Protein AF-A0A8J3WFU6-F1 (afdb_monomer)

Solvent-accessible surface area (backbone atoms only — not comparable to full-atom values): 20985 Å² total; per-residue (Å²): 143,83,84,88,73,79,65,68,62,59,56,58,56,49,59,43,44,42,53,45,29,55,47,43,24,49,52,53,34,48,55,49,50,50,53,62,53,14,70,76,23,65,86,22,24,28,32,39,35,33,43,54,23,53,33,20,45,45,99,87,67,49,72,32,68,44,41,48,52,51,54,52,42,62,76,39,50,92,79,36,41,54,40,37,39,34,18,20,61,50,71,69,38,32,53,47,22,42,53,55,36,48,64,43,36,78,72,73,40,51,55,42,70,40,83,38,58,42,81,82,46,46,66,58,52,55,58,72,24,60,81,24,24,34,40,40,39,37,52,39,92,60,82,50,73,42,31,64,58,55,38,54,44,41,44,45,92,44,46,49,79,67,48,45,50,37,37,40,33,46,49,47,34,63,54,37,56,49,50,50,53,33,63,76,64,72,50,86,68,87,54,64,60,56,25,40,35,64,65,42,69,63,56,56,58,48,33,51,61,31,48,76,70,28,62,57,48,100,86,66,48,61,47,54,51,60,20,41,49,49,38,49,53,53,45,43,50,52,52,17,66,64,30,71,34,47,65,48,80,42,80,40,42,66,48,91,95,50,67,54,56,28,33,41,40,35,36,26,76,40,48,62,52,52,46,50,44,24,26,20,34,12,52,13,48,52,54,36,41,46,49,52,11,50,56,49,46,77,71,53,75,96,59,101,67,52,42,39,57,55,31,49,53,48,50,52,50,53,39,54,53,21,34,52,49,28,48,54,29,47,55,55,46,45,75,77,36,66,62,49,42,46,29,83,39,36,66,60,40,35,50,93,22,57,37,57,31,36,63,63,44,52,42,50,40,54,52,52,36,37,76,70,59,68,36,34,50,53,98,46,96,57,81,71,62,87,86,58,57,59,57,73,39,32,42,24,52,42,91,94,118

Mean predicted aligned error: 7.47 Å

Nearest PDB structures (foldseek):
  1jqe-assembly1_A  TM=5.767E-01  e=5.103E-04  Homo sapiens
  2aot-assembly2_B  TM=5.715E-01  e=8.595E-04  Homo sapiens
  4kib-assembly1_A  TM=5.670E-01  e=4.800E-03  Streptomyces hygroscopicus
  4m74-assembly1_B  TM=5.578E-01  e=6.229E-03  Streptomyces hygroscopicus

pLDDT: mean 85.93, std 15.17, range [24.61, 98.44]

Foldseek 3Di:
DDDDDPPVVVVVLLVVLLQLLVLLLCLLQVLCVLVVLLQPAVVSEAEEEDQACFLQADPVRHGGPLLSVLVSCLVCVVPHQYAYEYEHADPVSLVSNVVSQVVSVVSVHHYYYDYRGSLVCVVVRLVVCVRGEYEAEAEDPPLGDFLVSLLCSLQPSNLDLPPWYKYKHKAFCVVLVVLLVCVVVVPPDDPVSVCRNQVHDVLNVLLVVQQVVFDADPVRHGDSLSSQVSSVVVSLVVSCVSRVWDKDKDFGDSDPPDRGRIIIIMITNFLVSQQSSQQSLQSSVLVSLLSVQVVVQVVDDDDPDGSNNVSVVVLVVLLVVQLVQLLVLVLVVQVVDQKDQCSVCVCSNRPVVRSNYHQVSNVVSVVVCLVVVQWDWPPDNDDDDPPDRSRRTMIGGHPPD

Structure (mmCIF, N/CA/C/O backbone):
data_AF-A0A8J3WFU6-F1
#
_entry.id   AF-A0A8J3WFU6-F1
#
loop_
_atom_site.group_PDB
_atom_site.id
_atom_site.type_symbol
_atom_site.label_atom_id
_atom_site.label_alt_id
_atom_site.label_comp_id
_atom_site.label_asym_id
_atom_site.label_entity_id
_atom_site.label_seq_id
_atom_site.pdbx_PDB_ins_code
_atom_site.Cartn_x
_atom_site.Cartn_y
_atom_site.Cartn_z
_atom_site.occupancy
_atom_site.B_iso_or_equiv
_atom_site.auth_seq_id
_atom_site.auth_comp_id
_atom_site.auth_asym_id
_atom_site.auth_atom_id
_atom_site.pdbx_PDB_model_num
ATOM 1 N N . MET A 1 1 ? 48.336 7.978 -14.726 1.00 35.62 1 MET A N 1
ATOM 2 C CA . MET A 1 1 ? 47.358 7.254 -13.891 1.00 35.62 1 MET A CA 1
ATOM 3 C C . MET A 1 1 ? 46.904 8.181 -12.780 1.00 35.62 1 MET A C 1
ATOM 5 O O . MET A 1 1 ? 47.726 8.530 -11.947 1.00 35.62 1 MET A O 1
ATOM 9 N N . ALA A 1 2 ? 45.647 8.621 -12.818 1.00 24.61 2 ALA A N 1
ATOM 10 C CA . ALA A 1 2 ? 44.977 9.308 -11.718 1.00 24.61 2 ALA A CA 1
ATOM 11 C C . ALA A 1 2 ? 43.455 9.140 -11.881 1.00 24.61 2 ALA A C 1
ATOM 13 O O . ALA A 1 2 ? 42.880 9.590 -12.867 1.00 24.61 2 ALA A O 1
ATOM 14 N N . THR A 1 3 ? 42.879 8.413 -10.919 1.00 28.77 3 THR A N 1
ATOM 15 C CA . THR A 1 3 ? 41.544 8.565 -10.307 1.00 28.77 3 THR A CA 1
ATOM 16 C C . THR A 1 3 ? 40.320 8.752 -11.210 1.00 28.77 3 THR A C 1
ATOM 18 O O . THR A 1 3 ? 39.949 9.866 -11.573 1.00 28.77 3 THR A O 1
ATOM 21 N N . GLY A 1 4 ? 39.622 7.635 -11.443 1.00 27.27 4 GLY A N 1
ATOM 22 C CA . GLY A 1 4 ? 38.225 7.601 -11.864 1.00 27.27 4 GLY A CA 1
ATOM 23 C C . GLY A 1 4 ? 37.285 7.946 -10.703 1.00 27.27 4 GLY A C 1
ATOM 24 O O . GLY A 1 4 ? 37.307 7.324 -9.646 1.00 27.27 4 GLY A O 1
ATOM 25 N N . THR A 1 5 ? 36.505 8.985 -10.956 1.00 28.59 5 THR A N 1
ATOM 26 C CA . THR A 1 5 ? 35.374 9.593 -10.250 1.00 28.59 5 THR A CA 1
ATOM 27 C C . THR A 1 5 ? 34.459 8.684 -9.409 1.00 28.59 5 THR A C 1
ATOM 29 O O . THR A 1 5 ? 33.844 7.737 -9.894 1.00 28.59 5 THR A O 1
ATOM 32 N N . SER A 1 6 ? 34.215 9.132 -8.171 1.00 32.38 6 SER A N 1
ATOM 33 C CA . SER A 1 6 ? 33.217 8.692 -7.175 1.00 32.38 6 SER A CA 1
ATOM 34 C C . SER A 1 6 ? 31.736 8.835 -7.597 1.00 32.38 6 SER A C 1
ATOM 36 O O . SER A 1 6 ? 30.846 8.873 -6.750 1.00 32.38 6 SER A O 1
ATOM 38 N N . GLY A 1 7 ? 31.441 8.922 -8.898 1.00 25.03 7 GLY A N 1
ATOM 39 C CA . GLY A 1 7 ? 30.084 9.133 -9.420 1.00 25.03 7 GLY A CA 1
ATOM 40 C C . GLY A 1 7 ? 29.173 7.904 -9.312 1.00 25.03 7 GLY A C 1
ATOM 41 O O . GLY A 1 7 ? 27.958 8.050 -9.229 1.00 25.03 7 GLY A O 1
ATOM 42 N N . GLY A 1 8 ? 29.742 6.695 -9.259 1.00 25.72 8 GLY A N 1
ATOM 43 C CA . GLY A 1 8 ? 28.974 5.443 -9.195 1.00 25.72 8 GLY A CA 1
ATOM 44 C C . GLY A 1 8 ? 28.402 5.101 -7.814 1.00 25.72 8 GLY A C 1
ATOM 45 O O . GLY A 1 8 ? 27.383 4.420 -7.730 1.00 25.72 8 GLY A O 1
ATOM 46 N N . LEU A 1 9 ? 29.009 5.581 -6.721 1.00 32.22 9 LEU A N 1
ATOM 47 C CA . LEU A 1 9 ? 28.515 5.299 -5.365 1.00 32.22 9 LEU A CA 1
ATOM 48 C C . LEU A 1 9 ? 27.268 6.127 -5.016 1.00 32.22 9 LEU A C 1
ATOM 50 O O . LEU A 1 9 ? 26.349 5.626 -4.375 1.00 32.22 9 LEU A O 1
ATOM 54 N N . LEU A 1 10 ? 27.217 7.384 -5.464 1.00 35.84 10 LEU A N 1
ATOM 55 C CA . LEU A 1 10 ? 26.136 8.314 -5.120 1.00 35.84 10 LEU A CA 1
ATOM 56 C C . LEU A 1 10 ? 24.815 7.977 -5.829 1.00 35.84 10 LEU A C 1
ATOM 58 O O . LEU A 1 10 ? 23.751 8.121 -5.231 1.00 35.84 10 LEU A O 1
ATOM 62 N N . VAL A 1 11 ? 24.878 7.465 -7.064 1.00 38.81 11 VAL A N 1
ATOM 63 C CA . VAL A 1 11 ? 23.695 7.019 -7.826 1.00 38.81 11 VAL A CA 1
ATOM 64 C C . VAL A 1 11 ? 23.052 5.785 -7.179 1.00 38.81 11 VAL A C 1
ATOM 66 O O . VAL A 1 11 ? 21.834 5.737 -7.034 1.00 38.81 11 VAL A O 1
ATOM 69 N N . ASN A 1 12 ? 23.865 4.842 -6.687 1.00 48.31 12 ASN A N 1
ATOM 70 C CA . ASN A 1 12 ? 23.376 3.635 -6.012 1.00 48.31 12 ASN A CA 1
ATOM 71 C C . ASN A 1 12 ? 22.724 3.927 -4.648 1.00 48.31 12 ASN A C 1
ATOM 73 O O . ASN A 1 12 ? 21.806 3.218 -4.246 1.00 48.31 12 ASN A O 1
ATOM 77 N N . LEU A 1 13 ? 23.168 4.960 -3.921 1.00 48.34 13 LEU A N 1
ATOM 78 C CA . LEU A 1 13 ? 22.589 5.326 -2.621 1.00 48.34 13 LEU A CA 1
ATOM 79 C C . LEU A 1 13 ? 21.202 5.974 -2.753 1.00 48.34 13 LEU A C 1
ATOM 81 O O . LEU A 1 13 ? 20.320 5.684 -1.950 1.00 48.34 13 LEU A O 1
ATOM 85 N N . ASP A 1 14 ? 20.976 6.789 -3.784 1.00 49.62 14 ASP A N 1
ATOM 86 C CA . ASP A 1 14 ? 19.684 7.454 -4.008 1.00 49.62 14 ASP A CA 1
ATOM 87 C C . ASP A 1 14 ? 18.628 6.519 -4.639 1.00 49.62 14 ASP A C 1
ATOM 89 O O . ASP A 1 14 ? 17.438 6.633 -4.331 1.00 49.62 14 ASP A O 1
ATOM 93 N N . GLU A 1 15 ? 19.036 5.550 -5.473 1.00 52.91 15 GLU A N 1
ATOM 94 C CA . GLU A 1 15 ? 18.147 4.483 -5.978 1.00 52.91 15 GLU A CA 1
ATOM 95 C C . GLU A 1 15 ? 17.606 3.583 -4.847 1.00 52.91 15 GLU A C 1
ATOM 97 O O . GLU A 1 15 ? 16.498 3.036 -4.936 1.00 52.91 15 GLU A O 1
ATOM 102 N N . ASN A 1 16 ? 18.324 3.511 -3.721 1.00 63.88 16 ASN A N 1
ATOM 103 C CA . ASN A 1 16 ? 17.884 2.776 -2.536 1.00 63.88 16 ASN A CA 1
ATOM 104 C C . ASN A 1 16 ? 16.724 3.440 -1.805 1.00 63.88 16 ASN A C 1
ATOM 106 O O . ASN A 1 16 ? 15.895 2.728 -1.241 1.00 63.88 16 ASN A O 1
ATOM 110 N N . ALA A 1 17 ? 16.634 4.771 -1.806 1.00 70.44 17 ALA A N 1
ATOM 111 C CA . ALA A 1 17 ? 15.633 5.473 -1.007 1.00 70.44 17 ALA A CA 1
ATOM 112 C C . ALA A 1 17 ? 14.205 5.199 -1.515 1.00 70.44 17 ALA A C 1
ATOM 114 O O . ALA A 1 17 ? 13.288 4.973 -0.727 1.00 70.44 17 ALA A O 1
ATOM 115 N N . GLN A 1 18 ? 14.013 5.127 -2.835 1.00 75.50 18 GLN A N 1
ATOM 116 C CA . GLN A 1 18 ? 12.703 4.810 -3.427 1.00 75.50 18 GLN A CA 1
ATOM 117 C C . GLN A 1 18 ? 12.309 3.356 -3.190 1.00 75.50 18 GLN A C 1
ATOM 119 O O . GLN A 1 18 ? 11.154 3.040 -2.905 1.00 75.50 18 GLN A O 1
ATOM 124 N N . SER A 1 19 ? 13.297 2.473 -3.325 1.00 81.62 19 SER A N 1
ATOM 125 C CA . SER A 1 19 ? 13.146 1.049 -3.064 1.00 81.62 19 SER A CA 1
ATOM 126 C C . SER A 1 19 ? 12.807 0.806 -1.596 1.00 81.62 19 SER A C 1
ATOM 128 O O . SER A 1 19 ? 11.962 -0.034 -1.306 1.00 81.62 19 SER A O 1
ATOM 130 N N . LEU A 1 20 ? 13.390 1.585 -0.677 1.00 86.12 20 LEU A N 1
ATOM 131 C CA . LEU A 1 20 ? 13.083 1.534 0.748 1.00 86.12 20 LEU A CA 1
ATOM 132 C C . LEU A 1 20 ? 11.612 1.856 1.010 1.00 86.12 20 LEU A C 1
ATOM 134 O O . LEU A 1 20 ? 10.941 1.036 1.624 1.00 86.12 20 LEU A O 1
ATOM 138 N N . PHE A 1 21 ? 11.090 2.981 0.507 1.00 88.81 21 PHE A N 1
ATOM 139 C CA . PHE A 1 21 ? 9.680 3.342 0.709 1.00 88.81 21 PHE A CA 1
ATOM 140 C C . PHE A 1 21 ? 8.738 2.211 0.268 1.00 88.81 21 PHE A C 1
ATOM 142 O O . PHE A 1 21 ? 7.889 1.758 1.034 1.00 88.81 21 PHE A O 1
ATOM 149 N N . LYS A 1 22 ? 8.940 1.697 -0.952 1.00 88.12 22 LYS A N 1
ATOM 150 C CA . LYS A 1 22 ? 8.165 0.578 -1.505 1.00 88.12 22 LYS A CA 1
ATOM 151 C C . LYS A 1 22 ? 8.255 -0.670 -0.628 1.00 88.12 22 LYS A C 1
ATOM 153 O O . LYS A 1 22 ? 7.249 -1.329 -0.378 1.00 88.12 22 LYS A O 1
ATOM 158 N N . HIS A 1 23 ? 9.459 -1.008 -0.174 1.00 87.62 23 HIS A N 1
ATOM 159 C CA . HIS A 1 23 ? 9.708 -2.199 0.627 1.00 87.62 23 HIS A CA 1
ATOM 160 C C . HIS A 1 23 ? 9.117 -2.108 2.031 1.00 87.62 23 HIS A C 1
ATOM 162 O O . HIS A 1 23 ? 8.559 -3.099 2.499 1.00 87.62 23 HIS A O 1
ATOM 168 N N . GLU A 1 24 ? 9.210 -0.954 2.688 1.00 90.88 24 GLU A N 1
ATOM 169 C CA . GLU A 1 24 ? 8.607 -0.736 4.005 1.00 90.88 24 GLU A CA 1
ATOM 170 C C . GLU A 1 24 ? 7.078 -0.767 3.908 1.00 90.88 24 GLU A C 1
ATOM 172 O O . GLU A 1 24 ? 6.430 -1.490 4.668 1.00 90.88 24 GLU A O 1
ATOM 177 N N . LEU A 1 25 ? 6.501 -0.104 2.898 1.00 92.69 25 LEU A N 1
ATOM 178 C CA . LEU A 1 25 ? 5.061 -0.156 2.634 1.00 92.69 25 LEU A CA 1
ATOM 179 C C . LEU A 1 25 ? 4.586 -1.598 2.426 1.00 92.69 25 LEU A C 1
ATOM 181 O O . LEU A 1 25 ? 3.651 -2.045 3.091 1.00 92.69 25 LEU A O 1
ATOM 185 N N . LEU A 1 26 ? 5.240 -2.332 1.520 1.00 91.12 26 LEU A N 1
ATOM 186 C CA . LEU A 1 26 ? 4.885 -3.716 1.215 1.00 91.12 26 LEU A CA 1
ATOM 187 C C . LEU A 1 26 ? 5.014 -4.608 2.455 1.00 91.12 26 LEU A C 1
ATOM 189 O O . LEU A 1 26 ? 4.132 -5.427 2.699 1.00 91.12 26 LEU A O 1
ATOM 193 N N . SER A 1 27 ? 6.069 -4.433 3.255 1.00 89.56 27 SER A N 1
ATOM 194 C CA . SER A 1 27 ? 6.312 -5.241 4.456 1.00 89.56 27 SER A CA 1
ATOM 195 C C . SER A 1 27 ? 5.211 -5.040 5.501 1.00 89.56 27 SER A C 1
ATOM 197 O O . SER A 1 27 ? 4.598 -6.016 5.937 1.00 89.56 27 SER A O 1
ATOM 199 N N . HIS A 1 28 ? 4.896 -3.788 5.851 1.00 91.88 28 HIS A N 1
ATOM 200 C CA . HIS A 1 28 ? 3.843 -3.474 6.822 1.00 91.88 28 HIS A CA 1
ATOM 201 C C . HIS A 1 28 ? 2.450 -3.887 6.333 1.00 91.88 28 HIS A C 1
ATOM 203 O O . HIS A 1 28 ? 1.641 -4.441 7.091 1.00 91.88 28 HIS A O 1
ATOM 209 N N . TYR A 1 29 ? 2.166 -3.632 5.055 1.00 95.31 29 TYR A N 1
ATOM 210 C CA . TYR A 1 29 ? 0.864 -3.925 4.482 1.00 95.31 29 TYR A CA 1
ATOM 211 C C . TYR A 1 29 ? 0.621 -5.428 4.354 1.00 95.31 29 TYR A C 1
ATOM 213 O O . TYR A 1 29 ? -0.403 -5.934 4.821 1.00 95.31 29 TYR A O 1
ATOM 221 N N . LEU A 1 30 ? 1.569 -6.159 3.764 1.00 93.44 30 LEU A N 1
ATOM 222 C CA . LEU A 1 30 ? 1.409 -7.580 3.482 1.00 93.44 30 LEU A CA 1
ATOM 223 C C . LEU A 1 30 ? 1.305 -8.403 4.766 1.00 93.44 30 LEU A C 1
ATOM 225 O O . LEU A 1 30 ? 0.491 -9.328 4.833 1.00 93.44 30 LEU A O 1
ATOM 229 N N . GLU A 1 31 ? 2.071 -8.052 5.801 1.00 92.00 31 GLU A N 1
ATOM 230 C CA . GLU A 1 31 ? 1.963 -8.692 7.113 1.00 92.00 31 GLU A CA 1
ATOM 231 C C . GLU A 1 31 ? 0.539 -8.556 7.674 1.00 92.00 31 GLU A C 1
ATOM 233 O O . GLU A 1 31 ? -0.071 -9.538 8.115 1.00 92.00 31 GLU A O 1
ATOM 238 N N . THR A 1 32 ? -0.034 -7.354 7.593 1.00 93.12 32 THR A N 1
ATOM 239 C CA . THR A 1 32 ? -1.391 -7.093 8.081 1.00 93.12 32 THR A CA 1
ATOM 240 C C . THR A 1 32 ? -2.446 -7.780 7.216 1.00 93.12 32 THR A C 1
ATOM 242 O O . THR A 1 32 ? -3.351 -8.422 7.757 1.00 93.12 32 THR A O 1
ATOM 245 N N . PHE A 1 33 ? -2.316 -7.713 5.889 1.00 95.62 33 PHE A N 1
ATOM 246 C CA . PHE A 1 33 ? -3.222 -8.354 4.938 1.00 95.62 33 PHE A CA 1
ATOM 247 C C . PHE A 1 33 ? -3.310 -9.863 5.172 1.00 95.62 33 PHE A C 1
ATOM 249 O O . PHE A 1 33 ? -4.398 -10.406 5.384 1.00 95.62 33 PHE A O 1
ATOM 256 N N . THR A 1 34 ? -2.163 -10.543 5.178 1.00 94.56 34 THR A N 1
ATOM 257 C CA . THR A 1 34 ? -2.064 -11.999 5.374 1.00 94.56 34 THR A CA 1
ATOM 258 C C . THR A 1 34 ? -2.562 -12.412 6.758 1.00 94.56 34 THR A C 1
ATOM 260 O O . THR A 1 34 ? -3.258 -13.422 6.905 1.00 94.56 34 THR A O 1
ATOM 263 N N . SER A 1 35 ? -2.281 -11.607 7.786 1.00 92.75 35 SER A N 1
ATOM 264 C CA . SER A 1 35 ? -2.772 -11.854 9.137 1.00 92.75 35 SER A CA 1
ATOM 265 C C . SER A 1 35 ? -4.295 -11.733 9.212 1.00 92.75 35 SER A C 1
ATOM 267 O O . SER A 1 35 ? -4.953 -12.666 9.681 1.00 92.75 35 SER A O 1
ATOM 269 N N . MET A 1 36 ? -4.872 -10.633 8.721 1.00 91.69 36 MET A N 1
ATOM 270 C CA . MET A 1 36 ? -6.308 -10.361 8.812 1.00 91.69 36 MET A CA 1
ATOM 271 C C . MET A 1 36 ? -7.125 -11.292 7.921 1.00 91.69 36 MET A C 1
ATOM 273 O O . MET A 1 36 ? -8.019 -11.983 8.412 1.00 91.69 36 MET A O 1
ATOM 277 N N . THR A 1 37 ? -6.806 -11.361 6.632 1.00 93.62 37 THR A N 1
ATOM 278 C CA . THR A 1 37 ? -7.586 -12.152 5.672 1.00 93.62 37 THR A CA 1
ATOM 279 C C . THR A 1 37 ? -7.356 -13.651 5.860 1.00 93.62 37 THR A C 1
ATOM 281 O O . THR A 1 37 ? -8.311 -14.426 5.849 1.00 93.62 37 THR A O 1
ATOM 284 N N . GLY A 1 38 ? -6.121 -14.064 6.162 1.00 91.56 38 GLY A N 1
ATOM 285 C CA . GLY A 1 38 ? -5.782 -15.460 6.425 1.00 91.56 38 GLY A CA 1
ATOM 286 C C . GLY A 1 38 ? -6.358 -16.009 7.731 1.00 91.56 38 GLY A C 1
ATOM 287 O O . GLY A 1 38 ? -6.522 -17.216 7.854 1.00 91.56 38 GLY A O 1
ATOM 288 N N . SER A 1 39 ? -6.717 -15.162 8.704 1.00 89.62 39 SER A N 1
ATOM 289 C CA . SER A 1 39 ? -7.325 -15.630 9.964 1.00 89.62 39 SER A CA 1
ATOM 290 C C . SER A 1 39 ? -8.696 -16.290 9.778 1.00 89.62 39 SER A C 1
ATOM 292 O O . SER A 1 39 ? -9.061 -17.165 10.560 1.00 89.62 39 SER A O 1
ATOM 294 N N . THR A 1 40 ? -9.432 -15.888 8.738 1.00 88.81 40 THR A N 1
ATOM 295 C CA . THR A 1 40 ? -10.794 -16.364 8.440 1.00 88.81 40 THR A CA 1
ATOM 296 C C . THR A 1 40 ? -10.866 -17.175 7.146 1.00 88.81 40 THR A C 1
ATOM 298 O O . THR A 1 40 ? -11.927 -17.694 6.802 1.00 88.81 40 THR A O 1
ATOM 301 N N . ALA A 1 41 ? -9.747 -17.304 6.428 1.00 93.19 41 ALA A N 1
ATOM 302 C CA . ALA A 1 41 ? -9.669 -18.063 5.191 1.00 93.19 41 ALA A CA 1
ATOM 303 C C . ALA A 1 41 ? -9.629 -19.583 5.450 1.00 93.19 41 ALA A C 1
ATOM 305 O O . ALA A 1 41 ? -8.997 -20.027 6.418 1.00 93.19 41 ALA A O 1
ATOM 306 N N . PRO A 1 42 ? -10.224 -20.403 4.561 1.00 93.00 42 PRO A N 1
ATOM 307 C CA . PRO A 1 42 ? -10.070 -21.854 4.596 1.00 93.00 42 PRO A CA 1
ATOM 308 C C . PRO A 1 42 ? -8.594 -22.268 4.657 1.00 93.00 42 PRO A C 1
ATOM 310 O O . PRO A 1 42 ? -7.755 -21.747 3.921 1.00 93.00 42 PRO A O 1
ATOM 313 N N . GLY A 1 43 ? -8.259 -23.170 5.584 1.00 93.75 43 GLY A N 1
ATOM 314 C CA . GLY A 1 43 ? -6.882 -23.640 5.790 1.00 93.75 43 GLY A CA 1
ATOM 315 C C . GLY A 1 43 ? -5.890 -22.552 6.220 1.00 93.75 43 GLY A C 1
ATOM 316 O O . GLY A 1 43 ? -4.683 -22.754 6.102 1.00 93.75 43 GLY A O 1
ATOM 317 N N . ARG A 1 44 ? -6.384 -21.387 6.674 1.00 95.44 44 ARG A N 1
ATOM 318 C CA . ARG A 1 44 ? -5.589 -20.175 6.930 1.00 95.44 44 ARG A CA 1
ATOM 319 C C . ARG A 1 44 ? -4.705 -19.788 5.739 1.00 95.44 44 ARG A C 1
ATOM 321 O O . ARG A 1 44 ? -3.606 -19.255 5.930 1.00 95.44 44 ARG A O 1
ATOM 328 N N . ARG A 1 45 ? -5.167 -20.125 4.527 1.00 96.69 45 ARG A N 1
ATOM 329 C CA . ARG A 1 45 ? -4.401 -19.988 3.293 1.00 96.69 45 ARG A CA 1
ATOM 330 C C . ARG A 1 45 ? -4.571 -18.599 2.699 1.00 96.69 45 ARG A C 1
ATOM 332 O O . ARG A 1 45 ? -5.685 -18.089 2.646 1.00 96.69 45 ARG A O 1
ATOM 339 N N . VAL A 1 46 ? -3.471 -18.011 2.240 1.00 97.75 46 VAL A N 1
ATOM 340 C CA . VAL A 1 46 ? -3.438 -16.738 1.506 1.00 97.75 46 VAL A CA 1
ATOM 341 C C . VAL A 1 46 ? -2.492 -16.889 0.322 1.00 97.75 46 VAL A C 1
ATOM 343 O O . VAL A 1 46 ? -1.443 -17.521 0.452 1.00 97.75 46 VAL A O 1
ATOM 346 N N . VAL A 1 47 ? -2.863 -16.324 -0.824 1.00 98.38 47 VAL A N 1
ATOM 347 C CA . VAL A 1 47 ? -2.020 -16.299 -2.021 1.00 98.38 47 VAL A CA 1
ATOM 348 C C . VAL A 1 47 ? -1.464 -14.897 -2.237 1.00 98.38 47 VAL A C 1
ATOM 350 O O . VAL A 1 47 ? -2.181 -13.905 -2.114 1.00 98.38 47 VAL A O 1
ATOM 353 N N . VAL A 1 48 ? -0.179 -14.825 -2.564 1.00 98.19 48 VAL A N 1
ATOM 354 C CA . VAL A 1 48 ? 0.532 -13.586 -2.885 1.00 98.19 48 VAL A CA 1
ATOM 355 C C . VAL A 1 48 ? 1.182 -13.745 -4.254 1.00 98.19 48 VAL A C 1
ATOM 357 O O . VAL A 1 48 ? 1.787 -14.778 -4.533 1.00 98.19 48 VAL A O 1
ATOM 360 N N . LEU A 1 49 ? 1.058 -12.731 -5.104 1.00 97.69 49 LEU A N 1
ATOM 361 C CA . LEU A 1 49 ? 1.784 -12.624 -6.366 1.00 97.69 49 LEU A CA 1
ATOM 362 C C . LEU A 1 49 ? 2.708 -11.416 -6.311 1.00 97.69 49 LEU A C 1
ATOM 364 O O . LEU A 1 49 ? 2.226 -10.309 -6.096 1.00 97.69 49 LEU A O 1
ATOM 368 N N . ASP A 1 50 ? 3.990 -11.625 -6.577 1.00 96.44 50 ASP A N 1
ATOM 369 C CA . ASP A 1 50 ? 4.891 -10.581 -7.052 1.00 96.44 50 ASP A CA 1
ATOM 370 C C . ASP A 1 50 ? 5.071 -10.764 -8.565 1.00 96.44 50 ASP A C 1
ATOM 372 O O . ASP A 1 50 ? 5.690 -11.727 -9.027 1.00 96.44 50 ASP A O 1
ATOM 376 N N . GLY A 1 51 ? 4.450 -9.882 -9.347 1.00 93.50 51 GLY A N 1
ATOM 377 C CA . GLY A 1 51 ? 4.436 -9.970 -10.807 1.00 93.50 51 GLY A CA 1
ATOM 378 C C . GLY A 1 51 ? 5.746 -9.551 -11.477 1.00 93.50 51 GLY A C 1
ATOM 379 O O . GLY A 1 51 ? 5.904 -9.801 -12.670 1.00 93.50 51 GLY A O 1
ATOM 380 N N . PHE A 1 52 ? 6.651 -8.904 -10.739 1.00 91.75 52 PHE A N 1
ATOM 381 C CA . PHE A 1 52 ? 7.915 -8.364 -11.245 1.00 91.75 52 PHE A CA 1
ATOM 382 C C . PHE A 1 52 ? 8.991 -8.519 -10.165 1.00 91.75 52 PHE A C 1
ATOM 384 O O . PHE A 1 52 ? 9.508 -7.547 -9.616 1.00 91.75 52 PHE A O 1
ATOM 391 N N . ALA A 1 53 ? 9.289 -9.774 -9.841 1.00 91.81 53 ALA A N 1
ATOM 392 C CA . ALA A 1 53 ? 10.074 -10.143 -8.669 1.00 91.81 53 ALA A CA 1
ATOM 393 C C . ALA A 1 53 ? 11.565 -9.777 -8.772 1.00 91.81 53 ALA A C 1
ATOM 395 O O . ALA A 1 53 ? 12.257 -9.691 -7.747 1.00 91.81 53 ALA A O 1
ATOM 396 N N . GLY A 1 54 ? 12.083 -9.592 -9.992 1.00 91.50 54 GLY A N 1
ATOM 397 C CA . GLY A 1 54 ? 13.516 -9.486 -10.215 1.00 91.50 54 GLY A CA 1
ATOM 398 C C . GLY A 1 54 ? 14.239 -10.751 -9.756 1.00 91.50 54 GLY A C 1
ATOM 399 O O . GLY A 1 54 ? 13.662 -11.814 -9.537 1.00 91.50 54 GLY A O 1
ATOM 400 N N . ARG A 1 55 ? 15.530 -10.596 -9.489 1.00 93.12 55 ARG A N 1
ATOM 401 C CA . ARG A 1 55 ? 16.393 -11.618 -8.875 1.00 93.12 55 ARG A CA 1
ATOM 402 C C . ARG A 1 55 ? 16.107 -11.917 -7.394 1.00 93.12 55 ARG A C 1
ATOM 404 O O . ARG A 1 55 ? 16.806 -12.717 -6.786 1.00 93.12 55 ARG A O 1
ATOM 411 N N . GLY A 1 56 ? 15.159 -11.219 -6.766 1.00 90.56 56 GLY A N 1
ATOM 412 C CA . GLY A 1 56 ? 14.811 -11.356 -5.344 1.00 90.56 56 GLY A CA 1
ATOM 413 C C . GLY A 1 56 ? 15.807 -10.780 -4.325 1.00 90.56 56 GLY A C 1
ATOM 414 O O . GLY A 1 56 ? 15.376 -10.376 -3.244 1.00 90.56 56 GLY A O 1
ATOM 415 N N . ARG A 1 57 ? 17.090 -10.639 -4.675 1.00 90.69 57 ARG A N 1
ATOM 416 C CA . ARG A 1 57 ? 18.145 -10.030 -3.845 1.00 90.69 57 ARG A CA 1
ATOM 417 C C . ARG A 1 57 ? 19.031 -9.112 -4.687 1.00 90.69 57 ARG A C 1
ATOM 419 O O . ARG A 1 57 ? 19.475 -9.503 -5.761 1.00 90.69 57 ARG A O 1
ATOM 426 N N . TYR A 1 58 ? 19.300 -7.892 -4.233 1.00 87.31 58 TYR A N 1
ATOM 427 C CA . TYR A 1 58 ? 20.186 -6.968 -4.951 1.00 87.31 58 TYR A CA 1
ATOM 428 C C . TYR A 1 58 ? 21.626 -7.516 -5.050 1.00 87.31 58 TYR A C 1
ATOM 430 O O . TYR A 1 58 ? 22.007 -8.362 -4.240 1.00 87.31 58 TYR A O 1
ATOM 438 N N . PRO A 1 59 ? 22.453 -7.045 -6.013 1.00 82.94 59 PRO A N 1
ATOM 439 C CA . PRO A 1 59 ? 23.849 -7.487 -6.146 1.00 82.94 59 PRO A CA 1
ATOM 440 C C . PRO A 1 59 ? 24.686 -7.365 -4.865 1.00 82.94 59 PRO A C 1
ATOM 442 O O . PRO A 1 59 ? 25.632 -8.118 -4.672 1.00 82.94 59 PRO A O 1
ATOM 445 N N . ASP A 1 60 ? 24.341 -6.417 -3.998 1.00 82.75 60 ASP A N 1
ATOM 446 C CA . ASP A 1 60 ? 24.999 -6.172 -2.712 1.00 82.75 60 ASP A CA 1
ATOM 447 C C . ASP A 1 60 ? 24.492 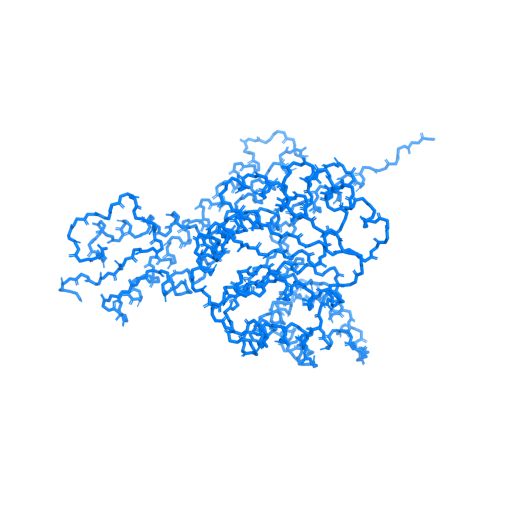-7.072 -1.570 1.00 82.75 60 ASP A C 1
ATOM 449 O O . ASP A 1 60 ? 24.861 -6.883 -0.412 1.00 82.75 60 ASP A O 1
ATOM 453 N N . GLY A 1 61 ? 23.627 -8.038 -1.881 1.00 85.38 61 GLY A N 1
ATOM 454 C CA . GLY A 1 61 ? 23.067 -8.984 -0.926 1.00 85.38 61 GLY A CA 1
ATOM 455 C C . GLY A 1 61 ? 21.833 -8.481 -0.176 1.00 85.38 61 GLY A C 1
ATOM 456 O O . GLY A 1 61 ? 21.257 -9.242 0.602 1.00 85.38 61 GLY A O 1
ATOM 457 N N . ARG A 1 62 ? 21.382 -7.238 -0.388 1.00 87.44 62 ARG A N 1
ATOM 458 C CA . ARG A 1 62 ? 20.194 -6.730 0.309 1.00 87.44 62 ARG A CA 1
ATOM 459 C C . ARG A 1 62 ? 18.903 -7.359 -0.242 1.00 87.44 62 ARG A C 1
ATOM 461 O O . ARG A 1 62 ? 18.739 -7.435 -1.462 1.00 87.44 62 ARG A O 1
ATOM 468 N N . PRO A 1 63 ? 17.941 -7.731 0.625 1.00 90.69 63 PRO A N 1
ATOM 469 C CA . PRO A 1 63 ? 16.654 -8.278 0.193 1.00 90.69 63 PRO A CA 1
ATOM 470 C C . PRO A 1 63 ? 15.834 -7.302 -0.664 1.00 90.69 63 PRO A C 1
ATOM 472 O O . PRO A 1 63 ? 15.553 -6.171 -0.234 1.00 90.69 63 PRO A O 1
ATOM 475 N N . ALA A 1 64 ? 15.395 -7.765 -1.838 1.00 89.94 64 ALA A N 1
ATOM 476 C CA . ALA A 1 64 ? 14.406 -7.085 -2.678 1.00 89.94 64 ALA A CA 1
ATOM 477 C C . ALA A 1 64 ? 12.976 -7.567 -2.348 1.00 89.94 64 ALA A C 1
ATOM 479 O O . ALA A 1 64 ? 12.766 -8.235 -1.333 1.00 89.94 64 ALA A O 1
ATOM 480 N N . SER A 1 65 ? 11.973 -7.211 -3.162 1.00 90.31 65 SER A N 1
ATOM 481 C CA . SER A 1 65 ? 10.556 -7.503 -2.877 1.00 90.31 65 SER A CA 1
ATOM 482 C C . SER A 1 65 ? 10.292 -8.991 -2.635 1.00 90.31 65 SER A C 1
ATOM 484 O O . SER A 1 65 ? 9.708 -9.335 -1.607 1.00 90.31 65 SER A O 1
ATOM 486 N N . ALA A 1 66 ? 10.786 -9.871 -3.510 1.00 93.75 66 ALA A N 1
ATOM 487 C CA . ALA A 1 66 ? 10.554 -11.307 -3.388 1.00 93.75 66 ALA A CA 1
ATOM 488 C C . ALA A 1 66 ? 11.143 -11.893 -2.096 1.00 93.75 66 ALA A C 1
ATOM 490 O O . ALA A 1 66 ? 10.440 -12.570 -1.344 1.00 93.75 66 ALA A O 1
ATOM 491 N N . GLU A 1 67 ? 12.407 -11.585 -1.783 1.00 95.38 67 GLU A N 1
ATOM 492 C CA . GLU A 1 67 ? 13.031 -12.070 -0.551 1.00 95.38 67 GLU A CA 1
ATOM 493 C C . GLU A 1 67 ? 12.356 -11.492 0.700 1.00 95.38 67 GLU A C 1
ATOM 495 O O . GLU A 1 67 ? 12.142 -12.214 1.671 1.00 95.38 67 GLU A O 1
ATOM 500 N N . ARG A 1 68 ? 11.930 -10.224 0.682 1.00 93.69 68 ARG A N 1
ATOM 501 C CA . ARG A 1 68 ? 11.186 -9.627 1.805 1.00 93.69 68 ARG A CA 1
ATOM 502 C C . ARG A 1 68 ? 9.843 -10.313 2.045 1.00 93.69 68 ARG A C 1
ATOM 504 O O . ARG A 1 68 ? 9.489 -10.565 3.198 1.00 93.69 68 ARG A O 1
ATOM 511 N N . ILE A 1 69 ? 9.120 -10.666 0.980 1.00 95.38 69 ILE A N 1
ATOM 512 C CA . ILE A 1 69 ? 7.887 -11.460 1.077 1.00 95.38 69 ILE A CA 1
ATOM 513 C C . ILE A 1 69 ? 8.194 -12.816 1.727 1.00 95.38 69 ILE A C 1
ATOM 515 O O . ILE A 1 69 ? 7.526 -13.194 2.691 1.00 95.38 69 ILE A O 1
ATOM 519 N N . LEU A 1 70 ? 9.240 -13.515 1.271 1.00 96.56 70 LEU A N 1
ATOM 520 C CA . LEU A 1 70 ? 9.668 -14.800 1.839 1.00 96.56 70 LEU A CA 1
ATOM 521 C C . LEU A 1 70 ? 10.058 -14.683 3.325 1.00 96.56 70 LEU A C 1
ATOM 523 O O . LEU A 1 70 ? 9.639 -15.506 4.142 1.00 96.56 70 LEU A O 1
ATOM 527 N N . GLN A 1 71 ? 10.781 -13.631 3.713 1.00 95.31 71 GLN A N 1
ATOM 528 C CA . GLN A 1 71 ? 11.111 -13.338 5.114 1.00 95.31 71 GLN A CA 1
ATOM 529 C C . GLN A 1 71 ? 9.855 -13.099 5.966 1.00 95.31 71 GLN A C 1
ATOM 531 O O . GLN A 1 71 ? 9.767 -13.585 7.097 1.00 95.31 71 GLN A O 1
ATOM 536 N N . GLY A 1 72 ? 8.858 -12.387 5.434 1.00 93.38 72 GLY A N 1
ATOM 537 C CA . GLY A 1 72 ? 7.553 -12.224 6.079 1.00 93.38 72 GLY A CA 1
ATOM 538 C C . GLY A 1 72 ? 6.832 -13.562 6.276 1.00 93.38 72 GLY A C 1
ATOM 539 O O . GLY A 1 72 ? 6.342 -13.858 7.369 1.00 93.38 72 GLY A O 1
ATOM 540 N N . MET A 1 73 ? 6.851 -14.425 5.257 1.00 95.31 73 MET A N 1
ATOM 541 C CA . MET A 1 73 ? 6.268 -15.768 5.328 1.00 95.31 73 MET A CA 1
ATOM 542 C C . MET A 1 73 ? 6.934 -16.626 6.406 1.00 95.31 73 MET A C 1
ATOM 544 O O . MET A 1 73 ? 6.237 -17.295 7.168 1.00 95.31 73 MET A O 1
ATOM 548 N N . VAL A 1 74 ? 8.264 -16.568 6.533 1.00 95.75 74 VAL A N 1
ATOM 549 C CA . VAL A 1 74 ? 9.019 -17.258 7.594 1.00 95.75 74 VAL A CA 1
ATOM 550 C C . VAL A 1 74 ? 8.511 -16.860 8.980 1.00 95.75 74 VAL A C 1
ATOM 552 O O . VAL A 1 74 ? 8.268 -17.735 9.816 1.00 95.75 74 VAL A O 1
ATOM 555 N N . LYS A 1 75 ? 8.289 -15.561 9.220 1.00 93.69 75 LYS A N 1
ATOM 556 C CA . LYS A 1 75 ? 7.771 -15.046 10.500 1.00 93.69 75 LYS A CA 1
ATOM 557 C C . LYS A 1 75 ? 6.351 -15.544 10.793 1.00 93.69 75 LYS A C 1
ATOM 559 O O . LYS A 1 75 ? 6.013 -15.805 11.947 1.00 93.69 75 LYS A O 1
ATOM 564 N N . GLN A 1 76 ? 5.526 -15.719 9.761 1.00 92.56 76 GLN A N 1
ATOM 565 C CA . GLN A 1 76 ? 4.107 -16.057 9.902 1.00 92.56 76 GLN A CA 1
ATOM 566 C C . GLN A 1 76 ? 3.776 -17.550 9.736 1.00 92.56 76 GLN A C 1
ATOM 568 O O . GLN A 1 76 ? 2.650 -17.951 10.046 1.00 92.56 76 GL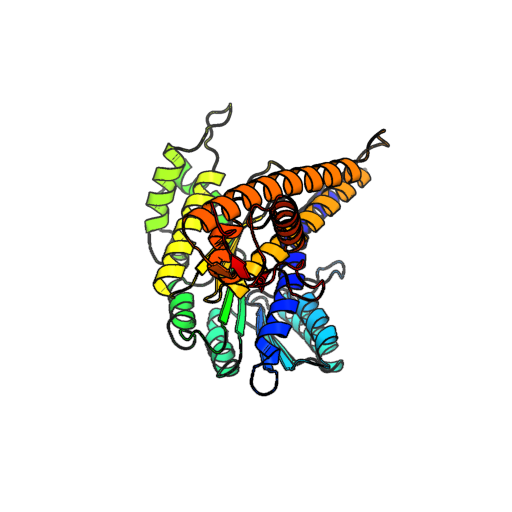N A O 1
ATOM 573 N N . ARG A 1 77 ? 4.729 -18.395 9.316 1.00 92.56 77 ARG A N 1
ATOM 574 C CA . ARG A 1 77 ? 4.500 -19.810 8.942 1.00 92.56 77 ARG A CA 1
ATOM 575 C C . ARG A 1 77 ? 3.819 -20.666 10.013 1.00 92.56 77 ARG A C 1
ATOM 577 O O . ARG A 1 77 ? 3.121 -21.620 9.697 1.00 92.56 77 ARG A O 1
ATOM 584 N N . LYS A 1 78 ? 3.997 -20.326 11.295 1.00 91.88 78 LYS A N 1
ATOM 585 C CA . LYS A 1 78 ? 3.357 -21.040 12.418 1.00 91.88 78 LYS A CA 1
ATOM 586 C C . LYS A 1 78 ? 1.847 -20.790 12.500 1.00 91.88 78 LYS A C 1
ATOM 588 O O . LYS A 1 78 ? 1.125 -21.571 13.111 1.00 91.88 78 LYS A O 1
ATOM 593 N N . PHE A 1 79 ? 1.368 -19.692 11.917 1.00 92.56 79 PHE A N 1
ATOM 594 C CA . PHE A 1 79 ? -0.006 -19.220 12.079 1.00 92.56 79 PHE A CA 1
ATOM 595 C C . PHE A 1 79 ? -0.755 -19.066 10.753 1.00 92.56 79 PHE A C 1
ATOM 597 O O . PHE A 1 79 ? -1.986 -18.975 10.777 1.00 92.56 79 PHE A O 1
ATOM 604 N N . ARG A 1 80 ? -0.058 -19.011 9.614 1.00 94.19 80 ARG A N 1
ATOM 605 C CA . ARG A 1 80 ? -0.631 -18.792 8.279 1.00 94.19 80 ARG A CA 1
ATOM 606 C C . ARG A 1 80 ? -0.007 -19.735 7.255 1.00 94.19 80 ARG A C 1
ATOM 608 O O . ARG A 1 80 ? 1.177 -20.041 7.338 1.00 94.19 80 ARG A O 1
ATOM 615 N N . ASN A 1 81 ? -0.810 -20.146 6.276 1.00 95.31 81 ASN A N 1
ATOM 616 C CA . ASN A 1 81 ? -0.359 -20.915 5.120 1.00 95.31 81 ASN A CA 1
ATOM 617 C C . ASN A 1 81 ? -0.272 -19.984 3.902 1.00 95.31 81 ASN A C 1
ATOM 619 O O . ASN A 1 81 ? -1.253 -19.760 3.197 1.00 95.31 81 ASN A O 1
ATOM 623 N N . ILE A 1 82 ? 0.887 -19.375 3.683 1.00 97.19 82 ILE A N 1
ATOM 624 C CA . ILE A 1 82 ? 1.058 -18.399 2.603 1.00 97.19 82 ILE A CA 1
ATOM 625 C C . ILE A 1 82 ? 1.693 -19.105 1.411 1.00 97.19 82 ILE A C 1
ATOM 627 O O . ILE A 1 82 ? 2.733 -19.740 1.559 1.00 97.19 82 ILE A O 1
ATOM 631 N N . SER A 1 83 ? 1.054 -19.002 0.246 1.00 97.69 83 SER A N 1
ATOM 632 C CA . SER A 1 83 ? 1.607 -19.441 -1.040 1.00 97.69 83 SER A CA 1
ATOM 633 C C . SER A 1 83 ? 1.999 -18.204 -1.842 1.00 97.69 83 SER A C 1
ATOM 635 O O . SER A 1 83 ? 1.129 -17.390 -2.155 1.00 97.69 83 SER A O 1
ATOM 637 N N . ALA A 1 84 ? 3.283 -18.043 -2.144 1.00 97.94 84 ALA A N 1
ATOM 638 C CA . ALA A 1 84 ? 3.784 -16.895 -2.889 1.00 97.94 84 ALA A CA 1
ATOM 639 C C . ALA A 1 84 ? 4.289 -17.312 -4.272 1.00 97.94 84 ALA A C 1
ATOM 641 O O . ALA A 1 84 ? 5.021 -18.291 -4.406 1.00 97.94 84 ALA A O 1
ATOM 642 N N . TYR A 1 85 ? 3.898 -16.552 -5.290 1.00 98.44 85 TYR A N 1
ATOM 643 C CA . TYR A 1 85 ? 4.332 -16.723 -6.671 1.00 98.44 85 TYR A CA 1
ATOM 644 C C . TYR A 1 85 ? 5.149 -15.502 -7.083 1.00 98.44 85 TYR A C 1
ATOM 646 O O . TYR A 1 85 ? 4.708 -14.372 -6.883 1.00 98.44 85 TYR A O 1
ATOM 654 N N . PHE A 1 86 ? 6.322 -15.735 -7.660 1.00 97.88 86 PHE A N 1
ATOM 655 C CA . PHE A 1 86 ? 7.276 -14.703 -8.054 1.00 97.88 86 PHE A CA 1
ATOM 656 C C . PHE A 1 86 ? 7.546 -14.835 -9.547 1.00 97.88 86 PHE A C 1
ATOM 658 O O . PHE A 1 86 ? 8.021 -15.882 -9.984 1.00 97.88 86 PHE A O 1
ATOM 665 N N . VAL A 1 87 ? 7.214 -13.815 -10.335 1.00 96.38 87 VAL A N 1
ATOM 666 C CA . VAL A 1 87 ? 7.372 -13.853 -11.793 1.00 96.38 87 VAL A CA 1
ATOM 667 C C . VAL A 1 87 ? 8.590 -13.040 -12.216 1.00 96.38 87 VAL A C 1
ATOM 669 O O . VAL A 1 87 ? 8.717 -11.877 -11.835 1.00 96.38 87 VAL A O 1
ATOM 672 N N . GLU A 1 88 ? 9.457 -13.644 -13.031 1.00 95.31 88 GLU A N 1
ATOM 673 C CA . GLU A 1 88 ? 10.598 -12.970 -13.659 1.00 95.31 88 GLU A CA 1
ATOM 674 C C . GLU A 1 88 ? 10.769 -13.431 -15.115 1.00 95.31 88 GLU A C 1
ATOM 676 O O . GLU A 1 88 ? 10.747 -14.625 -15.423 1.00 95.31 88 GLU A O 1
ATOM 681 N N . LYS A 1 89 ? 10.931 -12.477 -16.035 1.00 93.75 89 LYS A N 1
ATOM 682 C CA . LYS A 1 89 ? 11.047 -12.736 -17.477 1.00 93.75 89 LYS A CA 1
ATOM 683 C C . LYS A 1 89 ? 12.492 -12.977 -17.908 1.00 93.75 89 LYS A C 1
ATOM 685 O O . LYS A 1 89 ? 12.718 -13.749 -18.843 1.00 93.75 89 LYS A O 1
ATOM 690 N N . ASP A 1 90 ? 13.445 -12.294 -17.277 1.00 93.88 90 ASP A N 1
ATOM 691 C CA . ASP A 1 90 ? 14.855 -12.386 -17.615 1.00 93.88 90 ASP A CA 1
ATOM 692 C C . ASP A 1 90 ? 15.424 -13.731 -17.135 1.00 93.88 90 ASP A C 1
ATOM 694 O O . ASP A 1 90 ? 15.287 -14.074 -15.961 1.00 93.88 90 ASP A O 1
ATOM 698 N N . PRO A 1 91 ? 16.055 -14.530 -18.013 1.00 95.88 91 PRO A N 1
ATOM 699 C CA . PRO A 1 91 ? 16.541 -15.853 -17.632 1.00 95.88 91 PRO A CA 1
ATOM 700 C C . PRO A 1 91 ? 17.648 -15.828 -16.572 1.00 95.88 91 PRO A C 1
ATOM 702 O O . PRO A 1 91 ? 17.740 -16.774 -15.791 1.00 95.88 91 PRO A O 1
ATOM 705 N N . SER A 1 92 ? 18.486 -14.785 -16.556 1.00 95.00 92 SER A N 1
ATOM 706 C CA . SER A 1 92 ? 19.593 -14.660 -15.606 1.00 95.00 92 SER A CA 1
ATOM 707 C C . SER A 1 92 ? 19.067 -14.293 -14.224 1.00 95.00 92 SER A C 1
ATOM 709 O O . SER A 1 92 ? 19.392 -14.966 -13.247 1.00 95.00 92 SER A O 1
ATOM 711 N N . ASP A 1 93 ? 18.220 -13.266 -14.138 1.00 94.69 93 ASP A N 1
ATOM 712 C CA . ASP A 1 93 ? 17.597 -12.869 -12.874 1.00 94.69 93 ASP A CA 1
ATOM 713 C C . ASP A 1 93 ? 16.676 -13.978 -12.334 1.00 94.69 93 ASP A C 1
ATOM 715 O O . ASP A 1 93 ? 16.687 -14.253 -11.135 1.00 94.69 93 ASP A O 1
ATOM 719 N N . TYR A 1 94 ? 15.954 -14.691 -13.207 1.00 97.19 94 TYR A N 1
ATOM 720 C CA . TYR A 1 94 ? 15.142 -15.852 -12.827 1.00 97.19 94 TYR A CA 1
ATOM 721 C C . TYR A 1 94 ? 15.973 -16.991 -12.209 1.00 97.19 94 TYR A C 1
ATOM 723 O O . TYR A 1 94 ? 15.512 -17.654 -11.274 1.00 97.19 94 TYR A O 1
ATOM 731 N N . GLY A 1 95 ? 17.189 -17.228 -12.713 1.00 97.12 95 GLY A N 1
ATOM 732 C CA . GLY A 1 95 ? 18.108 -18.217 -12.143 1.00 97.12 95 GLY A CA 1
ATOM 733 C C . GLY A 1 95 ? 18.411 -17.914 -10.675 1.00 97.12 95 GLY A C 1
ATOM 734 O O . GLY A 1 95 ? 18.173 -18.757 -9.812 1.00 97.12 95 GLY A O 1
ATOM 735 N N . VAL A 1 96 ? 18.806 -16.670 -10.390 1.00 96.69 96 VAL A N 1
ATOM 736 C CA . VAL A 1 96 ? 19.077 -16.191 -9.022 1.00 96.69 96 VAL A CA 1
ATOM 737 C C . VAL A 1 96 ? 17.816 -16.230 -8.154 1.00 96.69 96 VAL A C 1
ATOM 739 O O . VAL A 1 96 ? 17.852 -16.700 -7.019 1.00 96.69 96 VAL A O 1
ATOM 742 N N . LEU A 1 97 ? 16.670 -15.797 -8.691 1.00 97.56 97 LEU A N 1
ATOM 743 C CA . LEU A 1 97 ? 15.392 -15.842 -7.977 1.00 97.56 97 LEU A CA 1
ATOM 744 C C . LEU A 1 97 ? 15.033 -17.268 -7.541 1.00 97.56 97 LEU A C 1
ATOM 746 O O . LEU A 1 97 ? 14.520 -17.468 -6.441 1.00 97.56 97 LEU A O 1
ATOM 750 N N . THR A 1 98 ? 15.296 -18.261 -8.391 1.00 98.00 98 THR A N 1
ATOM 751 C CA . THR A 1 98 ? 15.007 -19.669 -8.094 1.00 98.00 98 THR A CA 1
ATOM 752 C C . THR A 1 98 ? 15.850 -20.177 -6.926 1.00 98.00 98 THR A C 1
ATOM 754 O O . THR A 1 98 ? 15.320 -20.875 -6.061 1.00 98.00 98 THR A O 1
ATOM 757 N N . GLU A 1 99 ? 17.127 -19.794 -6.862 1.00 97.25 99 GLU A N 1
ATOM 758 C CA . GLU A 1 99 ? 18.014 -20.119 -5.737 1.00 97.25 99 GLU A CA 1
ATOM 759 C C . GLU A 1 99 ? 17.492 -19.508 -4.434 1.00 97.25 99 GLU A C 1
ATOM 761 O O . GLU A 1 99 ? 17.297 -20.229 -3.455 1.00 97.25 99 GLU A O 1
ATOM 766 N N . VAL A 1 100 ? 17.148 -18.214 -4.448 1.00 97.44 100 VAL A N 1
ATOM 767 C CA . VAL A 1 100 ? 16.555 -17.533 -3.286 1.00 97.44 100 VAL A CA 1
ATOM 768 C C . VAL A 1 100 ? 15.268 -18.238 -2.854 1.00 97.44 100 VAL A C 1
ATOM 770 O O . VAL A 1 100 ? 15.109 -18.580 -1.688 1.00 97.44 100 VAL A O 1
ATOM 773 N N . VAL A 1 101 ? 14.343 -18.535 -3.768 1.00 97.88 101 VAL A N 1
ATOM 774 C CA . VAL A 1 101 ? 13.100 -19.244 -3.419 1.00 97.88 101 VAL A CA 1
ATOM 775 C C . VAL A 1 101 ? 13.386 -20.624 -2.810 1.00 97.88 101 VAL A C 1
ATOM 777 O O . VAL A 1 101 ? 12.729 -21.000 -1.837 1.00 97.88 101 VAL A O 1
ATOM 780 N N . ALA A 1 102 ? 14.379 -21.359 -3.319 1.00 97.62 102 ALA A N 1
ATOM 781 C CA . ALA A 1 102 ? 14.771 -22.663 -2.788 1.00 97.62 102 ALA A CA 1
ATOM 782 C C . ALA A 1 102 ? 15.350 -22.582 -1.361 1.00 97.62 102 ALA A C 1
ATOM 784 O O . ALA A 1 102 ? 14.992 -23.411 -0.519 1.00 97.62 102 ALA A O 1
ATOM 785 N N . GLU A 1 103 ? 16.170 -21.565 -1.055 1.00 97.19 103 GLU A N 1
ATOM 786 C CA . GLU A 1 103 ? 16.706 -21.311 0.298 1.00 97.19 103 GLU A CA 1
ATOM 787 C C . GLU A 1 103 ? 15.582 -21.203 1.341 1.00 97.19 103 GLU A C 1
ATOM 789 O O . GLU A 1 103 ? 15.673 -21.739 2.450 1.00 97.19 103 GLU A O 1
ATOM 794 N N . TYR A 1 104 ? 14.499 -20.512 0.989 1.00 97.50 104 TYR A N 1
ATOM 795 C CA . TYR A 1 104 ? 13.357 -20.317 1.876 1.00 97.50 104 TYR A CA 1
ATOM 796 C C . TYR A 1 104 ? 12.404 -21.523 1.856 1.00 97.50 104 TYR A C 1
ATOM 798 O O . TYR A 1 104 ? 11.871 -21.896 2.905 1.00 97.50 104 TYR A O 1
ATOM 806 N N . ALA A 1 105 ? 12.240 -22.209 0.723 1.00 96.25 105 ALA A N 1
ATOM 807 C CA . ALA A 1 105 ? 11.481 -23.459 0.657 1.00 96.25 105 ALA A CA 1
ATOM 808 C C . ALA A 1 105 ? 12.042 -24.523 1.619 1.00 96.25 105 ALA A C 1
ATOM 810 O O . ALA A 1 105 ? 11.276 -25.180 2.328 1.00 96.25 105 ALA A O 1
ATOM 811 N N . ALA A 1 106 ? 13.372 -24.610 1.749 1.00 96.31 106 ALA A N 1
ATOM 812 C CA . ALA A 1 106 ? 14.038 -25.464 2.737 1.00 96.31 106 ALA A CA 1
ATOM 813 C C . ALA A 1 106 ? 13.694 -25.104 4.200 1.00 96.31 106 ALA A C 1
ATOM 815 O O . ALA A 1 106 ? 13.803 -25.942 5.094 1.00 96.31 106 ALA A O 1
ATOM 816 N N . GLN A 1 107 ? 13.222 -23.881 4.456 1.00 95.50 107 GLN A N 1
ATOM 817 C CA . GLN A 1 107 ? 12.744 -23.412 5.764 1.00 95.50 107 GLN A CA 1
ATOM 818 C C . GLN A 1 107 ? 11.228 -23.605 5.964 1.00 95.50 107 GLN A C 1
ATOM 820 O O . GLN A 1 107 ? 10.661 -23.114 6.949 1.00 95.50 107 GLN A O 1
ATOM 825 N N . GLY A 1 108 ? 10.564 -24.306 5.040 1.00 93.81 108 GLY A N 1
ATOM 826 C CA . GLY A 1 108 ? 9.151 -24.665 5.126 1.00 93.81 108 GLY A CA 1
ATOM 827 C C . GLY A 1 108 ? 8.180 -23.569 4.687 1.00 93.81 108 GLY A C 1
ATOM 828 O O . GLY A 1 108 ? 7.032 -23.580 5.133 1.00 93.81 108 GLY A O 1
ATOM 829 N N . VAL A 1 109 ? 8.605 -22.612 3.853 1.00 95.69 109 VAL A N 1
ATOM 830 C CA . VAL A 1 109 ? 7.673 -21.670 3.205 1.00 95.69 109 VAL A CA 1
ATOM 831 C C . VAL A 1 109 ? 7.322 -22.118 1.787 1.00 95.69 109 VAL A C 1
ATOM 833 O O . VAL A 1 109 ? 8.138 -22.711 1.091 1.00 95.69 109 VAL A O 1
ATOM 836 N N . ASN A 1 110 ? 6.097 -21.829 1.344 1.00 96.00 110 ASN A N 1
ATOM 837 C CA . ASN A 1 110 ? 5.622 -22.210 0.014 1.00 96.00 110 ASN A CA 1
ATOM 838 C C . ASN A 1 110 ? 5.822 -21.059 -0.988 1.00 96.00 110 ASN A C 1
ATOM 840 O O . ASN A 1 110 ? 4.918 -20.246 -1.194 1.00 96.00 110 ASN A O 1
ATOM 844 N N . GLY A 1 111 ? 7.023 -20.966 -1.560 1.00 97.00 111 GLY A N 1
ATOM 845 C CA . GLY A 1 111 ? 7.370 -20.013 -2.617 1.00 97.00 111 GLY A CA 1
ATOM 846 C C . GLY A 1 111 ? 7.563 -20.706 -3.967 1.00 97.00 111 GLY A C 1
ATOM 847 O O . GLY A 1 111 ? 8.123 -21.798 -4.026 1.00 97.00 111 GLY A O 1
ATOM 848 N N . VAL A 1 112 ? 7.123 -20.069 -5.053 1.00 97.94 112 VAL A N 1
ATOM 849 C CA . VAL A 1 112 ? 7.257 -20.585 -6.422 1.00 97.94 112 VAL A CA 1
ATOM 850 C C . VAL A 1 112 ? 7.779 -19.486 -7.344 1.00 97.94 112 VAL A C 1
ATOM 852 O O . VAL A 1 112 ? 7.100 -18.483 -7.554 1.00 97.94 112 VAL A O 1
ATOM 855 N N . ALA A 1 113 ? 8.957 -19.693 -7.935 1.00 98.00 113 ALA A N 1
ATOM 856 C CA . ALA A 1 113 ? 9.456 -18.859 -9.025 1.00 98.00 113 ALA A CA 1
ATOM 857 C C . ALA A 1 113 ? 8.828 -19.300 -10.360 1.00 98.00 113 ALA A C 1
ATOM 859 O O . ALA A 1 113 ? 8.719 -20.494 -10.644 1.00 98.00 113 ALA A O 1
ATOM 860 N N . LEU A 1 114 ? 8.404 -18.342 -11.183 1.00 97.50 114 LEU A N 1
ATOM 861 C CA . LEU A 1 114 ? 7.796 -18.559 -12.494 1.00 97.50 114 LEU A CA 1
ATOM 862 C C . LEU A 1 114 ? 8.537 -17.736 -13.550 1.00 97.50 114 LEU A C 1
ATOM 864 O O . LEU A 1 114 ? 8.611 -16.512 -13.457 1.00 97.50 114 LEU A O 1
ATOM 868 N N . ARG A 1 115 ? 9.067 -18.406 -14.577 1.00 97.12 115 ARG A N 1
ATOM 869 C CA . ARG A 1 115 ? 9.743 -17.733 -15.689 1.00 97.12 115 ARG A CA 1
ATOM 870 C C . ARG A 1 115 ? 8.732 -17.237 -16.715 1.00 97.12 115 ARG A C 1
ATOM 872 O O . ARG A 1 115 ? 7.877 -18.011 -17.143 1.00 97.12 115 ARG A O 1
ATOM 879 N N . GLY A 1 116 ? 8.863 -15.994 -17.160 1.00 94.00 116 GLY A N 1
ATOM 880 C CA . GLY A 1 116 ? 8.045 -15.418 -18.231 1.00 94.00 116 GLY A CA 1
ATOM 881 C C . GLY A 1 116 ? 7.399 -14.099 -17.828 1.00 94.00 116 GLY A C 1
ATOM 882 O O . GLY A 1 116 ? 7.879 -13.409 -16.932 1.00 94.00 116 GLY A O 1
ATOM 883 N N . LYS A 1 117 ? 6.321 -13.725 -18.514 1.00 91.75 117 LYS A N 1
ATOM 884 C CA . LYS A 1 117 ? 5.584 -12.487 -18.216 1.00 91.75 117 LYS A CA 1
ATOM 885 C C . LYS A 1 117 ? 4.455 -12.743 -17.226 1.00 91.75 117 LYS A C 1
ATOM 887 O O . LYS A 1 117 ? 3.864 -13.819 -17.214 1.00 91.75 117 LYS A O 1
ATOM 892 N N . VAL A 1 118 ? 4.096 -11.735 -16.433 1.00 91.38 118 VAL A N 1
ATOM 893 C CA . VAL A 1 118 ? 3.005 -11.853 -15.451 1.00 91.38 118 VAL A CA 1
ATOM 894 C C . VAL A 1 118 ? 1.673 -12.237 -16.107 1.00 91.38 118 VAL A C 1
ATOM 896 O O . VAL A 1 118 ? 0.927 -13.037 -15.549 1.00 91.38 118 VAL A O 1
ATOM 899 N N . GLU A 1 119 ? 1.402 -11.761 -17.325 1.00 89.75 119 GLU A N 1
ATOM 900 C CA . GLU A 1 119 ? 0.206 -12.089 -18.107 1.00 89.75 119 GLU A CA 1
ATOM 901 C C . GLU A 1 119 ? 0.018 -13.592 -18.330 1.00 89.75 119 GLU A C 1
ATOM 903 O O . GLU A 1 119 ? -1.120 -14.071 -18.305 1.00 89.75 119 GLU A O 1
ATOM 908 N N . GLU A 1 120 ? 1.128 -14.305 -18.544 1.00 92.75 120 GLU A N 1
ATOM 909 C CA . GLU A 1 120 ? 1.182 -15.742 -18.843 1.00 92.75 120 GLU A CA 1
ATOM 910 C C . GLU A 1 120 ? 0.859 -16.580 -17.599 1.00 92.75 120 GLU A C 1
ATOM 912 O O . GLU A 1 120 ? 0.342 -17.691 -17.706 1.00 92.75 120 GLU A O 1
ATOM 917 N N . HIS A 1 121 ? 1.117 -16.030 -16.408 1.00 95.12 121 HIS A N 1
ATOM 918 C CA . HIS A 1 121 ? 0.969 -16.731 -15.129 1.00 95.12 121 HIS A CA 1
ATOM 919 C C . HIS A 1 121 ? -0.261 -16.302 -14.329 1.00 95.12 121 HIS A C 1
ATOM 921 O O . HIS A 1 121 ? -0.653 -16.994 -13.388 1.00 95.12 121 HIS A O 1
ATOM 927 N N . LEU A 1 122 ? -0.900 -15.189 -14.693 1.00 93.88 122 LEU A N 1
ATOM 928 C CA . LEU A 1 122 ? -1.982 -14.607 -13.903 1.00 93.88 122 LEU A CA 1
ATOM 929 C C . LEU A 1 122 ? -3.179 -15.561 -13.742 1.00 93.88 122 LEU A C 1
ATOM 931 O O . LEU A 1 122 ? -3.682 -15.706 -12.631 1.00 93.88 122 LEU A O 1
ATOM 935 N N . ASP A 1 123 ? -3.587 -16.284 -14.793 1.00 94.81 123 ASP A N 1
ATOM 936 C CA . ASP A 1 123 ? -4.701 -17.250 -14.703 1.00 94.81 123 ASP A CA 1
ATOM 937 C C . ASP A 1 123 ? -4.381 -18.425 -13.775 1.00 94.81 123 ASP A C 1
ATOM 939 O O . ASP A 1 123 ? -5.242 -18.873 -13.009 1.00 94.81 123 ASP A O 1
ATOM 943 N N . LYS A 1 124 ? -3.131 -18.904 -13.801 1.00 95.94 124 LYS A N 1
ATOM 944 C CA . LYS A 1 124 ? -2.652 -19.952 -12.894 1.00 95.94 124 LYS A CA 1
ATOM 945 C C . LYS A 1 124 ? -2.770 -19.483 -11.447 1.00 95.94 124 LYS A C 1
ATOM 947 O O . LYS A 1 124 ? -3.364 -20.175 -10.627 1.00 95.94 124 LYS A O 1
ATOM 952 N N . VAL A 1 125 ? -2.265 -18.290 -11.139 1.00 96.94 125 VAL A N 1
ATOM 953 C CA . VAL A 1 125 ? -2.282 -17.743 -9.773 1.00 96.94 125 VAL A CA 1
ATOM 954 C C . VAL A 1 125 ? -3.708 -17.461 -9.295 1.00 96.94 125 VAL A C 1
ATOM 956 O O . VAL A 1 125 ? -4.060 -17.768 -8.157 1.00 96.94 125 VAL A O 1
ATOM 959 N N . VAL A 1 126 ? -4.565 -16.933 -10.168 1.00 96.38 126 VAL A N 1
ATOM 960 C CA . VAL A 1 126 ? -5.989 -16.711 -9.874 1.00 96.38 126 VAL A CA 1
ATOM 961 C C . VAL A 1 126 ? -6.710 -18.028 -9.584 1.00 96.38 126 VAL A C 1
ATOM 963 O O . VAL A 1 126 ? -7.533 -18.088 -8.667 1.00 96.38 126 VAL A O 1
ATOM 966 N N . THR A 1 127 ? -6.383 -19.086 -10.329 1.00 96.50 127 THR A N 1
ATOM 967 C CA . THR A 1 127 ? -6.916 -20.436 -10.104 1.00 96.50 127 THR A CA 1
ATOM 968 C C . THR A 1 127 ? -6.458 -20.989 -8.757 1.00 96.50 127 THR A C 1
ATOM 970 O O . THR A 1 127 ? -7.283 -21.472 -7.983 1.00 96.50 127 THR A O 1
ATOM 973 N N . GLU A 1 128 ? -5.175 -20.839 -8.432 1.00 96.38 128 GLU A N 1
ATOM 974 C CA . GLU A 1 128 ? -4.598 -21.238 -7.143 1.00 96.38 128 GLU A CA 1
ATOM 975 C C . GLU A 1 128 ? -5.219 -20.497 -5.958 1.00 96.38 128 GLU A C 1
ATOM 977 O O . GLU A 1 128 ? -5.409 -21.069 -4.883 1.00 96.38 128 GLU A O 1
ATOM 982 N N . ALA A 1 129 ? -5.604 -19.239 -6.165 1.00 96.94 129 ALA A N 1
ATOM 983 C CA . ALA A 1 129 ? -6.273 -18.422 -5.169 1.00 96.94 129 ALA A CA 1
ATOM 984 C C . ALA A 1 129 ? -7.784 -18.685 -5.049 1.00 96.94 129 ALA A C 1
ATOM 986 O O . ALA A 1 129 ? -8.473 -17.974 -4.309 1.00 96.94 129 ALA A O 1
ATOM 987 N N . ARG A 1 130 ? -8.359 -19.666 -5.760 1.00 95.25 130 ARG A N 1
ATOM 988 C CA . ARG A 1 130 ? -9.798 -19.961 -5.676 1.00 95.25 130 ARG A CA 1
ATOM 989 C C . ARG A 1 130 ? -10.207 -20.250 -4.226 1.00 95.25 130 ARG A C 1
ATOM 991 O O . ARG A 1 130 ? -9.637 -21.102 -3.555 1.00 95.25 130 ARG A O 1
ATOM 998 N N . GLY A 1 131 ? -11.215 -19.522 -3.744 1.00 95.31 131 GLY A N 1
ATOM 999 C CA . GLY A 1 131 ? -11.741 -19.671 -2.383 1.00 95.31 131 GLY A CA 1
ATOM 1000 C C . GLY A 1 131 ? -10.863 -19.088 -1.266 1.00 95.31 131 GLY A C 1
ATOM 1001 O O . GLY A 1 131 ? -11.277 -19.128 -0.110 1.00 95.31 131 GLY A O 1
ATOM 1002 N N . VAL A 1 132 ? -9.699 -18.506 -1.580 1.00 97.69 132 VAL A N 1
ATOM 1003 C CA . VAL A 1 132 ? -8.776 -17.914 -0.595 1.00 97.69 132 VAL A CA 1
ATOM 1004 C C . VAL A 1 132 ? -8.367 -16.481 -0.971 1.00 97.69 132 VAL A C 1
ATOM 1006 O O . VAL A 1 132 ? -8.515 -16.082 -2.133 1.00 97.69 132 VAL A O 1
ATOM 1009 N N . PRO A 1 133 ? -7.926 -15.651 -0.006 1.00 98.06 133 PRO A N 1
ATOM 1010 C CA . PRO A 1 133 ? -7.502 -14.284 -0.283 1.00 98.06 133 PRO A CA 1
ATOM 1011 C C . PRO A 1 133 ? -6.303 -14.211 -1.232 1.00 98.06 133 PRO A C 1
ATOM 1013 O O . PRO A 1 133 ? -5.447 -15.097 -1.215 1.00 98.06 133 PRO A O 1
ATOM 1016 N N . LEU A 1 134 ? -6.250 -13.147 -2.033 1.00 98.12 134 LEU A N 1
ATOM 1017 C CA . LEU A 1 134 ? -5.215 -12.897 -3.035 1.00 98.12 134 LEU A CA 1
ATOM 1018 C C . LEU A 1 134 ? -4.690 -11.465 -2.923 1.00 98.12 134 LEU A C 1
ATOM 1020 O O . LEU A 1 134 ? -5.475 -10.522 -3.000 1.00 98.12 134 LEU A O 1
ATOM 1024 N N . PHE A 1 135 ? -3.377 -11.307 -2.798 1.00 98.00 135 PHE A N 1
ATOM 1025 C CA . PHE A 1 135 ? -2.711 -10.015 -2.947 1.00 98.00 135 PHE A CA 1
ATOM 1026 C C . PHE A 1 135 ? -1.865 -10.000 -4.218 1.00 98.00 135 PHE A C 1
ATOM 1028 O O . PHE A 1 135 ? -1.037 -10.890 -4.418 1.00 98.00 135 PHE A O 1
ATOM 1035 N N . LEU A 1 136 ? -2.081 -9.000 -5.072 1.00 97.00 136 LEU A N 1
ATOM 1036 C CA . LEU A 1 136 ? -1.346 -8.796 -6.316 1.00 97.00 136 LEU A CA 1
ATOM 1037 C C . LEU A 1 136 ? -0.399 -7.605 -6.163 1.00 97.00 136 LEU A C 1
ATOM 1039 O O . LEU A 1 136 ? -0.846 -6.462 -6.153 1.00 97.00 136 LEU A O 1
ATOM 1043 N N . PHE A 1 137 ? 0.901 -7.855 -6.083 1.00 95.19 137 PHE A N 1
ATOM 1044 C CA . PHE A 1 137 ? 1.922 -6.821 -6.190 1.00 95.19 137 PHE A CA 1
ATOM 1045 C C . PHE A 1 137 ? 2.428 -6.764 -7.631 1.00 95.19 137 PHE A C 1
ATOM 1047 O O . PHE A 1 137 ? 2.999 -7.723 -8.148 1.00 95.19 137 PHE A O 1
ATOM 1054 N N . LEU A 1 138 ? 2.153 -5.653 -8.307 1.00 91.81 138 LEU A N 1
ATOM 1055 C CA . LEU A 1 138 ? 2.409 -5.471 -9.729 1.00 91.81 138 LEU A CA 1
ATOM 1056 C C . LEU A 1 138 ? 3.287 -4.240 -9.911 1.00 91.81 138 LEU A C 1
ATOM 1058 O O . LEU A 1 138 ? 2.790 -3.122 -9.976 1.00 91.81 138 LEU A O 1
ATOM 1062 N N . ASP A 1 139 ? 4.594 -4.449 -9.998 1.00 83.44 139 ASP A N 1
ATOM 1063 C CA . ASP A 1 139 ? 5.580 -3.380 -10.140 1.00 83.44 139 ASP A CA 1
ATOM 1064 C C . ASP A 1 139 ? 6.250 -3.371 -11.527 1.00 83.44 139 ASP A C 1
ATOM 1066 O O . ASP A 1 139 ? 7.418 -3.741 -11.661 1.00 83.44 139 ASP A O 1
ATOM 1070 N N . PRO A 1 140 ? 5.524 -3.021 -12.606 1.00 74.69 140 PRO A N 1
ATOM 1071 C CA . PRO A 1 140 ? 6.114 -3.019 -13.932 1.00 74.69 140 PRO A CA 1
ATOM 1072 C C . PRO A 1 140 ? 7.175 -1.922 -14.067 1.00 74.69 140 PRO A C 1
ATOM 1074 O O . PRO A 1 140 ? 6.885 -0.725 -14.031 1.00 74.69 140 PRO A O 1
ATOM 1077 N N . CYS A 1 141 ? 8.405 -2.322 -14.379 1.00 57.84 141 CYS A N 1
ATOM 1078 C CA . CYS A 1 141 ? 9.377 -1.417 -14.984 1.00 57.84 141 CYS A CA 1
ATOM 1079 C C . CYS A 1 141 ? 8.948 -1.104 -16.436 1.00 57.84 141 CYS A C 1
ATOM 1081 O O . CYS A 1 141 ? 9.248 -1.867 -17.356 1.00 57.84 141 CYS A O 1
ATOM 1083 N N . GLY A 1 142 ? 8.230 0.006 -16.651 1.00 57.78 142 GLY A N 1
ATOM 1084 C CA . GLY A 1 142 ? 7.854 0.512 -17.983 1.00 57.78 142 GLY A CA 1
ATOM 1085 C C . GLY A 1 142 ? 6.417 0.181 -18.411 1.00 57.78 142 GLY A C 1
ATOM 1086 O O . GLY A 1 142 ? 5.507 0.191 -17.586 1.00 57.78 142 GLY A O 1
ATOM 1087 N N . ALA A 1 143 ? 6.193 -0.063 -19.714 1.00 53.22 143 ALA A N 1
ATOM 1088 C CA . ALA A 1 143 ? 4.876 -0.432 -20.250 1.00 53.22 143 ALA A CA 1
ATOM 1089 C C . ALA A 1 143 ? 4.452 -1.797 -19.683 1.00 53.22 143 ALA A C 1
ATOM 1091 O O . ALA A 1 143 ? 4.960 -2.839 -20.102 1.00 53.22 143 ALA A O 1
ATOM 1092 N N . GLY A 1 144 ? 3.602 -1.743 -18.660 1.00 66.94 144 GLY A N 1
ATOM 1093 C CA . GLY A 1 144 ? 3.237 -2.870 -17.815 1.00 66.94 144 GLY A CA 1
ATOM 1094 C C . GLY A 1 144 ? 2.057 -3.693 -18.322 1.00 66.94 144 GLY A C 1
ATOM 1095 O O . GLY A 1 144 ? 1.817 -3.818 -19.523 1.00 66.94 144 GLY A O 1
ATOM 1096 N N . LEU A 1 145 ? 1.321 -4.245 -17.356 1.00 80.12 145 LEU A N 1
ATOM 1097 C CA . LEU A 1 145 ? 0.154 -5.094 -17.566 1.00 80.12 145 LEU A CA 1
ATOM 1098 C C . LEU A 1 145 ? -0.964 -4.334 -18.296 1.00 80.12 145 LEU A C 1
ATOM 1100 O O . LEU A 1 145 ? -1.265 -3.187 -17.967 1.00 80.12 145 LEU A O 1
ATOM 1104 N N . ARG A 1 146 ? -1.587 -4.979 -19.288 1.00 89.31 146 ARG A N 1
ATOM 1105 C CA . ARG A 1 146 ? -2.705 -4.395 -20.053 1.00 89.31 146 ARG A CA 1
ATOM 1106 C C . ARG A 1 146 ? -3.912 -4.127 -19.153 1.00 89.31 146 ARG A C 1
ATOM 1108 O O . ARG A 1 146 ? -4.278 -4.994 -18.353 1.00 89.31 146 ARG A O 1
ATOM 1115 N N . PHE A 1 147 ? -4.569 -2.984 -19.340 1.00 91.00 147 PHE A N 1
ATOM 1116 C CA . PHE A 1 147 ? -5.743 -2.582 -18.561 1.00 91.00 147 PHE A CA 1
ATOM 1117 C C . PHE A 1 147 ? -6.841 -3.645 -18.603 1.00 91.00 147 PHE A C 1
ATOM 1119 O O . PHE A 1 147 ? -7.323 -4.099 -17.566 1.00 91.00 147 PHE A O 1
ATOM 1126 N N . GLU A 1 148 ? -7.177 -4.132 -19.799 1.00 92.75 148 GLU A N 1
ATOM 1127 C CA . GLU A 1 148 ? -8.239 -5.123 -19.992 1.00 92.75 148 GLU A CA 1
ATOM 1128 C C . GLU A 1 148 ? -7.904 -6.438 -19.292 1.00 92.75 148 GLU A C 1
ATOM 1130 O O . GLU A 1 148 ? -8.793 -7.136 -18.808 1.00 92.75 148 GLU A O 1
ATOM 1135 N N . ARG A 1 149 ? -6.613 -6.776 -19.190 1.00 92.75 149 ARG A N 1
ATOM 1136 C CA . ARG A 1 149 ? -6.176 -7.978 -18.484 1.00 92.75 149 ARG A CA 1
ATOM 1137 C C . ARG A 1 149 ? -6.394 -7.839 -16.980 1.00 92.75 149 ARG A C 1
ATOM 1139 O O . ARG A 1 149 ? -6.927 -8.770 -16.376 1.00 92.75 149 ARG A O 1
ATOM 1146 N N . LEU A 1 150 ? -6.055 -6.690 -16.393 1.00 93.25 150 LEU A N 1
ATOM 1147 C CA . LEU A 1 150 ? -6.359 -6.392 -14.990 1.00 93.25 150 LEU A CA 1
ATOM 1148 C C . LEU A 1 150 ? -7.860 -6.448 -14.711 1.00 93.25 150 LEU A C 1
ATOM 1150 O O . LEU A 1 150 ? -8.281 -7.155 -13.794 1.00 93.25 150 LEU A O 1
ATOM 1154 N N . VAL A 1 151 ? -8.662 -5.778 -15.542 1.00 95.81 151 VAL A N 1
ATOM 1155 C CA . VAL A 1 151 ? -10.126 -5.791 -15.431 1.00 95.81 151 VAL A CA 1
ATOM 1156 C C . VAL A 1 151 ? -10.661 -7.216 -15.537 1.00 95.81 151 VAL A C 1
ATOM 1158 O O . VAL A 1 151 ? -11.431 -7.636 -14.679 1.00 95.81 151 VAL A O 1
ATOM 1161 N N . SER A 1 152 ? -10.202 -8.006 -16.514 1.00 94.81 152 SER A N 1
ATOM 1162 C CA . SER A 1 152 ? -10.682 -9.382 -16.712 1.00 94.81 152 SER A CA 1
ATOM 1163 C C . SER A 1 152 ? -10.501 -10.263 -15.476 1.00 94.81 152 SER A C 1
ATOM 1165 O O . SER A 1 152 ? -11.334 -11.124 -15.212 1.00 94.81 152 SER A O 1
ATOM 1167 N N . VAL A 1 153 ? -9.444 -10.032 -14.691 1.00 94.19 153 VAL A N 1
ATOM 1168 C CA . VAL A 1 153 ? -9.159 -10.790 -13.470 1.00 94.19 153 VAL A CA 1
ATOM 1169 C C . VAL A 1 153 ? -9.924 -10.230 -12.279 1.00 94.19 153 VAL A C 1
ATOM 1171 O O . VAL A 1 153 ? -10.590 -10.988 -11.570 1.00 94.19 153 VAL A O 1
ATOM 1174 N N . LEU A 1 154 ? -9.847 -8.916 -12.065 1.00 96.00 154 LEU A N 1
ATOM 1175 C CA . LEU A 1 154 ? -10.413 -8.252 -10.893 1.00 96.00 154 LEU A CA 1
ATOM 1176 C C . LEU A 1 154 ? -11.940 -8.159 -10.952 1.00 96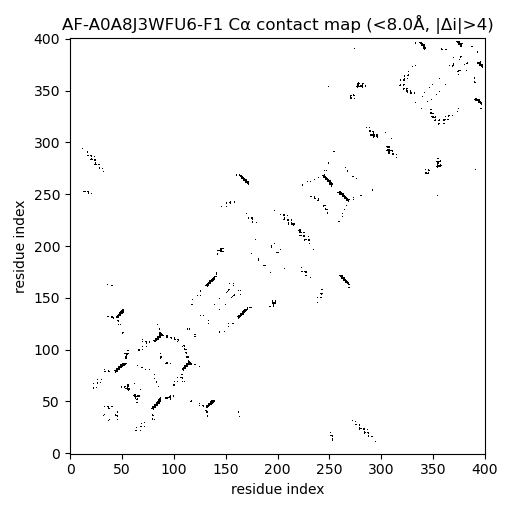.00 154 LEU A C 1
ATOM 1178 O O . LEU A 1 154 ? -12.572 -8.329 -9.915 1.00 96.00 154 LEU A O 1
ATOM 1182 N N . ALA A 1 155 ? -12.528 -7.946 -12.129 1.00 95.62 155 ALA A N 1
ATOM 1183 C CA . ALA A 1 155 ? -13.976 -7.884 -12.359 1.00 95.62 155 ALA A CA 1
ATOM 1184 C C . ALA A 1 155 ? -14.581 -9.216 -12.842 1.00 95.62 155 ALA A C 1
ATOM 1186 O O . ALA A 1 155 ? -15.800 -9.345 -12.918 1.00 95.62 155 ALA A O 1
ATOM 1187 N N . GLY A 1 156 ? -13.750 -10.211 -13.167 1.00 93.81 156 GLY A N 1
ATOM 1188 C CA . GLY A 1 156 ? -14.193 -11.556 -13.536 1.00 93.81 156 GLY A CA 1
ATOM 1189 C C . GLY A 1 156 ? -14.109 -12.530 -12.353 1.00 93.81 156 GLY A C 1
ATOM 1190 O O . GLY A 1 156 ? -14.883 -12.421 -11.399 1.00 93.81 156 GLY A O 1
ATOM 1191 N N . PRO A 1 157 ? -13.158 -13.485 -12.356 1.00 94.25 157 PRO A N 1
ATOM 1192 C CA . PRO A 1 157 ? -13.061 -14.532 -11.337 1.00 94.25 157 PRO A CA 1
ATOM 1193 C C . PRO A 1 157 ? -12.826 -13.998 -9.914 1.00 94.25 157 PRO A C 1
ATOM 1195 O O . PRO A 1 157 ? -13.029 -14.741 -8.952 1.00 94.25 157 PRO A O 1
ATOM 1198 N N . ARG A 1 158 ? -12.397 -12.736 -9.758 1.00 95.69 158 ARG A N 1
ATOM 1199 C CA . ARG A 1 158 ? -12.138 -12.080 -8.465 1.00 95.69 158 ARG A CA 1
ATOM 1200 C C . ARG A 1 158 ? -13.067 -10.890 -8.174 1.00 95.69 158 ARG A C 1
ATOM 1202 O O . ARG A 1 158 ? -12.730 -10.067 -7.323 1.00 95.69 158 ARG A O 1
ATOM 1209 N N . ALA A 1 159 ? -14.233 -10.815 -8.824 1.00 94.69 159 ALA A N 1
ATOM 1210 C CA . ALA A 1 159 ? -15.211 -9.733 -8.634 1.00 94.69 159 ALA A CA 1
ATOM 1211 C C . ALA A 1 159 ? -15.805 -9.671 -7.218 1.00 94.69 159 ALA A C 1
ATOM 1213 O O . ALA A 1 159 ? -16.162 -8.606 -6.721 1.00 94.69 159 ALA A O 1
ATOM 1214 N N . GLY A 1 160 ? -15.923 -10.823 -6.554 1.00 91.56 160 GLY A N 1
ATOM 1215 C CA . GLY A 1 160 ? -16.548 -10.914 -5.239 1.00 91.56 160 GLY A CA 1
ATOM 1216 C C . GLY A 1 160 ? -15.807 -10.122 -4.155 1.00 91.56 160 GLY A C 1
ATOM 1217 O O . GLY A 1 160 ? -14.584 -9.993 -4.162 1.00 91.56 160 GLY A O 1
ATOM 1218 N N . ARG A 1 161 ? -16.553 -9.656 -3.143 1.00 90.75 161 ARG A N 1
ATOM 1219 C CA . ARG A 1 161 ? -15.970 -9.078 -1.913 1.00 90.75 161 ARG A CA 1
ATOM 1220 C C . ARG A 1 161 ? -15.236 -10.122 -1.065 1.00 90.75 161 ARG A C 1
ATOM 1222 O O . ARG A 1 161 ? -14.365 -9.771 -0.271 1.00 90.75 161 ARG A O 1
ATOM 1229 N N . ARG A 1 162 ? -15.600 -11.402 -1.209 1.00 91.44 162 ARG A N 1
ATOM 1230 C CA . ARG A 1 162 ? -14.930 -12.543 -0.576 1.00 91.44 162 ARG A CA 1
ATOM 1231 C C . ARG A 1 162 ? -14.739 -13.688 -1.582 1.00 91.44 162 ARG A C 1
ATOM 1233 O O . ARG A 1 162 ? -15.657 -13.942 -2.357 1.00 91.44 162 ARG A O 1
ATOM 1240 N N . PRO A 1 163 ? -13.607 -14.411 -1.525 1.00 94.12 163 PRO A N 1
ATOM 1241 C CA . PRO A 1 163 ? -12.416 -14.095 -0.731 1.00 94.12 163 PRO A CA 1
ATOM 1242 C C . PRO A 1 163 ? -11.756 -12.774 -1.170 1.00 94.12 163 PRO A C 1
ATOM 1244 O O . PRO A 1 163 ? -11.846 -12.384 -2.332 1.00 94.12 163 PRO A O 1
ATOM 1247 N N . VAL A 1 164 ? -11.131 -12.068 -0.222 1.00 96.19 164 VAL A N 1
ATOM 1248 C CA . VAL A 1 164 ? -10.593 -10.716 -0.454 1.00 96.19 164 VAL A CA 1
ATOM 1249 C C . VAL A 1 164 ? -9.530 -10.749 -1.551 1.00 96.19 164 VAL A C 1
ATOM 1251 O O . VAL A 1 164 ? -8.660 -11.618 -1.548 1.00 96.19 164 VAL A O 1
ATOM 1254 N N . THR A 1 165 ? -9.611 -9.810 -2.490 1.00 97.50 165 THR A N 1
ATOM 1255 C CA . THR A 1 165 ? -8.583 -9.600 -3.513 1.00 97.50 165 THR A CA 1
ATOM 1256 C C . THR A 1 165 ? -8.199 -8.138 -3.529 1.00 97.50 165 THR A C 1
ATOM 1258 O O . THR A 1 165 ? -9.077 -7.281 -3.617 1.00 97.50 165 THR A O 1
ATOM 1261 N N . GLU A 1 166 ? -6.906 -7.874 -3.431 1.00 97.69 166 GLU A N 1
ATOM 1262 C CA . GLU A 1 166 ? -6.347 -6.527 -3.412 1.00 97.69 166 GLU A CA 1
ATOM 1263 C C . GLU A 1 166 ? -5.138 -6.463 -4.338 1.00 97.69 166 GLU A C 1
ATOM 1265 O O . GLU A 1 166 ? -4.452 -7.468 -4.549 1.00 97.69 166 GLU A O 1
ATOM 1270 N N . ALA A 1 167 ? -4.900 -5.289 -4.914 1.00 96.56 167 ALA A N 1
ATOM 1271 C CA . ALA A 1 167 ? -3.812 -5.076 -5.854 1.00 96.56 167 ALA A CA 1
ATOM 1272 C C . ALA A 1 167 ? -3.050 -3.798 -5.514 1.00 96.56 167 ALA A C 1
ATOM 1274 O O . ALA A 1 167 ? -3.657 -2.766 -5.247 1.00 96.56 167 ALA A O 1
ATOM 1275 N N . LEU A 1 168 ? -1.725 -3.865 -5.554 1.00 95.44 168 LEU A N 1
ATOM 1276 C CA . LEU A 1 168 ? -0.831 -2.723 -5.463 1.00 95.44 168 LEU A CA 1
ATOM 1277 C C . LEU A 1 168 ? -0.045 -2.639 -6.768 1.00 95.44 168 LEU A C 1
ATOM 1279 O O . LEU A 1 168 ? 0.764 -3.517 -7.065 1.00 95.44 168 LEU A O 1
ATOM 1283 N N . LEU A 1 169 ? -0.313 -1.595 -7.543 1.00 91.56 169 LEU A N 1
ATOM 1284 C CA . LEU A 1 169 ? 0.289 -1.350 -8.844 1.00 91.56 169 LEU A CA 1
ATOM 1285 C C . LEU A 1 169 ? 1.314 -0.221 -8.744 1.00 91.56 169 LEU A C 1
ATOM 1287 O O . LEU A 1 169 ? 1.013 0.828 -8.181 1.00 91.56 169 LEU A O 1
ATOM 1291 N N . ASN A 1 170 ? 2.479 -0.390 -9.358 1.00 88.56 170 ASN A N 1
ATOM 1292 C CA . ASN A 1 170 ? 3.341 0.732 -9.699 1.00 88.56 170 ASN A CA 1
ATOM 1293 C C . ASN A 1 170 ? 2.959 1.289 -11.073 1.00 88.56 170 ASN A C 1
ATOM 1295 O O . ASN A 1 170 ? 2.973 0.580 -12.081 1.00 88.56 170 ASN A O 1
ATOM 1299 N N . PHE A 1 171 ? 2.646 2.577 -11.107 1.00 83.94 171 PHE A N 1
ATOM 1300 C CA . PHE A 1 171 ? 2.450 3.341 -12.322 1.00 83.94 171 PHE A CA 1
ATOM 1301 C C . PHE A 1 171 ? 3.636 4.298 -12.520 1.00 83.94 171 PHE A C 1
ATOM 1303 O O . PHE A 1 171 ? 3.739 5.358 -11.893 1.00 83.94 171 PHE A O 1
ATOM 1310 N N . SER A 1 172 ? 4.568 3.882 -13.382 1.00 71.62 172 SER A N 1
ATOM 1311 C CA . SER A 1 172 ? 5.853 4.556 -13.600 1.00 71.62 172 SER A CA 1
ATOM 1312 C C . SER A 1 172 ? 5.724 5.944 -14.240 1.00 71.62 172 SER A C 1
ATOM 1314 O O . SER A 1 172 ? 4.991 6.127 -15.214 1.00 71.62 172 SER A O 1
ATOM 1316 N N . ALA A 1 173 ? 6.545 6.903 -13.788 1.00 53.56 173 ALA A N 1
ATOM 1317 C CA . ALA A 1 173 ? 6.707 8.211 -14.431 1.00 53.56 173 ALA A CA 1
ATOM 1318 C C . ALA A 1 173 ? 7.547 8.176 -15.729 1.00 53.56 173 ALA A C 1
ATOM 1320 O O . ALA A 1 173 ? 7.816 9.225 -16.318 1.00 53.56 173 ALA A O 1
ATOM 1321 N N . GLU A 1 174 ? 7.960 7.003 -16.237 1.00 52.69 174 GLU A N 1
ATOM 1322 C CA . GLU A 1 174 ? 8.391 6.914 -17.642 1.00 52.69 174 GLU A CA 1
ATOM 1323 C C . GLU A 1 174 ? 7.272 7.341 -18.599 1.00 52.69 174 GLU A C 1
ATOM 1325 O O . GLU A 1 174 ? 7.578 7.900 -19.655 1.00 52.69 174 GLU A O 1
ATOM 1330 N N . LEU A 1 175 ? 6.000 7.167 -18.207 1.00 57.12 175 LEU A N 1
ATOM 1331 C CA . LEU A 1 175 ? 4.877 7.826 -18.872 1.00 57.12 175 LEU A CA 1
ATOM 1332 C C . LEU A 1 175 ? 5.087 9.342 -18.896 1.00 57.12 175 LEU A C 1
ATOM 1334 O O . LEU A 1 175 ? 5.024 9.932 -19.963 1.00 57.12 175 LEU A O 1
ATOM 1338 N N . SER A 1 176 ? 5.431 9.970 -17.772 1.00 53.03 176 SER A N 1
ATOM 1339 C CA . SER A 1 176 ? 5.655 11.419 -17.671 1.00 53.03 176 SER A CA 1
ATOM 1340 C C . SER A 1 176 ? 6.782 11.908 -18.582 1.00 53.03 176 SER A C 1
ATOM 1342 O O . SER A 1 176 ? 6.622 12.917 -19.263 1.00 53.03 176 SER A O 1
ATOM 1344 N N . ARG A 1 177 ? 7.907 11.179 -18.666 1.00 55.75 177 ARG A N 1
ATOM 1345 C CA . ARG A 1 177 ? 9.022 11.536 -19.570 1.00 55.75 177 ARG A CA 1
ATOM 1346 C C . ARG A 1 177 ? 8.683 11.314 -21.045 1.00 55.75 177 ARG A C 1
ATOM 1348 O O . ARG A 1 177 ? 9.094 12.113 -21.883 1.00 55.75 177 ARG A O 1
ATOM 1355 N N . ARG A 1 178 ? 7.943 10.249 -21.380 1.00 58.91 178 ARG A N 1
ATOM 1356 C CA . ARG A 1 178 ? 7.503 9.977 -22.761 1.00 58.91 178 ARG A CA 1
ATOM 1357 C C . ARG A 1 178 ? 6.406 10.941 -23.204 1.00 58.91 178 ARG A C 1
ATOM 1359 O O . ARG A 1 178 ? 6.472 11.406 -24.332 1.00 58.91 178 ARG A O 1
ATOM 1366 N N . VAL A 1 179 ? 5.468 11.296 -22.325 1.00 60.25 179 VAL A N 1
ATOM 1367 C CA . VAL A 1 179 ? 4.466 12.357 -22.531 1.00 60.25 179 VAL A CA 1
ATOM 1368 C C . VAL A 1 179 ? 5.167 13.696 -22.749 1.00 60.25 179 VAL A C 1
ATOM 1370 O O . VAL A 1 179 ? 4.893 14.360 -23.742 1.00 60.25 179 VAL A O 1
ATOM 1373 N N . ALA A 1 180 ? 6.147 14.045 -21.907 1.00 57.06 180 ALA A N 1
ATOM 1374 C CA . ALA A 1 180 ? 6.956 15.252 -22.074 1.00 57.06 180 ALA A CA 1
ATOM 1375 C C . ALA A 1 180 ? 7.700 15.284 -23.420 1.00 57.06 180 ALA A C 1
ATOM 1377 O O . ALA A 1 180 ? 7.676 16.295 -24.115 1.00 57.06 180 ALA A O 1
ATOM 1378 N N . GLY A 1 181 ? 8.332 14.174 -23.817 1.00 59.91 181 GLY A N 1
ATOM 1379 C CA . GLY A 1 181 ? 9.044 14.072 -25.093 1.00 59.91 181 GLY A CA 1
ATOM 1380 C C . GLY A 1 181 ? 8.121 14.160 -26.312 1.00 59.91 181 GLY A C 1
ATOM 1381 O O . GLY A 1 181 ? 8.422 14.881 -27.256 1.00 59.91 181 GLY A O 1
ATOM 1382 N N . VAL A 1 182 ? 6.977 13.472 -26.272 1.00 58.81 182 VAL A N 1
ATOM 1383 C CA . VAL A 1 182 ? 5.957 13.474 -27.336 1.00 58.81 182 VAL A CA 1
ATOM 1384 C C . VAL A 1 182 ? 5.319 14.849 -27.506 1.00 58.81 182 VAL A C 1
ATOM 1386 O O . VAL A 1 182 ? 5.172 15.318 -28.633 1.00 58.81 182 VAL A O 1
ATOM 1389 N N . MET A 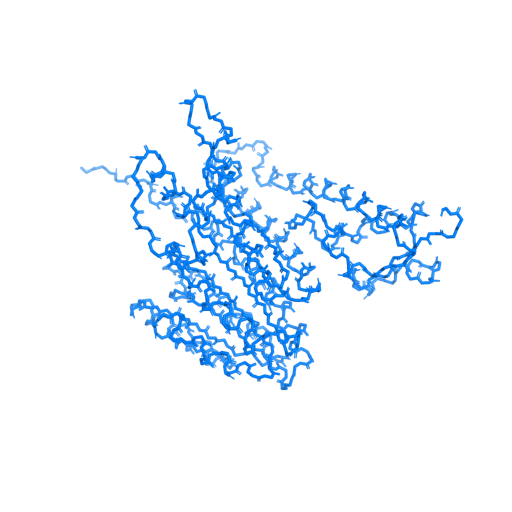1 183 ? 4.978 15.515 -26.401 1.00 58.38 183 MET A N 1
ATOM 1390 C CA . MET A 1 183 ? 4.321 16.822 -26.440 1.00 58.38 183 MET A CA 1
ATOM 1391 C C . MET A 1 183 ? 5.278 17.947 -26.830 1.00 58.38 183 MET A C 1
ATOM 1393 O O . MET A 1 183 ? 4.906 18.800 -27.630 1.00 58.38 183 MET A O 1
ATOM 1397 N N . CYS A 1 184 ? 6.531 17.918 -26.361 1.00 55.56 184 CYS A N 1
ATOM 1398 C CA . CYS A 1 184 ? 7.545 18.889 -26.782 1.00 55.56 184 CYS A CA 1
ATOM 1399 C C . CYS A 1 184 ? 7.977 18.715 -28.248 1.00 55.56 184 CYS A C 1
ATOM 1401 O O . CYS A 1 184 ? 8.370 19.693 -28.877 1.00 55.56 184 CYS A O 1
ATOM 1403 N N . ALA A 1 185 ? 7.919 17.497 -28.797 1.00 56.66 185 ALA A N 1
ATOM 1404 C CA . ALA A 1 185 ? 8.303 17.224 -30.184 1.00 56.66 185 ALA A CA 1
ATOM 1405 C C . ALA A 1 185 ? 7.163 17.435 -31.201 1.00 56.66 185 ALA A C 1
ATOM 1407 O O . ALA A 1 185 ? 7.408 17.357 -32.401 1.00 56.66 185 ALA A O 1
ATOM 1408 N N . GLY A 1 186 ? 5.917 17.659 -30.755 1.00 54.09 186 GLY A N 1
ATOM 1409 C CA . GLY A 1 186 ? 4.747 17.750 -31.643 1.00 54.09 186 GLY A CA 1
ATOM 1410 C C . GLY A 1 186 ? 4.437 16.451 -32.407 1.00 54.09 186 GLY A C 1
ATOM 1411 O O . GLY A 1 186 ? 3.604 16.434 -33.312 1.00 54.09 186 GLY A O 1
ATOM 1412 N N . GLU A 1 187 ? 5.101 15.346 -32.059 1.00 53.44 187 GLU A N 1
ATOM 1413 C CA . GLU A 1 187 ? 4.999 14.074 -32.763 1.00 53.44 187 GLU A CA 1
ATOM 1414 C C . GLU A 1 187 ? 3.872 13.224 -32.169 1.00 53.44 187 GLU A C 1
ATOM 1416 O O . GLU A 1 187 ? 4.045 12.582 -31.136 1.00 53.44 187 GLU A O 1
ATOM 1421 N N . ARG A 1 188 ? 2.732 13.108 -32.859 1.00 54.97 188 ARG A N 1
ATOM 1422 C CA . ARG A 1 188 ? 1.683 12.120 -32.534 1.00 54.97 188 ARG A CA 1
ATOM 1423 C C . ARG A 1 188 ? 2.097 10.698 -32.940 1.00 54.97 188 ARG A C 1
ATOM 1425 O O . ARG A 1 188 ? 1.415 10.048 -33.728 1.00 54.97 188 ARG A O 1
ATOM 1432 N N . LYS A 1 189 ? 3.229 10.195 -32.444 1.00 59.00 189 LYS A N 1
ATOM 1433 C CA . LYS A 1 189 ? 3.593 8.785 -32.651 1.00 59.00 189 LYS A CA 1
ATOM 1434 C C . LYS A 1 189 ? 2.580 7.886 -31.938 1.00 59.00 189 LYS A C 1
ATOM 1436 O O . LYS A 1 189 ? 2.234 8.121 -30.779 1.00 59.00 189 LYS A O 1
ATOM 1441 N N . GLU A 1 190 ? 2.104 6.849 -32.628 1.00 61.66 190 GLU A N 1
ATOM 1442 C CA . GLU A 1 190 ? 1.247 5.824 -32.029 1.00 61.66 190 GLU A CA 1
ATOM 1443 C C . GLU A 1 190 ? 1.971 5.171 -30.843 1.00 61.66 190 GLU A C 1
ATOM 1445 O O . GLU A 1 190 ? 3.036 4.574 -30.996 1.00 61.66 190 GLU A O 1
ATOM 1450 N N . GLN A 1 191 ? 1.380 5.256 -29.651 1.00 73.69 191 GLN A N 1
ATOM 1451 C CA . GLN A 1 191 ? 1.924 4.661 -28.430 1.00 73.69 191 GLN A CA 1
ATOM 1452 C C . GLN A 1 191 ? 1.050 3.495 -27.977 1.00 73.69 191 GLN A C 1
ATOM 1454 O O . GLN A 1 191 ? 0.522 3.479 -26.869 1.00 73.69 191 GLN A O 1
ATOM 1459 N N . ARG A 1 192 ? 0.937 2.484 -28.846 1.00 79.75 192 ARG A N 1
ATOM 1460 C CA . ARG A 1 192 ? 0.050 1.323 -28.653 1.00 79.75 192 ARG A CA 1
ATOM 1461 C C . ARG A 1 192 ? 0.235 0.623 -27.304 1.00 79.75 192 ARG A C 1
ATOM 1463 O O . ARG A 1 192 ? -0.726 0.119 -26.740 1.00 79.75 192 ARG A O 1
ATOM 1470 N N . ALA A 1 193 ? 1.463 0.591 -26.783 1.00 78.38 193 ALA A N 1
ATOM 1471 C CA . ALA A 1 193 ? 1.747 0.002 -25.477 1.00 78.38 193 ALA A CA 1
ATOM 1472 C C . ALA A 1 193 ? 1.112 0.804 -24.329 1.00 78.38 193 ALA A C 1
ATOM 1474 O O . ALA A 1 193 ? 0.499 0.214 -23.452 1.00 78.38 193 ALA A O 1
ATOM 1475 N N . MET A 1 194 ? 1.208 2.136 -24.371 1.00 80.06 194 MET A N 1
ATOM 1476 C CA . MET A 1 194 ? 0.589 3.026 -23.386 1.00 80.06 194 MET A CA 1
ATOM 1477 C C . MET A 1 194 ? -0.932 3.021 -23.516 1.00 80.06 194 MET A C 1
ATOM 1479 O O . MET A 1 194 ? -1.621 2.985 -22.507 1.00 80.06 194 MET A O 1
ATOM 1483 N N . ASP A 1 195 ? -1.453 2.946 -24.743 1.00 86.12 195 ASP A N 1
ATOM 1484 C CA . ASP A 1 195 ? -2.891 2.794 -24.983 1.00 86.12 195 ASP A CA 1
ATOM 1485 C C . ASP A 1 195 ? -3.426 1.501 -24.367 1.00 86.12 195 ASP A C 1
ATOM 1487 O O . ASP A 1 195 ? -4.439 1.523 -23.678 1.00 86.12 195 ASP A O 1
ATOM 1491 N N . ALA A 1 196 ? -2.708 0.389 -24.536 1.00 86.81 196 ALA A N 1
ATOM 1492 C CA . ALA A 1 196 ? -3.068 -0.879 -23.911 1.00 86.81 196 ALA A CA 1
ATOM 1493 C C . ALA A 1 196 ? -2.899 -0.861 -22.379 1.00 86.81 196 ALA A C 1
ATOM 1495 O O . ALA A 1 196 ? -3.702 -1.458 -21.667 1.00 86.81 196 ALA A O 1
ATOM 1496 N N . THR A 1 197 ? -1.873 -0.190 -21.841 1.00 86.44 197 THR A N 1
ATOM 1497 C CA . THR A 1 197 ? -1.710 -0.044 -20.383 1.00 86.44 197 THR A CA 1
ATOM 1498 C C . THR A 1 197 ? -2.815 0.820 -19.785 1.00 86.44 197 THR A C 1
ATOM 1500 O O . THR A 1 197 ? -3.320 0.475 -18.728 1.00 86.44 197 THR A O 1
ATOM 1503 N N . CYS A 1 198 ? -3.214 1.911 -20.442 1.00 87.50 198 CYS A N 1
ATOM 1504 C CA . CYS A 1 198 ? -4.220 2.848 -19.938 1.00 87.50 198 CYS A CA 1
ATOM 1505 C C . CYS A 1 198 ? -5.669 2.455 -20.270 1.00 87.50 198 CYS A C 1
ATOM 1507 O O . CYS A 1 198 ? -6.588 3.103 -19.771 1.00 87.50 198 CYS A O 1
ATOM 1509 N N . GLY A 1 199 ? -5.888 1.443 -21.115 1.00 88.62 199 GLY A N 1
ATOM 1510 C CA . GLY A 1 199 ? -7.225 1.041 -21.564 1.00 88.62 199 GLY A CA 1
ATOM 1511 C C . GLY A 1 199 ? -7.843 2.008 -22.576 1.00 88.62 199 GLY A C 1
ATOM 1512 O O . GLY A 1 199 ? -9.053 2.219 -22.587 1.00 88.62 199 GLY A O 1
ATOM 1513 N N . GLY A 1 200 ? -7.013 2.665 -23.389 1.00 89.75 200 GLY A N 1
ATOM 1514 C CA . GLY A 1 200 ? -7.448 3.588 -24.432 1.00 89.75 200 GLY A CA 1
ATOM 1515 C C . GLY A 1 200 ? -6.541 4.802 -24.596 1.00 89.75 200 GLY A C 1
ATOM 1516 O O . GLY A 1 200 ? -5.479 4.918 -23.990 1.00 89.75 200 GLY A O 1
ATOM 1517 N N . THR A 1 201 ? -6.980 5.735 -25.439 1.00 90.25 201 THR A N 1
ATOM 1518 C CA . THR A 1 201 ? -6.195 6.909 -25.847 1.00 90.25 201 THR A CA 1
ATOM 1519 C C . THR A 1 201 ? -6.438 8.157 -24.992 1.00 90.25 201 THR A C 1
ATOM 1521 O O . THR A 1 201 ? -5.760 9.166 -25.202 1.00 90.25 201 THR A O 1
ATOM 1524 N N . TRP A 1 202 ? -7.362 8.080 -24.025 1.00 90.50 202 TRP A N 1
ATOM 1525 C CA . TRP A 1 202 ? -7.836 9.188 -23.181 1.00 90.50 202 TRP A CA 1
ATOM 1526 C C . TRP A 1 202 ? -6.706 9.936 -22.458 1.00 90.50 202 TRP A C 1
ATOM 1528 O O . TRP A 1 202 ? -6.795 11.146 -22.260 1.00 90.50 202 TRP A O 1
ATOM 1538 N N . TRP A 1 203 ? -5.617 9.239 -22.114 1.00 87.12 203 TRP A N 1
ATOM 1539 C CA . TRP A 1 203 ? -4.487 9.806 -21.373 1.00 87.12 203 TRP A CA 1
ATOM 1540 C C . TRP A 1 203 ? -3.824 10.970 -22.112 1.00 87.12 203 TRP A C 1
ATOM 1542 O O . TRP A 1 203 ? -3.244 11.837 -21.466 1.00 87.12 203 TRP A O 1
ATOM 1552 N N . ARG A 1 204 ? -3.919 11.018 -23.450 1.00 85.88 204 ARG A N 1
ATOM 1553 C CA . ARG A 1 204 ? -3.363 12.110 -24.266 1.00 85.88 204 ARG A CA 1
ATOM 1554 C C . ARG A 1 204 ? -4.077 13.425 -23.995 1.00 85.88 204 ARG A C 1
ATOM 1556 O O . ARG A 1 204 ? -3.419 14.419 -23.721 1.00 85.88 204 ARG A O 1
ATOM 1563 N N . GLN A 1 205 ? -5.408 13.394 -24.016 1.00 87.69 205 GLN A N 1
ATOM 1564 C CA . GLN A 1 205 ? -6.232 14.567 -23.747 1.00 87.69 205 GLN A CA 1
ATOM 1565 C C . GLN A 1 205 ? -6.053 15.029 -22.297 1.00 87.69 205 GLN A C 1
ATOM 1567 O O . GLN A 1 205 ? -5.819 16.205 -22.049 1.00 87.69 205 GLN A O 1
ATOM 1572 N N . THR A 1 206 ? -6.077 14.099 -21.335 1.00 88.94 206 THR A N 1
ATOM 1573 C CA . THR A 1 206 ? -5.809 14.427 -19.924 1.00 88.94 206 THR A CA 1
ATOM 1574 C C . THR A 1 206 ? -4.428 15.057 -19.744 1.00 88.94 206 THR A C 1
ATOM 1576 O O . THR A 1 206 ? -4.274 15.990 -18.959 1.00 88.94 206 THR A O 1
ATOM 1579 N N . ALA A 1 207 ? -3.424 14.574 -20.481 1.00 84.56 207 ALA A N 1
ATOM 1580 C CA . ALA A 1 207 ? -2.089 15.144 -20.442 1.00 84.56 207 ALA A CA 1
ATOM 1581 C C . ALA A 1 207 ? -2.038 16.567 -21.019 1.00 84.56 207 ALA A C 1
ATOM 1583 O O . ALA A 1 207 ? -1.433 17.436 -20.398 1.00 84.56 207 ALA A O 1
ATOM 1584 N N . GLU A 1 208 ? -2.686 16.802 -22.164 1.00 84.12 208 GLU A N 1
ATOM 1585 C CA . GLU A 1 208 ? -2.817 18.118 -22.809 1.00 84.12 208 GLU A CA 1
ATOM 1586 C C . GLU A 1 208 ? -3.466 19.132 -21.853 1.00 84.12 208 GLU A C 1
ATOM 1588 O O . GLU A 1 208 ? -2.866 20.160 -21.537 1.00 84.12 208 GLU A O 1
ATOM 1593 N N . GLU A 1 209 ? -4.635 18.798 -21.303 1.00 87.56 209 GLU A N 1
ATOM 1594 C CA . GLU A 1 209 ? -5.387 19.666 -20.387 1.00 87.56 209 GLU A CA 1
ATOM 1595 C C . GLU A 1 209 ? -4.618 19.979 -19.093 1.00 87.56 209 GLU A C 1
ATOM 1597 O O . GLU A 1 209 ? -4.709 21.084 -18.550 1.00 87.56 209 GLU A O 1
ATOM 1602 N N . ALA A 1 210 ? -3.865 19.007 -18.569 1.00 86.19 210 ALA A N 1
ATOM 1603 C CA . ALA A 1 210 ? -3.038 19.204 -17.384 1.00 86.19 210 ALA A CA 1
ATOM 1604 C C . ALA A 1 210 ? -1.793 20.051 -17.687 1.00 86.19 210 ALA A C 1
ATOM 1606 O O . ALA A 1 210 ? -1.380 20.851 -16.847 1.00 86.19 210 ALA A O 1
ATOM 1607 N N . LEU A 1 211 ? -1.208 19.906 -18.881 1.00 82.50 211 LEU A N 1
ATOM 1608 C CA . LEU A 1 211 ? -0.029 20.657 -19.311 1.00 82.50 211 LEU A CA 1
ATOM 1609 C C . LEU A 1 211 ? -0.345 22.142 -19.514 1.00 82.50 211 LEU A C 1
ATOM 1611 O O . LEU A 1 211 ? 0.465 22.99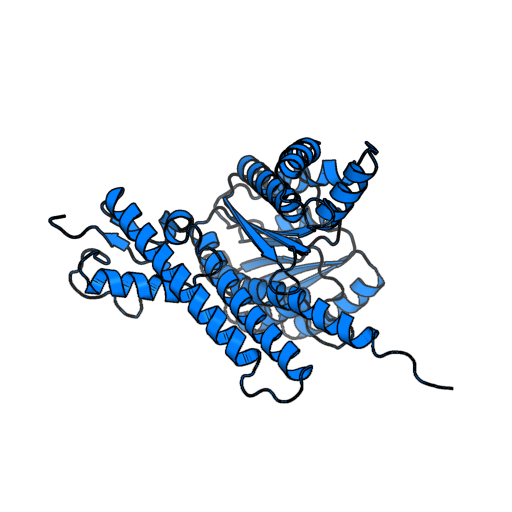2 -19.149 1.00 82.50 211 LEU A O 1
ATOM 1615 N N . GLU A 1 212 ? -1.523 22.461 -20.053 1.00 83.00 212 GLU A N 1
ATOM 1616 C CA . GLU A 1 212 ? -1.996 23.844 -20.206 1.00 83.00 212 GLU A CA 1
ATOM 1617 C C . GLU A 1 212 ? -2.077 24.584 -18.865 1.00 83.00 212 GLU A C 1
ATOM 1619 O O . GLU A 1 212 ? -1.762 25.771 -18.784 1.00 83.00 212 GLU A O 1
ATOM 1624 N N . LYS A 1 213 ? -2.460 23.866 -17.806 1.00 85.31 213 LYS A N 1
ATOM 1625 C CA . LYS A 1 213 ? -2.623 24.394 -16.444 1.00 85.31 213 LYS A CA 1
ATOM 1626 C C . LYS A 1 213 ? -1.352 24.280 -15.601 1.00 85.31 213 LYS A C 1
ATOM 1628 O O . LYS A 1 213 ? -1.327 24.770 -14.472 1.00 85.31 213 LYS A O 1
ATOM 1633 N N . ALA A 1 214 ? -0.317 23.611 -16.108 1.00 81.50 214 ALA A N 1
ATOM 1634 C CA . ALA A 1 214 ? 0.873 23.316 -15.331 1.00 81.50 214 ALA A CA 1
ATOM 1635 C C . ALA A 1 214 ? 1.678 24.596 -15.035 1.00 81.50 214 ALA A C 1
ATOM 1637 O O . ALA A 1 214 ? 1.921 25.401 -15.943 1.00 81.50 214 ALA A O 1
ATOM 1638 N N . PRO A 1 215 ? 2.156 24.777 -13.789 1.00 79.12 215 PRO A N 1
ATOM 1639 C CA . PRO A 1 215 ? 3.063 25.865 -13.464 1.00 79.12 215 PRO A CA 1
ATOM 1640 C C . PRO A 1 215 ? 4.348 25.727 -14.284 1.00 79.12 215 PRO A C 1
ATOM 1642 O O . PRO A 1 215 ? 4.851 24.621 -14.507 1.00 79.12 215 PRO A O 1
ATOM 1645 N N . ARG A 1 216 ? 4.869 26.865 -14.744 1.00 79.19 216 ARG A N 1
ATOM 1646 C CA . ARG A 1 216 ? 6.100 26.944 -15.533 1.00 79.19 216 ARG A CA 1
ATOM 1647 C C . ARG A 1 216 ? 7.257 27.373 -14.645 1.00 79.19 216 ARG A C 1
ATOM 1649 O O . ARG A 1 216 ? 7.085 28.228 -13.780 1.00 79.19 216 ARG A O 1
ATOM 1656 N N . ASP A 1 217 ? 8.420 26.772 -14.860 1.00 76.31 217 ASP A N 1
ATOM 1657 C CA . ASP A 1 217 ? 9.651 27.199 -14.208 1.00 76.31 217 ASP A CA 1
ATOM 1658 C C . ASP A 1 217 ? 10.142 28.553 -14.756 1.00 76.31 217 ASP A C 1
ATOM 1660 O O . ASP A 1 217 ? 9.588 29.115 -15.706 1.00 76.31 217 ASP A O 1
ATOM 1664 N N . LEU A 1 218 ? 11.214 29.082 -14.159 1.00 68.38 218 LEU A N 1
ATOM 1665 C CA . LEU A 1 218 ? 11.843 30.344 -14.574 1.00 68.38 218 LEU A CA 1
ATOM 1666 C C . LEU A 1 218 ? 12.358 30.319 -16.027 1.00 68.38 218 LEU A C 1
ATOM 1668 O O . LEU A 1 218 ? 12.558 31.375 -16.620 1.00 68.38 218 LEU A O 1
ATOM 1672 N N . ALA A 1 219 ? 12.560 29.131 -16.605 1.00 72.12 219 ALA A N 1
ATOM 1673 C CA . ALA A 1 219 ? 12.947 28.926 -17.998 1.00 72.12 219 ALA A CA 1
ATOM 1674 C C . ALA A 1 219 ? 11.733 28.688 -18.924 1.00 72.12 219 ALA A C 1
ATOM 1676 O O . ALA A 1 219 ? 11.909 28.351 -20.097 1.00 72.12 219 ALA A O 1
ATOM 1677 N N . GLY A 1 220 ? 10.504 28.846 -18.417 1.00 67.88 220 GLY A N 1
ATOM 1678 C CA . GLY A 1 220 ? 9.254 28.669 -19.156 1.00 67.88 220 GLY A CA 1
ATOM 1679 C C . GLY A 1 220 ? 8.841 27.211 -19.389 1.00 67.88 220 GLY A C 1
ATOM 1680 O O . GLY A 1 220 ? 7.839 26.966 -20.078 1.00 67.88 220 GLY A O 1
ATOM 1681 N N . LYS A 1 221 ? 9.568 26.235 -18.829 1.00 70.12 221 LYS A N 1
ATOM 1682 C CA . LYS A 1 221 ? 9.270 24.807 -18.978 1.00 70.12 221 LYS A CA 1
ATOM 1683 C C . LYS A 1 221 ? 8.162 24.396 -18.006 1.00 70.12 221 LYS A C 1
ATOM 1685 O O . LYS A 1 221 ? 8.242 24.714 -16.821 1.00 70.12 221 LYS A O 1
ATOM 1690 N N . PRO A 1 222 ? 7.123 23.694 -18.479 1.00 68.69 222 PRO A N 1
ATOM 1691 C CA . PRO A 1 222 ? 6.039 23.245 -17.616 1.00 68.69 222 PRO A CA 1
ATOM 1692 C C . PRO A 1 222 ? 6.509 22.149 -16.650 1.00 68.69 222 PRO A C 1
ATOM 1694 O O . PRO A 1 222 ? 7.320 21.291 -17.009 1.00 68.69 222 PRO A O 1
ATOM 1697 N N . SER A 1 223 ? 5.966 22.151 -15.432 1.00 74.75 223 SER A N 1
ATOM 1698 C CA . SER A 1 223 ? 6.102 21.024 -14.509 1.00 74.75 223 SER A CA 1
ATOM 1699 C C . SER A 1 223 ? 5.271 19.840 -15.004 1.00 74.75 223 SER A C 1
ATOM 1701 O O . SER A 1 223 ? 4.078 19.966 -15.267 1.00 74.75 223 SER A O 1
ATOM 1703 N N . PHE A 1 224 ? 5.891 18.666 -15.109 1.00 76.38 224 PHE A N 1
ATOM 1704 C CA . PHE A 1 224 ? 5.229 17.439 -15.563 1.00 76.38 224 PHE A CA 1
ATOM 1705 C C . PHE A 1 224 ? 4.608 16.624 -14.428 1.00 76.38 224 PHE A C 1
ATOM 1707 O O . PHE A 1 224 ? 3.911 15.645 -14.681 1.00 76.38 224 PHE A O 1
ATOM 1714 N N . GLU A 1 225 ? 4.840 17.018 -13.181 1.00 78.00 225 GLU A N 1
ATOM 1715 C CA . GLU A 1 225 ? 4.256 16.354 -12.019 1.00 78.00 225 GLU A CA 1
ATOM 1716 C C . GLU A 1 225 ? 2.718 16.436 -12.002 1.00 78.00 225 GLU A C 1
ATOM 1718 O O . GLU A 1 225 ? 2.095 15.376 -11.919 1.00 78.00 225 GLU A O 1
ATOM 1723 N N . PRO A 1 226 ? 2.077 17.608 -12.204 1.00 81.94 226 PRO A N 1
ATOM 1724 C CA . PRO A 1 226 ? 0.617 17.692 -12.308 1.00 81.94 226 PRO A CA 1
ATOM 1725 C C . PRO A 1 226 ? 0.042 16.855 -13.456 1.00 81.94 226 PRO A C 1
ATOM 1727 O O . PRO A 1 226 ? -1.036 16.283 -13.329 1.00 81.94 226 PRO A O 1
ATOM 1730 N N . VAL A 1 227 ? 0.780 16.745 -14.566 1.00 82.56 227 VAL A N 1
ATOM 1731 C CA . VAL A 1 227 ? 0.401 15.934 -15.733 1.00 82.56 227 VAL A CA 1
ATOM 1732 C C . VAL A 1 227 ? 0.407 14.449 -15.379 1.00 82.56 227 VAL A C 1
ATOM 1734 O O . VAL A 1 227 ? -0.573 13.744 -15.612 1.00 82.56 227 VAL A O 1
ATOM 1737 N N . ALA A 1 228 ? 1.501 13.976 -14.779 1.00 82.19 228 ALA A N 1
ATOM 1738 C CA . ALA A 1 228 ? 1.634 12.598 -14.323 1.00 82.19 228 ALA A CA 1
ATOM 1739 C C . ALA A 1 228 ? 0.537 12.237 -13.317 1.00 82.19 228 ALA A C 1
ATOM 1741 O O . ALA A 1 228 ? -0.105 11.197 -13.448 1.00 82.19 228 ALA A O 1
ATOM 1742 N N . HIS A 1 229 ? 0.308 13.125 -12.349 1.00 85.88 229 HIS A N 1
ATOM 1743 C CA . HIS A 1 229 ? -0.708 12.960 -11.324 1.00 85.88 229 HIS A CA 1
ATOM 1744 C C . HIS A 1 229 ? -2.116 12.871 -11.931 1.00 85.88 229 HIS A C 1
ATOM 1746 O O . HIS A 1 229 ? -2.843 11.929 -11.635 1.00 85.88 229 HIS A O 1
ATOM 1752 N N . ALA A 1 230 ? -2.476 13.764 -12.859 1.00 88.75 230 ALA A N 1
ATOM 1753 C CA . ALA A 1 230 ? -3.784 13.743 -13.517 1.00 88.75 230 ALA A CA 1
ATOM 1754 C C . ALA A 1 230 ? -4.042 12.444 -14.303 1.00 88.75 230 ALA A C 1
ATOM 1756 O O . ALA A 1 230 ? -5.137 11.883 -14.236 1.00 88.75 230 ALA A O 1
ATOM 1757 N N . ILE A 1 231 ? -3.033 11.935 -15.023 1.00 88.38 231 ILE A N 1
ATOM 1758 C CA . ILE A 1 231 ? -3.139 10.652 -15.738 1.00 88.38 231 ILE A CA 1
ATOM 1759 C C . ILE A 1 231 ? -3.320 9.504 -14.742 1.00 88.38 231 ILE A C 1
ATOM 1761 O O . ILE A 1 231 ? -4.182 8.654 -14.944 1.00 88.38 231 ILE A O 1
ATOM 1765 N N . VAL A 1 232 ? -2.526 9.473 -13.671 1.00 89.81 232 VAL A N 1
ATOM 1766 C CA . VAL A 1 232 ? -2.602 8.431 -12.639 1.00 89.81 232 VAL A CA 1
ATOM 1767 C C . VAL A 1 232 ? -3.972 8.416 -11.971 1.00 89.81 232 VAL A C 1
ATOM 1769 O O . VAL A 1 232 ? -4.585 7.355 -11.890 1.00 89.81 232 VAL A O 1
ATOM 1772 N N . GLU A 1 233 ? -4.479 9.573 -11.548 1.00 91.94 233 GLU A N 1
ATOM 1773 C CA . GLU A 1 233 ? -5.793 9.690 -10.911 1.00 91.94 233 GLU A CA 1
ATOM 1774 C C . GLU A 1 233 ? -6.910 9.237 -11.852 1.00 91.94 233 GLU A C 1
ATOM 1776 O O . GLU A 1 233 ? -7.788 8.461 -11.467 1.00 91.94 233 GLU A O 1
ATOM 1781 N N . ARG A 1 234 ? -6.848 9.637 -13.128 1.00 93.50 234 ARG A N 1
ATOM 1782 C CA . ARG A 1 234 ? -7.835 9.200 -14.116 1.00 93.50 234 ARG A CA 1
ATOM 1783 C C . ARG A 1 234 ? -7.748 7.698 -14.392 1.00 93.50 234 ARG A C 1
ATOM 1785 O O . ARG A 1 234 ? -8.787 7.047 -14.465 1.00 93.50 234 ARG A O 1
ATOM 1792 N N . TYR A 1 235 ? -6.544 7.136 -14.498 1.00 93.06 235 TYR A N 1
ATOM 1793 C CA . TYR A 1 235 ? -6.338 5.694 -14.643 1.00 93.06 235 TYR A CA 1
ATOM 1794 C C . TYR A 1 235 ? -6.896 4.927 -13.438 1.00 93.06 235 TYR A C 1
ATOM 1796 O O . TYR A 1 235 ? -7.629 3.951 -13.606 1.00 93.06 235 TYR A O 1
ATOM 1804 N N . ALA A 1 236 ? -6.583 5.389 -12.225 1.00 94.19 236 ALA A N 1
ATOM 1805 C CA . ALA A 1 236 ? -7.048 4.790 -10.984 1.00 94.19 236 ALA A CA 1
ATOM 1806 C C . ALA A 1 236 ? -8.578 4.802 -10.902 1.00 94.19 236 ALA A C 1
ATOM 1808 O O . ALA A 1 236 ? -9.181 3.790 -10.549 1.00 94.19 236 ALA A O 1
ATOM 1809 N N . HIS A 1 237 ? -9.205 5.910 -11.296 1.00 95.44 237 HIS A N 1
ATOM 1810 C CA . HIS A 1 237 ? -10.655 6.039 -11.354 1.00 95.44 237 HIS A CA 1
ATOM 1811 C C . HIS A 1 237 ? -11.290 5.085 -12.376 1.00 95.44 237 HIS A C 1
ATOM 1813 O O . HIS A 1 237 ? -12.209 4.352 -12.028 1.00 95.44 237 HIS A O 1
ATOM 1819 N N . LEU A 1 238 ? -10.759 5.016 -13.601 1.00 95.62 238 LEU A N 1
ATOM 1820 C CA . LEU A 1 238 ? -11.281 4.114 -14.634 1.00 95.62 238 LEU A CA 1
ATOM 1821 C C . LEU A 1 238 ? -11.168 2.640 -14.228 1.00 95.62 238 LEU A C 1
ATOM 1823 O O . LEU A 1 238 ? -12.103 1.865 -14.430 1.00 95.62 238 LEU A O 1
ATOM 1827 N N . LEU A 1 239 ? -10.037 2.237 -13.637 1.00 94.88 239 LEU A N 1
ATOM 1828 C CA . LEU A 1 239 ? -9.862 0.860 -13.177 1.00 94.88 239 LEU A CA 1
ATOM 1829 C C . LEU A 1 239 ? -10.778 0.550 -11.986 1.00 94.88 239 LEU A C 1
ATOM 1831 O O . LEU A 1 239 ? -11.345 -0.539 -11.916 1.00 94.88 239 LEU A O 1
ATOM 1835 N N . ALA A 1 240 ? -10.946 1.504 -11.071 1.00 96.12 240 ALA A N 1
ATOM 1836 C CA . ALA A 1 240 ? -11.855 1.401 -9.936 1.00 96.12 240 ALA A CA 1
ATOM 1837 C C . ALA A 1 240 ? -13.311 1.202 -10.374 1.00 96.12 240 ALA A C 1
ATOM 1839 O O . ALA A 1 240 ? -13.960 0.272 -9.899 1.00 96.12 240 ALA A O 1
ATOM 1840 N N . GLU A 1 241 ? -13.795 2.011 -11.319 1.00 96.62 241 GLU A N 1
ATOM 1841 C CA . GLU A 1 241 ? -15.137 1.879 -11.897 1.00 96.62 241 GLU A CA 1
ATOM 1842 C C . GLU A 1 241 ? -15.320 0.527 -12.592 1.00 96.62 241 GLU A C 1
ATOM 1844 O O . GLU A 1 241 ? -16.290 -0.183 -12.331 1.00 96.62 241 GLU A O 1
ATOM 1849 N N . ALA A 1 242 ? -14.354 0.123 -13.423 1.00 96.81 242 ALA A N 1
ATOM 1850 C CA . ALA A 1 242 ? -14.417 -1.138 -14.158 1.00 96.81 242 ALA A CA 1
ATOM 1851 C C . ALA A 1 242 ? -14.373 -2.383 -13.254 1.00 96.81 242 ALA A C 1
ATOM 1853 O O . ALA A 1 242 ? -14.721 -3.477 -13.697 1.00 96.81 242 ALA A O 1
ATOM 1854 N N . THR A 1 243 ? -13.919 -2.245 -12.004 1.00 96.31 243 THR A N 1
ATOM 1855 C CA . THR A 1 243 ? -13.720 -3.370 -11.081 1.00 96.31 243 THR A CA 1
ATOM 1856 C C . THR A 1 243 ? -14.566 -3.292 -9.812 1.00 96.31 243 THR A C 1
ATOM 1858 O O . THR A 1 243 ? -14.507 -4.227 -9.017 1.00 96.31 243 THR A O 1
ATOM 1861 N N . ASP A 1 244 ? -15.370 -2.247 -9.604 1.00 96.44 244 ASP A N 1
ATOM 1862 C CA . ASP A 1 244 ? -16.049 -1.981 -8.322 1.00 96.44 244 ASP A CA 1
ATOM 1863 C C . ASP A 1 244 ? -15.057 -2.030 -7.141 1.00 96.44 244 ASP A C 1
ATOM 1865 O O . ASP A 1 244 ? -15.244 -2.744 -6.151 1.00 96.44 244 ASP A O 1
ATOM 1869 N N . MET A 1 245 ? -13.917 -1.350 -7.294 1.00 96.81 245 MET A N 1
ATOM 1870 C CA . MET A 1 245 ? -12.870 -1.247 -6.275 1.00 96.81 245 MET A CA 1
ATOM 1871 C C . MET A 1 245 ? -12.635 0.210 -5.889 1.00 96.81 245 MET A C 1
ATOM 1873 O O . MET A 1 245 ? -12.937 1.144 -6.619 1.00 96.81 245 MET A O 1
ATOM 1877 N N . HIS A 1 246 ? -12.055 0.409 -4.717 1.00 95.06 246 HIS A N 1
ATOM 1878 C CA . HIS A 1 246 ? -11.651 1.697 -4.193 1.00 95.06 246 HIS A CA 1
ATOM 1879 C C . HIS A 1 246 ? -10.152 1.906 -4.444 1.00 95.06 246 HIS A C 1
ATOM 1881 O O . HIS A 1 246 ? -9.359 1.089 -3.965 1.00 95.06 246 HIS A O 1
ATOM 1887 N N . PRO A 1 247 ? -9.754 2.980 -5.154 1.00 95.56 247 PRO A N 1
ATOM 1888 C CA . PRO A 1 247 ? -8.354 3.298 -5.387 1.00 95.56 247 PRO A CA 1
ATOM 1889 C C . PRO A 1 247 ? -7.784 4.177 -4.265 1.00 95.56 247 PRO A C 1
ATOM 1891 O O . PRO A 1 247 ? -8.498 5.025 -3.720 1.00 95.56 247 PRO A O 1
ATOM 1894 N N . ALA A 1 248 ? -6.500 4.017 -3.961 1.00 94.94 248 ALA A N 1
ATOM 1895 C CA . ALA A 1 248 ? -5.700 4.960 -3.188 1.00 94.94 248 ALA A CA 1
ATOM 1896 C C . ALA A 1 248 ? -4.346 5.162 -3.877 1.00 94.94 248 ALA A C 1
ATOM 1898 O O . ALA A 1 248 ? -3.602 4.200 -4.078 1.00 94.94 248 ALA A O 1
ATOM 1899 N N . THR A 1 249 ? -4.036 6.406 -4.229 1.00 92.62 249 THR A N 1
ATOM 1900 C CA . THR A 1 249 ? -2.810 6.772 -4.942 1.00 92.62 249 THR A CA 1
ATOM 1901 C C . THR A 1 249 ? -1.788 7.366 -3.979 1.00 92.62 249 THR A C 1
ATOM 1903 O O . THR A 1 249 ? -2.129 8.197 -3.142 1.00 92.62 249 THR A O 1
ATOM 1906 N N . VAL A 1 250 ? -0.521 6.972 -4.114 1.00 90.19 250 VAL A N 1
ATOM 1907 C CA . VAL A 1 250 ? 0.592 7.485 -3.308 1.00 90.19 250 VAL A CA 1
ATOM 1908 C C . VAL A 1 250 ? 1.767 7.860 -4.218 1.00 90.19 250 VAL A C 1
ATOM 1910 O O . VAL A 1 250 ? 2.315 6.978 -4.888 1.00 90.19 250 VAL A O 1
ATOM 1913 N N . PRO A 1 251 ? 2.197 9.134 -4.252 1.00 88.19 251 PRO A N 1
ATOM 1914 C CA . PRO A 1 251 ? 3.382 9.541 -5.001 1.00 88.19 251 PRO A CA 1
ATOM 1915 C C . PRO A 1 251 ? 4.671 9.107 -4.288 1.00 88.19 251 PRO A C 1
ATOM 1917 O O . PRO A 1 251 ? 4.830 9.312 -3.082 1.00 88.19 251 PRO A O 1
ATOM 1920 N N . VAL A 1 252 ? 5.626 8.548 -5.038 1.00 85.06 252 VAL A N 1
ATOM 1921 C CA . VAL A 1 252 ? 6.933 8.126 -4.511 1.00 85.06 252 VAL A CA 1
ATOM 1922 C C . VAL A 1 252 ? 8.054 8.985 -5.082 1.00 85.06 252 VAL A C 1
ATOM 1924 O O . VAL A 1 252 ? 8.266 9.057 -6.294 1.00 85.06 252 VAL A O 1
ATOM 1927 N N . HIS A 1 253 ? 8.822 9.602 -4.189 1.00 82.19 253 HIS A N 1
ATOM 1928 C CA . HIS A 1 253 ? 9.867 10.569 -4.518 1.00 82.19 253 HIS A CA 1
ATOM 1929 C C . HIS A 1 253 ? 11.271 9.968 -4.348 1.00 82.19 253 HIS A C 1
ATOM 1931 O O . HIS A 1 253 ? 11.455 8.981 -3.637 1.00 82.19 253 HIS A O 1
ATOM 1937 N N . ARG A 1 254 ? 12.283 10.541 -5.018 1.00 77.00 254 ARG A N 1
ATOM 1938 C CA . ARG A 1 254 ? 13.705 10.240 -4.717 1.00 77.00 254 ARG A CA 1
ATOM 1939 C C . ARG A 1 254 ? 14.169 11.005 -3.500 1.00 77.00 254 ARG A C 1
ATOM 1941 O O . ARG A 1 254 ? 14.736 10.432 -2.579 1.00 77.00 254 ARG A O 1
ATOM 1948 N N . ARG A 1 255 ? 13.906 12.307 -3.526 1.00 74.94 255 ARG A N 1
ATOM 1949 C CA . ARG A 1 255 ? 14.242 13.264 -2.482 1.00 74.94 255 ARG A CA 1
ATOM 1950 C C . ARG A 1 255 ? 13.053 14.185 -2.247 1.00 74.94 255 ARG A C 1
ATOM 1952 O O . ARG A 1 255 ? 12.189 14.324 -3.113 1.00 74.94 255 ARG A O 1
ATOM 1959 N N . LEU A 1 256 ? 13.039 14.823 -1.085 1.00 74.56 256 LEU A N 1
ATOM 1960 C CA . LEU A 1 256 ? 12.074 15.871 -0.765 1.00 74.56 256 LEU A CA 1
ATOM 1961 C C . LEU A 1 256 ? 12.144 17.011 -1.791 1.00 74.56 256 LEU A C 1
ATOM 1963 O O . LEU A 1 256 ? 13.232 17.418 -2.196 1.00 74.56 256 LEU A O 1
ATOM 1967 N N . GLY A 1 257 ? 10.978 17.502 -2.214 1.00 69.00 257 GLY A N 1
ATOM 1968 C CA . GLY A 1 257 ? 10.854 18.614 -3.164 1.00 69.00 257 GLY A CA 1
ATOM 1969 C C . GLY A 1 257 ? 11.184 18.280 -4.625 1.00 69.00 257 GLY A C 1
ATOM 1970 O O . GLY A 1 257 ? 11.153 19.173 -5.466 1.00 69.00 257 GLY A O 1
ATOM 1971 N N . GLN A 1 258 ? 11.507 17.023 -4.950 1.00 72.50 258 GLN A N 1
ATOM 1972 C CA . GLN A 1 258 ? 11.626 16.566 -6.338 1.00 72.50 258 GLN A CA 1
ATOM 1973 C C . GLN A 1 258 ? 10.299 16.008 -6.844 1.00 72.50 258 GLN A C 1
ATOM 1975 O O . GLN A 1 258 ? 9.480 15.572 -6.046 1.00 72.50 258 GLN A O 1
ATOM 1980 N N . GLN A 1 259 ? 10.128 15.945 -8.166 1.00 69.62 259 GLN A N 1
ATOM 1981 C CA . GLN A 1 259 ? 8.962 15.303 -8.773 1.00 69.62 259 GLN A CA 1
ATOM 1982 C C . GLN A 1 259 ? 8.904 13.799 -8.423 1.00 69.62 259 GLN A C 1
ATOM 1984 O O . GLN A 1 259 ? 9.958 13.147 -8.332 1.00 69.62 259 GLN A O 1
ATOM 1989 N N . PRO A 1 260 ? 7.699 13.218 -8.276 1.00 78.94 260 PRO A N 1
ATOM 1990 C CA . PRO A 1 260 ? 7.531 11.783 -8.097 1.00 78.94 260 PRO A CA 1
ATOM 1991 C C . PRO A 1 260 ? 8.177 10.995 -9.242 1.00 78.94 260 PRO A C 1
ATOM 1993 O O . PRO A 1 260 ? 8.038 11.333 -10.418 1.00 78.94 260 PRO A O 1
ATOM 1996 N N . VAL A 1 261 ? 8.854 9.897 -8.911 1.00 77.50 261 VAL A N 1
ATOM 1997 C CA . VAL A 1 261 ? 9.399 8.964 -9.915 1.00 77.50 261 VAL A CA 1
ATOM 1998 C C . VAL A 1 261 ? 8.364 7.950 -10.357 1.00 77.50 261 VAL A C 1
ATOM 2000 O O . VAL A 1 261 ? 8.447 7.423 -11.464 1.00 77.50 261 VAL A O 1
ATOM 2003 N N . TYR A 1 262 ? 7.393 7.664 -9.502 1.00 82.19 262 TYR A N 1
ATOM 2004 C CA . TYR A 1 262 ? 6.245 6.848 -9.838 1.00 82.19 262 TYR A CA 1
ATOM 2005 C C . TYR A 1 262 ? 5.128 7.060 -8.822 1.00 82.19 262 TYR A C 1
ATOM 2007 O O . TYR A 1 262 ? 5.338 7.666 -7.768 1.00 82.19 262 TYR A O 1
ATOM 2015 N N . HIS A 1 263 ? 3.946 6.553 -9.153 1.00 88.38 263 HIS A N 1
ATOM 2016 C CA . HIS A 1 263 ? 2.818 6.498 -8.238 1.00 88.38 263 HIS A CA 1
ATOM 2017 C C . HIS A 1 263 ? 2.488 5.044 -7.931 1.00 88.38 263 HIS A C 1
ATOM 2019 O O . HIS A 1 263 ? 2.392 4.216 -8.835 1.00 88.38 263 HIS A O 1
ATOM 2025 N N . LEU A 1 264 ? 2.300 4.734 -6.654 1.00 91.75 264 LEU A N 1
ATOM 2026 C CA . LEU A 1 264 ? 1.695 3.478 -6.243 1.00 91.75 264 LEU A CA 1
ATOM 2027 C C . LEU A 1 264 ? 0.183 3.655 -6.213 1.00 91.75 264 LEU A C 1
ATOM 2029 O O . LEU A 1 264 ? -0.312 4.609 -5.621 1.00 91.75 264 LEU A O 1
ATOM 2033 N N . ILE A 1 265 ? -0.542 2.736 -6.839 1.00 93.81 265 ILE A N 1
ATOM 2034 C CA . ILE A 1 265 ? -2.000 2.733 -6.873 1.00 93.81 265 ILE A CA 1
ATOM 2035 C C . ILE A 1 265 ? -2.478 1.445 -6.219 1.00 93.81 265 ILE A C 1
ATOM 2037 O O . ILE A 1 265 ? -2.243 0.343 -6.719 1.00 93.81 265 ILE A O 1
ATOM 2041 N N . PHE A 1 266 ? -3.128 1.590 -5.076 1.00 96.69 266 PHE A N 1
ATOM 2042 C CA . PHE A 1 266 ? -3.695 0.493 -4.317 1.00 96.69 266 PHE A CA 1
ATOM 2043 C C . PHE A 1 266 ? -5.188 0.355 -4.603 1.00 96.69 266 PHE A C 1
ATOM 2045 O O . PHE A 1 266 ? -5.910 1.346 -4.592 1.00 96.69 266 PHE A O 1
ATOM 2052 N N . PHE A 1 267 ? -5.656 -0.871 -4.820 1.00 97.12 267 PHE A N 1
ATOM 2053 C CA . PHE A 1 267 ? -7.052 -1.195 -5.087 1.00 97.12 267 PHE A CA 1
ATOM 2054 C C . PHE A 1 267 ? -7.569 -2.215 -4.078 1.00 97.12 267 PHE A C 1
ATOM 2056 O O . PHE A 1 267 ? -7.006 -3.303 -3.927 1.00 97.12 267 PHE A O 1
ATOM 2063 N N . THR A 1 268 ? -8.701 -1.904 -3.448 1.00 97.31 268 THR A N 1
ATOM 2064 C CA . THR A 1 268 ? -9.410 -2.822 -2.543 1.00 97.31 268 THR A CA 1
ATOM 2065 C C . THR A 1 268 ? -10.922 -2.625 -2.596 1.00 97.31 268 THR A C 1
ATOM 2067 O O . THR A 1 268 ? -11.397 -1.544 -2.908 1.00 97.31 268 THR A O 1
ATOM 2070 N N . ARG A 1 269 ? -11.708 -3.647 -2.241 1.00 95.94 269 ARG A N 1
ATOM 2071 C CA . ARG A 1 269 ? -13.160 -3.507 -1.965 1.00 95.94 269 ARG A CA 1
ATOM 2072 C C . ARG A 1 269 ? -13.473 -3.339 -0.479 1.00 95.94 269 ARG A C 1
ATOM 2074 O O . ARG A 1 269 ? -14.634 -3.396 -0.068 1.00 95.94 269 ARG A O 1
ATOM 2081 N N . SER A 1 270 ? -12.430 -3.251 0.337 1.00 93.81 270 SER A N 1
ATOM 2082 C CA . SER A 1 270 ? -12.495 -3.279 1.785 1.00 93.81 270 SER A CA 1
ATOM 2083 C C . SER A 1 270 ? -12.050 -1.939 2.342 1.00 93.81 270 SER A C 1
ATOM 2085 O O . SER A 1 270 ? -10.890 -1.558 2.211 1.00 93.81 270 SER A O 1
ATOM 2087 N N . GLU A 1 271 ? -12.942 -1.268 3.062 1.00 94.00 271 GLU A N 1
ATOM 2088 C CA . GLU A 1 271 ? -12.583 -0.081 3.838 1.00 94.00 271 GLU A CA 1
ATOM 2089 C C . GLU A 1 271 ? -11.473 -0.371 4.864 1.00 94.00 271 GLU A C 1
ATOM 2091 O O . GLU A 1 271 ? -10.591 0.449 5.101 1.00 94.00 271 GLU A O 1
ATOM 2096 N N . TYR A 1 272 ? -11.438 -1.594 5.408 1.00 94.25 272 TYR A N 1
ATOM 2097 C CA . TYR A 1 272 ? -10.322 -2.043 6.244 1.00 94.25 272 TYR A CA 1
ATOM 2098 C C . TYR A 1 272 ? -8.998 -2.063 5.483 1.00 94.25 272 TYR A C 1
ATOM 2100 O O . TYR A 1 272 ? -7.963 -1.736 6.060 1.00 94.25 272 TYR A O 1
ATOM 2108 N N . GLY A 1 273 ? -9.033 -2.460 4.209 1.00 95.56 273 GLY A N 1
ATOM 2109 C CA . GLY A 1 273 ? -7.864 -2.459 3.338 1.00 95.56 273 GLY A CA 1
ATOM 2110 C C . GLY A 1 273 ? -7.321 -1.045 3.157 1.00 95.56 273 GLY A C 1
ATOM 2111 O O . GLY A 1 273 ? -6.122 -0.845 3.330 1.00 95.56 273 GLY A O 1
ATOM 2112 N N . LEU A 1 274 ? -8.199 -0.063 2.910 1.00 96.06 274 LEU A N 1
ATOM 2113 C CA . LEU A 1 274 ? -7.826 1.354 2.812 1.00 96.06 274 LEU A CA 1
ATOM 2114 C C . LEU A 1 274 ? -7.224 1.869 4.122 1.00 96.06 274 LEU A C 1
ATOM 2116 O O . LEU A 1 274 ? -6.164 2.484 4.111 1.00 96.06 274 LEU A O 1
ATOM 2120 N N . TRP A 1 275 ? -7.848 1.569 5.264 1.00 97.00 275 TRP A N 1
ATOM 2121 C CA . TRP A 1 275 ? -7.357 2.044 6.560 1.00 97.00 275 TRP A CA 1
ATOM 2122 C C . TRP A 1 275 ? -5.946 1.534 6.849 1.00 97.00 275 TRP A C 1
ATOM 2124 O O . TRP A 1 275 ? -5.051 2.286 7.234 1.00 97.00 275 TRP A O 1
ATOM 2134 N N . VAL A 1 276 ? -5.742 0.229 6.654 1.00 96.25 276 VAL A N 1
ATOM 2135 C CA . VAL A 1 276 ? -4.440 -0.407 6.864 1.00 96.25 276 VAL A CA 1
ATOM 2136 C C . VAL A 1 276 ? -3.413 0.133 5.869 1.00 96.25 276 VAL A C 1
ATOM 2138 O O . VAL A 1 276 ? -2.262 0.343 6.244 1.00 96.25 276 VAL A O 1
ATOM 2141 N N . PHE A 1 277 ? -3.819 0.396 4.626 1.00 97.00 277 PHE A N 1
ATOM 2142 C CA . PHE A 1 277 ? -2.933 0.945 3.606 1.00 97.00 277 PHE A CA 1
ATOM 2143 C C . PHE A 1 277 ? -2.502 2.381 3.925 1.00 97.00 277 PHE A C 1
ATOM 2145 O O . PHE A 1 277 ? -1.320 2.693 3.790 1.00 97.00 277 PHE A O 1
ATOM 2152 N N . ALA A 1 278 ? -3.411 3.229 4.419 1.00 96.25 278 ALA A N 1
ATOM 2153 C CA . ALA A 1 278 ? -3.091 4.576 4.895 1.00 96.25 278 ALA A CA 1
ATOM 2154 C C . ALA A 1 278 ? -2.015 4.533 5.990 1.00 96.25 278 ALA A C 1
ATOM 2156 O O . ALA A 1 278 ? -0.984 5.196 5.885 1.00 96.25 278 ALA A O 1
ATOM 2157 N N . HIS A 1 279 ? -2.217 3.677 6.996 1.00 96.12 279 HIS A N 1
ATOM 2158 C CA . HIS A 1 279 ? -1.270 3.508 8.094 1.00 96.12 279 HIS A CA 1
ATOM 2159 C C . HIS A 1 279 ? 0.094 2.977 7.626 1.00 96.12 279 HIS A C 1
ATOM 2161 O O . HIS A 1 279 ? 1.125 3.531 8.002 1.00 96.12 279 HIS A O 1
ATOM 2167 N N . ALA A 1 280 ? 0.114 1.939 6.785 1.00 96.62 280 ALA A N 1
ATOM 2168 C CA . ALA A 1 280 ? 1.354 1.374 6.252 1.00 96.62 280 ALA A CA 1
ATOM 2169 C C . ALA A 1 280 ? 2.127 2.394 5.396 1.00 96.62 280 ALA A C 1
ATOM 2171 O O . ALA A 1 280 ? 3.353 2.450 5.454 1.00 96.62 280 ALA A O 1
ATOM 2172 N N . THR A 1 281 ? 1.407 3.237 4.653 1.00 96.06 281 THR A N 1
ATOM 2173 C CA . THR A 1 281 ? 1.982 4.330 3.858 1.00 96.06 281 THR A CA 1
ATOM 2174 C C . THR A 1 281 ? 2.630 5.389 4.745 1.00 96.06 281 THR A C 1
ATOM 2176 O O . THR A 1 281 ? 3.762 5.786 4.475 1.00 96.06 281 THR A O 1
ATOM 2179 N N . ALA A 1 282 ? 1.972 5.783 5.837 1.00 95.38 282 ALA A N 1
ATOM 2180 C CA . ALA A 1 282 ? 2.531 6.724 6.804 1.00 95.38 282 ALA A CA 1
ATOM 2181 C C . ALA A 1 282 ? 3.820 6.190 7.449 1.00 95.38 282 ALA A C 1
ATOM 2183 O O . ALA A 1 282 ? 4.830 6.893 7.487 1.00 95.38 282 ALA A O 1
ATOM 2184 N N . LEU A 1 283 ? 3.834 4.922 7.875 1.00 95.44 283 LEU A N 1
ATOM 2185 C CA . LEU A 1 283 ? 5.040 4.293 8.430 1.00 95.44 283 LEU A CA 1
ATOM 2186 C C . LEU A 1 283 ? 6.183 4.233 7.407 1.00 95.44 283 LEU A C 1
ATOM 2188 O O . LEU A 1 283 ? 7.319 4.586 7.726 1.00 95.44 283 LEU A O 1
ATOM 2192 N N . ALA A 1 284 ? 5.879 3.850 6.164 1.00 94.19 284 ALA A N 1
ATOM 2193 C CA . ALA A 1 284 ? 6.857 3.827 5.082 1.00 94.19 284 ALA A CA 1
ATOM 2194 C C . ALA A 1 284 ? 7.425 5.224 4.787 1.00 94.19 284 ALA A C 1
ATOM 2196 O O . ALA A 1 284 ? 8.629 5.367 4.564 1.00 94.19 284 ALA A O 1
ATOM 2197 N N . ARG A 1 285 ? 6.583 6.266 4.838 1.00 92.81 285 ARG A N 1
ATOM 2198 C CA . ARG A 1 285 ? 7.000 7.665 4.681 1.00 92.81 285 ARG A CA 1
ATOM 2199 C C . ARG A 1 285 ? 7.962 8.085 5.785 1.00 92.81 285 ARG A C 1
ATOM 2201 O O . ARG A 1 285 ? 9.028 8.612 5.478 1.00 92.81 285 ARG A O 1
ATOM 2208 N N . GLN A 1 286 ? 7.630 7.811 7.044 1.00 93.81 286 GLN A N 1
ATOM 2209 C CA . GLN A 1 286 ? 8.499 8.128 8.178 1.00 93.81 286 GLN A CA 1
ATOM 2210 C C . GLN A 1 286 ? 9.846 7.397 8.078 1.00 93.81 286 GLN A C 1
ATOM 2212 O O . GLN A 1 286 ? 10.899 8.009 8.241 1.00 93.81 286 GLN A O 1
ATOM 2217 N N . ALA A 1 287 ? 9.839 6.100 7.750 1.00 92.56 287 ALA A N 1
ATOM 2218 C CA . ALA A 1 287 ? 11.064 5.324 7.558 1.00 92.56 287 ALA A CA 1
ATOM 2219 C C . ALA A 1 287 ? 11.937 5.885 6.421 1.00 92.56 287 ALA A C 1
ATOM 2221 O O . ALA A 1 287 ? 13.158 5.983 6.561 1.00 92.56 287 ALA A O 1
ATOM 2222 N N . TRP A 1 288 ? 11.312 6.301 5.317 1.00 91.25 288 TRP A N 1
ATOM 2223 C CA . TRP A 1 288 ? 11.997 6.940 4.197 1.00 91.25 288 TRP A CA 1
ATOM 2224 C C . TRP A 1 288 ? 12.613 8.291 4.580 1.00 91.25 288 TRP A C 1
ATOM 2226 O O . TRP A 1 288 ? 13.787 8.517 4.290 1.00 91.25 288 TRP A O 1
ATOM 2236 N N . LEU A 1 289 ? 11.876 9.157 5.284 1.00 89.62 289 LEU A N 1
ATOM 2237 C CA . LEU A 1 289 ? 12.383 10.448 5.761 1.00 89.62 289 LEU A CA 1
ATOM 2238 C C . LEU A 1 289 ? 13.591 10.270 6.685 1.00 89.62 289 LEU A C 1
ATOM 2240 O O . LEU A 1 289 ? 14.626 10.896 6.462 1.00 89.62 289 LEU A O 1
ATOM 2244 N N . ARG A 1 290 ? 13.512 9.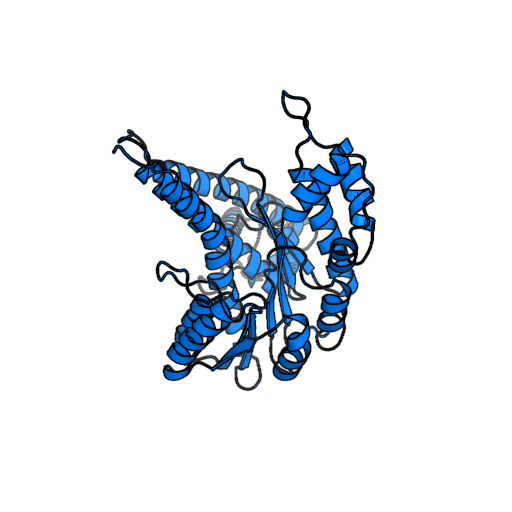349 7.651 1.00 90.94 290 ARG A N 1
ATOM 2245 C CA . ARG A 1 290 ? 14.641 9.008 8.533 1.00 90.94 290 ARG A CA 1
ATOM 2246 C C . ARG A 1 290 ? 15.856 8.519 7.759 1.00 90.94 290 ARG A C 1
ATOM 2248 O O . ARG A 1 290 ? 16.985 8.866 8.091 1.00 90.94 290 ARG A O 1
ATOM 2255 N N . HIS A 1 291 ? 15.643 7.703 6.729 1.00 88.00 291 HIS A N 1
ATOM 2256 C CA . HIS A 1 291 ? 16.733 7.216 5.892 1.00 88.00 291 HIS A CA 1
ATOM 2257 C C . HIS A 1 291 ? 17.390 8.336 5.082 1.00 88.00 291 HIS A C 1
ATOM 2259 O O . HIS A 1 291 ? 18.614 8.372 5.013 1.00 88.00 291 HIS A O 1
ATOM 2265 N N . LEU A 1 292 ? 16.606 9.268 4.529 1.00 85.44 292 LEU A N 1
ATOM 2266 C CA . LEU A 1 292 ? 17.157 10.451 3.865 1.00 85.44 292 LEU A CA 1
ATOM 2267 C C . LEU A 1 292 ? 18.013 11.283 4.824 1.00 85.44 292 LEU A C 1
ATOM 2269 O O . LEU A 1 292 ? 19.115 11.663 4.454 1.00 85.44 292 LEU A O 1
ATOM 2273 N N . GLY A 1 293 ? 17.550 11.494 6.061 1.00 83.75 293 GLY A N 1
ATOM 2274 C CA . GLY A 1 293 ? 18.325 12.202 7.084 1.00 83.75 293 GLY A CA 1
ATOM 2275 C C . GLY A 1 293 ? 19.685 11.551 7.348 1.00 83.75 293 GLY A C 1
ATOM 2276 O O . GLY A 1 293 ? 20.701 12.236 7.332 1.00 83.75 293 GLY A O 1
ATOM 2277 N N . LYS A 1 294 ? 19.720 10.218 7.479 1.00 85.25 294 LYS A N 1
ATOM 2278 C CA . LYS A 1 294 ? 20.972 9.460 7.655 1.00 85.25 294 LYS A CA 1
ATOM 2279 C C . LYS A 1 294 ? 21.911 9.576 6.455 1.00 85.25 294 LYS A C 1
ATOM 2281 O O . LYS A 1 294 ? 23.110 9.741 6.639 1.00 85.25 294 LYS A O 1
ATOM 2286 N N . LEU A 1 295 ? 21.376 9.491 5.235 1.00 81.62 295 LEU A N 1
ATOM 2287 C CA . LEU A 1 295 ? 22.175 9.634 4.015 1.00 81.62 295 LEU A CA 1
ATOM 2288 C C . LEU A 1 295 ? 22.778 11.034 3.882 1.00 81.62 295 LEU A C 1
ATOM 2290 O O . LEU A 1 295 ? 23.896 11.162 3.389 1.00 81.62 295 LEU A O 1
ATOM 2294 N N . ASP A 1 296 ? 22.038 12.069 4.279 1.00 81.69 296 ASP A N 1
ATOM 2295 C CA . ASP A 1 296 ? 22.515 13.450 4.243 1.00 81.69 296 ASP A CA 1
ATOM 2296 C C . ASP A 1 296 ? 23.589 13.684 5.332 1.00 81.69 296 ASP A C 1
ATOM 2298 O O . ASP A 1 296 ? 24.627 14.277 5.044 1.00 81.69 296 ASP A O 1
ATOM 2302 N N . ASP A 1 297 ? 23.425 13.113 6.533 1.00 80.44 297 ASP A N 1
ATOM 2303 C CA . ASP A 1 297 ? 24.435 13.161 7.609 1.00 80.44 297 ASP A CA 1
ATOM 2304 C C . ASP A 1 297 ? 25.755 12.463 7.242 1.00 80.44 297 ASP A C 1
ATOM 2306 O O . ASP A 1 297 ? 26.828 12.937 7.603 1.00 80.44 297 ASP A O 1
ATOM 2310 N N . GLU A 1 298 ? 25.705 11.346 6.510 1.00 78.44 298 GLU A N 1
ATOM 2311 C CA . GLU A 1 298 ? 26.905 10.637 6.034 1.00 78.44 298 GLU A CA 1
ATOM 2312 C C . GLU A 1 298 ? 27.678 11.418 4.951 1.00 78.44 298 GLU A C 1
ATOM 2314 O O . GLU A 1 298 ? 28.838 11.104 4.669 1.00 78.44 298 GLU A O 1
ATOM 2319 N N . ARG A 1 299 ? 27.041 12.412 4.318 1.00 73.50 299 ARG A N 1
ATOM 2320 C CA . ARG A 1 299 ? 27.613 13.215 3.223 1.00 73.50 299 ARG A CA 1
ATOM 2321 C C . ARG A 1 299 ? 28.195 14.545 3.693 1.00 73.50 299 ARG A C 1
ATOM 2323 O O . ARG A 1 299 ? 29.121 15.039 3.047 1.00 73.50 299 ARG A O 1
ATOM 2330 N N . ASP A 1 300 ? 27.670 15.109 4.777 1.00 69.31 300 ASP A N 1
ATOM 2331 C CA . ASP A 1 300 ? 28.032 16.442 5.252 1.00 69.31 300 ASP A CA 1
ATOM 2332 C C . ASP A 1 300 ? 29.089 16.439 6.374 1.00 69.31 300 ASP A C 1
ATOM 2334 O O . ASP A 1 300 ? 29.298 15.478 7.111 1.00 69.31 300 ASP A O 1
ATOM 2338 N N . VAL A 1 301 ? 29.797 17.566 6.486 1.00 56.72 301 VAL A N 1
ATOM 2339 C CA . VAL A 1 301 ? 30.741 17.891 7.574 1.00 56.72 301 VAL A CA 1
ATOM 2340 C C . VAL A 1 301 ? 29.949 18.092 8.881 1.00 56.72 301 VAL A C 1
ATOM 2342 O O . VAL A 1 301 ? 28.794 18.508 8.796 1.00 56.72 301 VAL A O 1
ATOM 2345 N N . PRO A 1 302 ? 30.514 17.867 10.090 1.00 56.94 302 PRO A N 1
ATOM 2346 C CA . PRO A 1 302 ? 29.754 17.981 11.337 1.00 56.94 302 PRO A CA 1
ATOM 2347 C C . PRO A 1 302 ? 29.072 19.349 11.489 1.00 56.94 302 PRO A C 1
ATOM 2349 O O . PRO A 1 302 ? 29.730 20.364 11.725 1.00 56.94 302 PRO A O 1
ATOM 2352 N N . ALA A 1 303 ? 27.747 19.367 11.351 1.00 63.81 303 ALA A N 1
ATOM 2353 C CA . ALA A 1 303 ? 26.896 20.519 11.615 1.00 63.81 303 ALA A CA 1
ATOM 2354 C C . ALA A 1 303 ? 26.388 20.494 13.068 1.00 63.81 303 ALA A C 1
ATOM 2356 O O . ALA A 1 303 ? 26.334 19.447 13.711 1.00 63.81 303 ALA A O 1
ATOM 2357 N N . LEU A 1 304 ? 25.994 21.661 13.589 1.00 65.75 304 LEU A N 1
ATOM 2358 C CA . LEU A 1 304 ? 25.397 21.808 14.928 1.00 65.75 304 LEU A CA 1
ATOM 2359 C C . LEU A 1 304 ? 24.038 21.098 15.065 1.00 65.75 304 LEU A C 1
ATOM 2361 O O . LEU A 1 304 ? 23.644 20.751 16.174 1.00 65.75 304 LEU A O 1
ATOM 2365 N N . ILE A 1 305 ? 23.335 20.893 13.948 1.00 73.25 305 ILE A N 1
ATOM 2366 C CA . ILE A 1 305 ? 22.072 20.155 13.854 1.00 73.25 305 ILE A CA 1
ATOM 2367 C C . ILE A 1 305 ? 22.243 19.122 12.745 1.00 73.25 305 ILE A C 1
ATOM 2369 O O . ILE A 1 305 ? 22.679 19.469 11.648 1.00 73.25 305 ILE A O 1
ATOM 2373 N N . THR A 1 306 ? 21.915 17.865 13.033 1.00 80.62 306 THR A N 1
ATOM 2374 C CA . THR A 1 306 ? 21.984 16.780 12.050 1.00 80.62 306 THR A CA 1
ATOM 2375 C C . THR A 1 306 ? 20.769 16.808 11.128 1.00 80.62 306 THR A C 1
ATOM 2377 O O . THR A 1 306 ? 19.660 17.163 11.539 1.00 80.62 306 THR A O 1
ATOM 2380 N N . HIS A 1 307 ? 20.942 16.379 9.882 1.00 81.62 307 HIS A N 1
ATOM 2381 C CA . HIS A 1 307 ? 19.837 16.175 8.950 1.00 81.62 307 HIS A CA 1
ATOM 2382 C C . HIS A 1 307 ? 18.844 15.159 9.493 1.00 81.62 307 HIS A C 1
ATOM 2384 O O . HIS A 1 307 ? 17.644 15.351 9.322 1.00 81.62 307 HIS A O 1
ATOM 2390 N N . THR A 1 308 ? 19.301 14.120 10.200 1.00 82.94 308 THR A N 1
ATOM 2391 C CA . THR A 1 308 ? 18.401 13.187 10.893 1.00 82.94 308 THR A CA 1
ATOM 2392 C C . THR A 1 308 ? 17.459 13.915 11.855 1.00 82.94 308 THR A C 1
ATOM 2394 O O . THR A 1 308 ? 16.254 13.682 11.786 1.00 82.94 308 THR A O 1
ATOM 2397 N N . ALA A 1 309 ? 17.964 14.831 12.691 1.00 83.19 309 ALA A N 1
ATOM 2398 C CA . ALA A 1 309 ? 17.117 15.612 13.596 1.00 83.19 309 ALA A CA 1
ATOM 2399 C C . ALA A 1 309 ? 16.123 16.493 12.822 1.00 83.19 309 ALA A C 1
ATOM 2401 O O . ALA A 1 309 ? 14.935 16.489 13.126 1.00 83.19 309 ALA A O 1
ATOM 2402 N N . MET A 1 310 ? 16.570 17.147 11.744 1.00 85.38 310 MET A N 1
ATOM 2403 C CA . MET A 1 310 ? 15.681 17.938 10.883 1.00 85.38 310 MET A CA 1
ATOM 2404 C C . MET A 1 310 ? 14.566 17.100 10.236 1.00 85.38 310 MET A C 1
ATOM 2406 O O . MET A 1 310 ? 13.465 17.603 10.014 1.00 85.38 310 MET A O 1
ATOM 2410 N N . LYS A 1 311 ? 14.833 15.833 9.883 1.00 89.00 311 LYS A N 1
ATOM 2411 C CA . LYS A 1 311 ? 13.803 14.940 9.330 1.00 89.00 311 LYS A CA 1
ATOM 2412 C C . LYS A 1 311 ? 12.819 14.460 10.394 1.00 89.00 311 LYS A C 1
ATOM 2414 O O . LYS A 1 311 ? 11.655 14.295 10.048 1.00 89.00 311 LYS A O 1
ATOM 2419 N N . GLU A 1 312 ? 13.244 14.251 11.640 1.00 90.00 312 GLU A N 1
ATOM 2420 C CA . GLU A 1 312 ? 12.309 13.957 12.741 1.00 90.00 312 GLU A CA 1
ATOM 2421 C C . GLU A 1 312 ? 11.403 15.164 13.021 1.00 90.00 312 GLU A C 1
ATOM 2423 O O . GLU A 1 312 ? 10.188 14.999 13.052 1.00 90.00 312 GLU A O 1
ATOM 2428 N N . ASP A 1 313 ? 11.950 16.384 13.067 1.00 90.56 313 ASP A N 1
ATOM 2429 C CA . ASP A 1 313 ? 11.137 17.602 13.211 1.00 90.56 313 ASP A CA 1
ATOM 2430 C C . ASP A 1 313 ? 10.111 17.743 12.072 1.00 90.56 313 ASP A C 1
ATOM 2432 O O . ASP A 1 313 ? 8.968 18.144 12.293 1.00 90.56 313 ASP A O 1
ATOM 2436 N N . LEU A 1 314 ? 10.497 17.392 10.838 1.00 90.31 314 LEU A N 1
ATOM 2437 C CA . LEU A 1 314 ? 9.579 17.373 9.698 1.00 90.31 314 LEU A CA 1
ATOM 2438 C C . LEU A 1 314 ? 8.479 16.314 9.864 1.00 90.31 314 LEU A C 1
ATOM 2440 O O . LEU A 1 314 ? 7.324 16.598 9.554 1.00 90.31 314 LEU A O 1
ATOM 2444 N N . ILE A 1 315 ? 8.815 15.112 10.346 1.00 92.50 315 ILE A N 1
ATOM 2445 C CA . ILE A 1 315 ? 7.828 14.061 10.642 1.00 92.50 315 ILE A CA 1
ATOM 2446 C C . ILE A 1 315 ? 6.821 14.567 11.680 1.00 92.50 315 ILE A C 1
ATOM 2448 O O . ILE A 1 315 ? 5.616 14.431 11.467 1.00 92.50 315 ILE A O 1
ATOM 2452 N N . ASP A 1 316 ? 7.295 15.197 12.754 1.00 93.00 316 ASP A N 1
ATOM 2453 C CA . ASP A 1 316 ? 6.444 15.728 13.820 1.00 93.00 316 ASP A CA 1
ATOM 2454 C C . ASP A 1 316 ? 5.531 16.856 13.316 1.00 93.00 316 ASP A C 1
ATOM 2456 O O . ASP A 1 316 ? 4.343 16.904 13.651 1.00 93.00 316 ASP A O 1
ATOM 2460 N N . GLN A 1 317 ? 6.050 17.743 12.460 1.00 94.00 317 GLN A N 1
ATOM 2461 C CA . GLN A 1 317 ? 5.261 18.796 11.812 1.00 94.00 317 GLN A CA 1
ATOM 2462 C C . GLN A 1 317 ? 4.180 18.218 10.892 1.00 94.00 317 GLN A C 1
ATOM 2464 O O . GLN A 1 317 ? 3.018 18.629 10.971 1.00 94.00 317 GLN A O 1
ATOM 2469 N N . GLU A 1 318 ? 4.539 17.260 10.033 1.00 93.50 318 GLU A N 1
ATOM 2470 C CA . GLU A 1 318 ? 3.590 16.580 9.149 1.00 93.50 318 GLU A CA 1
ATOM 2471 C C . GLU A 1 318 ? 2.507 15.857 9.957 1.00 93.50 318 GLU A C 1
ATOM 2473 O O . GLU A 1 318 ? 1.323 15.939 9.621 1.00 93.50 318 GLU A O 1
ATOM 2478 N N . GLU A 1 319 ? 2.883 15.207 11.059 1.00 94.12 319 GLU A N 1
ATOM 2479 C CA . GLU A 1 319 ? 1.936 14.537 11.939 1.00 94.12 319 GLU A CA 1
ATOM 2480 C C . GLU A 1 319 ? 1.004 15.528 12.653 1.00 94.12 319 GLU A C 1
ATOM 2482 O O . GLU A 1 319 ? -0.203 15.284 12.733 1.00 94.12 319 GLU A O 1
ATOM 2487 N N . ALA A 1 320 ? 1.509 16.666 13.131 1.00 95.06 320 ALA A N 1
ATOM 2488 C CA . ALA A 1 320 ? 0.685 17.698 13.757 1.00 95.06 320 ALA A CA 1
ATOM 2489 C C . ALA A 1 320 ? -0.356 18.277 12.780 1.00 95.06 320 ALA A C 1
ATOM 2491 O O . ALA A 1 320 ? -1.534 18.416 13.129 1.00 95.06 320 ALA A O 1
ATOM 2492 N N . ILE A 1 321 ? 0.051 18.552 11.535 1.00 96.62 321 ILE A N 1
ATOM 2493 C CA . ILE A 1 321 ? -0.857 18.995 10.466 1.00 96.62 321 ILE A CA 1
ATOM 2494 C C . ILE A 1 321 ? -1.907 17.914 10.190 1.00 96.62 321 ILE A C 1
ATOM 2496 O O . ILE A 1 321 ? -3.107 18.199 10.163 1.00 96.62 321 ILE A O 1
ATOM 2500 N N . ALA A 1 322 ? -1.475 16.661 10.053 1.00 96.38 322 ALA A N 1
ATOM 2501 C CA . ALA A 1 322 ? -2.354 15.530 9.803 1.00 96.38 322 ALA A CA 1
ATOM 2502 C C . ALA A 1 322 ? -3.398 15.340 10.920 1.00 96.38 322 ALA A C 1
ATOM 2504 O O . ALA A 1 322 ? -4.579 15.122 10.637 1.00 96.38 322 ALA A O 1
ATOM 2505 N N . ARG A 1 323 ? -3.003 15.494 12.191 1.00 97.69 323 ARG A N 1
ATOM 2506 C CA . ARG A 1 323 ? -3.923 15.455 13.342 1.00 97.69 323 ARG A CA 1
ATOM 2507 C C . ARG A 1 323 ? -4.961 16.578 13.285 1.00 97.69 323 ARG A C 1
ATOM 2509 O O . ARG A 1 323 ? -6.139 16.324 13.538 1.00 97.69 323 ARG A O 1
ATOM 2516 N N . SER A 1 324 ? -4.561 17.791 12.898 1.00 97.69 324 SER A N 1
ATOM 2517 C CA . SER A 1 324 ? -5.483 18.924 12.715 1.00 97.69 324 SER A CA 1
ATOM 2518 C C . SER A 1 324 ? -6.533 18.644 11.631 1.00 97.69 324 SER A C 1
ATOM 2520 O O . SER A 1 324 ? -7.733 18.832 11.859 1.00 97.69 324 SER A O 1
ATOM 2522 N N . ILE A 1 325 ? -6.101 18.104 10.485 1.00 97.94 325 ILE A N 1
ATOM 2523 C CA . ILE A 1 325 ? -6.986 17.692 9.385 1.00 97.94 325 ILE A CA 1
ATOM 2524 C C . ILE A 1 325 ? -7.983 16.631 9.868 1.00 97.94 325 ILE A C 1
ATOM 2526 O O . ILE A 1 325 ? -9.194 16.805 9.714 1.00 97.94 325 ILE A O 1
ATOM 2530 N N . ILE A 1 326 ? -7.502 15.569 10.525 1.00 98.12 326 ILE A N 1
ATOM 2531 C CA . ILE A 1 326 ? -8.358 14.497 11.057 1.00 98.12 326 ILE A CA 1
ATOM 2532 C C . ILE A 1 326 ? -9.371 15.053 12.065 1.00 98.12 326 ILE A C 1
ATOM 2534 O O . ILE A 1 326 ? -10.544 14.680 12.030 1.00 98.12 326 ILE A O 1
ATOM 2538 N N . ALA A 1 327 ? -8.967 15.975 12.941 1.00 98.06 327 ALA A N 1
ATOM 2539 C CA . ALA A 1 327 ? -9.878 16.586 13.906 1.00 98.06 327 ALA A CA 1
ATOM 2540 C C . ALA A 1 327 ? -11.007 17.360 13.208 1.00 98.06 327 ALA A C 1
ATOM 2542 O O . ALA A 1 327 ? -12.178 17.230 13.578 1.00 98.06 327 ALA A O 1
ATOM 2543 N N . GLY A 1 328 ? -10.678 18.138 12.171 1.00 97.75 328 GLY A N 1
ATOM 2544 C CA . GLY A 1 328 ? -11.664 18.815 11.325 1.00 97.75 328 GLY A CA 1
ATOM 2545 C C . GLY A 1 328 ? -12.614 17.832 10.632 1.00 97.75 328 GLY A C 1
ATOM 2546 O O . GLY A 1 328 ? -13.836 18.004 10.674 1.00 97.75 328 GLY A O 1
ATOM 2547 N N . ASN A 1 329 ? -12.066 16.758 10.070 1.00 97.88 329 ASN A N 1
ATOM 2548 C CA . ASN A 1 329 ? -12.818 15.713 9.383 1.00 97.88 329 ASN A CA 1
ATOM 2549 C C . ASN A 1 329 ? -13.801 14.982 10.303 1.00 97.88 329 ASN A C 1
ATOM 2551 O O . ASN A 1 329 ? -14.972 14.819 9.953 1.00 97.88 329 ASN A O 1
ATOM 2555 N N . LEU A 1 330 ? -13.365 14.592 11.504 1.00 97.19 330 LEU A N 1
ATOM 2556 C CA . LEU A 1 330 ? -14.221 13.924 12.486 1.00 97.19 330 LEU A CA 1
ATOM 2557 C C . LEU A 1 330 ? -15.373 14.823 12.941 1.00 97.19 330 LEU A C 1
ATOM 2559 O O . LEU A 1 330 ? -16.513 14.362 13.016 1.00 97.19 330 LEU A O 1
ATOM 2563 N N . ARG A 1 331 ? -15.118 16.118 13.167 1.00 96.19 331 ARG A N 1
ATOM 2564 C CA . ARG A 1 331 ? -16.180 17.094 13.463 1.00 96.19 331 ARG A CA 1
ATOM 2565 C C . ARG A 1 331 ? -17.179 17.205 12.311 1.00 96.19 331 ARG A C 1
ATOM 2567 O O . ARG A 1 331 ? -18.386 17.227 12.542 1.00 96.19 331 ARG A O 1
ATOM 2574 N N . ASN A 1 332 ? -16.702 17.235 11.067 1.00 96.19 332 ASN A N 1
ATOM 2575 C CA . ASN A 1 332 ? -17.567 17.271 9.886 1.00 96.19 332 ASN A CA 1
ATOM 2576 C C . ASN A 1 332 ? -18.389 15.985 9.714 1.00 96.19 332 ASN A C 1
ATOM 2578 O O . ASN A 1 332 ? -19.559 16.052 9.336 1.00 96.19 332 ASN A O 1
ATOM 2582 N N . LEU A 1 333 ? -17.818 14.817 10.012 1.00 96.19 333 LEU A N 1
ATOM 2583 C CA . LEU A 1 333 ? -18.545 13.546 10.025 1.00 96.19 333 LEU A CA 1
ATOM 2584 C C . LEU A 1 333 ? -19.632 13.533 11.102 1.00 96.19 333 LEU A C 1
ATOM 2586 O O . LEU A 1 333 ? -20.770 13.180 10.810 1.00 96.19 333 LEU A O 1
ATOM 2590 N N . LEU A 1 334 ? -19.323 14.009 12.308 1.00 94.81 334 LEU A N 1
ATOM 2591 C CA . LEU A 1 334 ? -20.282 14.114 13.411 1.00 94.81 334 LEU A CA 1
ATOM 2592 C C . LEU A 1 334 ? -21.452 15.055 13.119 1.00 94.81 334 LEU A C 1
ATOM 2594 O O . LEU A 1 334 ? -22.535 14.848 13.658 1.00 94.81 334 LEU A O 1
ATOM 2598 N N . ARG A 1 335 ? -21.280 16.065 12.255 1.00 93.69 335 ARG A N 1
ATOM 2599 C CA . ARG A 1 335 ? -22.386 16.919 11.779 1.00 93.69 335 ARG A CA 1
ATOM 2600 C C . ARG A 1 335 ? -23.343 16.183 10.840 1.00 93.69 335 ARG A C 1
ATOM 2602 O O . ARG A 1 335 ? -24.527 16.503 10.821 1.00 93.69 335 ARG A O 1
ATOM 2609 N N . ARG A 1 336 ? -22.841 15.207 10.080 1.00 93.44 336 ARG A N 1
ATOM 2610 C CA . ARG A 1 336 ? -23.604 14.452 9.069 1.00 93.44 336 ARG A CA 1
ATOM 2611 C C . ARG A 1 336 ? -24.179 13.138 9.594 1.00 93.44 336 ARG A C 1
ATOM 2613 O O . ARG A 1 336 ? -25.177 12.664 9.065 1.00 93.44 336 ARG A O 1
ATOM 2620 N N . HIS A 1 337 ? -23.554 12.557 10.614 1.00 91.62 337 HIS A N 1
ATOM 2621 C CA . HIS A 1 337 ? -23.902 11.248 11.152 1.00 91.62 337 HIS A CA 1
ATOM 2622 C C . HIS A 1 337 ? -23.986 11.297 12.677 1.00 91.62 337 HIS A C 1
ATOM 2624 O O . HIS A 1 337 ? -23.075 11.794 13.338 1.00 91.62 337 HIS A O 1
ATOM 2630 N N . ASP A 1 338 ? -25.039 10.709 13.242 1.00 88.06 338 ASP A N 1
ATOM 2631 C CA . ASP A 1 338 ? -25.188 10.593 14.700 1.00 88.06 338 ASP A CA 1
ATOM 2632 C C . ASP A 1 338 ? -24.240 9.543 15.297 1.00 88.06 338 ASP A C 1
ATOM 2634 O O . ASP A 1 338 ? -23.815 9.643 16.450 1.00 88.06 338 ASP A O 1
ATOM 2638 N N . CYS A 1 339 ? -23.912 8.518 14.507 1.00 92.44 339 CYS A N 1
ATOM 2639 C CA . CYS A 1 339 ? -23.079 7.389 14.892 1.00 92.44 339 CYS A CA 1
ATOM 2640 C C . CYS A 1 339 ? -22.418 6.781 13.651 1.00 92.44 339 CYS A C 1
ATOM 2642 O O . CYS A 1 339 ? -23.097 6.518 12.659 1.00 92.44 339 CYS A O 1
ATOM 2644 N N . PHE A 1 340 ? -21.114 6.518 13.709 1.00 94.62 340 PHE A N 1
ATOM 2645 C CA . PHE A 1 340 ? -20.389 5.820 12.646 1.00 94.62 340 PHE A CA 1
ATOM 2646 C C . PHE A 1 340 ? -19.180 5.067 13.202 1.00 94.62 340 PHE A C 1
ATOM 2648 O O . PHE A 1 340 ? -18.622 5.430 14.234 1.00 94.62 340 PHE A O 1
ATOM 2655 N N . ARG A 1 341 ? -18.745 4.002 12.523 1.00 95.00 341 ARG A N 1
ATOM 2656 C CA . ARG A 1 341 ? -17.469 3.342 12.838 1.00 95.00 341 ARG A CA 1
ATOM 2657 C C . ARG A 1 341 ? -16.359 4.002 12.031 1.00 95.00 341 ARG A C 1
ATOM 2659 O O . ARG A 1 341 ? -16.541 4.203 10.832 1.00 95.00 341 ARG A O 1
ATOM 2666 N N . LEU A 1 342 ? -15.209 4.273 12.648 1.00 95.94 342 LEU A N 1
ATOM 2667 C CA . LEU A 1 342 ? -14.099 4.957 11.973 1.00 95.94 342 LEU A CA 1
ATOM 2668 C C . LEU A 1 342 ? -13.705 4.280 10.656 1.00 95.94 342 LEU A C 1
ATOM 2670 O O . LEU A 1 342 ? -13.673 4.936 9.620 1.00 95.94 342 LEU A O 1
ATOM 2674 N N . VAL A 1 343 ? -13.509 2.958 10.667 1.00 94.94 343 VAL A N 1
ATOM 2675 C CA . VAL A 1 343 ? -13.142 2.228 9.447 1.00 94.94 343 VAL A CA 1
ATOM 2676 C C . VAL A 1 343 ? -14.194 2.323 8.347 1.00 94.94 343 VAL A C 1
ATOM 2678 O O . VAL A 1 343 ? -13.842 2.275 7.186 1.00 94.94 343 VAL A O 1
ATOM 2681 N N . THR A 1 344 ? -15.480 2.498 8.656 1.00 94.50 344 THR A N 1
ATOM 2682 C CA . THR A 1 344 ? -16.517 2.607 7.610 1.00 94.50 344 THR A CA 1
ATOM 2683 C C . THR A 1 344 ? -16.529 3.959 6.898 1.00 94.50 344 THR A C 1
ATOM 2685 O O . THR A 1 344 ? -17.316 4.138 5.979 1.00 94.50 344 THR A O 1
ATOM 2688 N N . GLN A 1 345 ? -15.706 4.906 7.351 1.00 95.56 345 GLN A N 1
ATOM 2689 C CA . GLN A 1 345 ? -15.580 6.267 6.829 1.00 95.56 345 GLN A CA 1
ATOM 2690 C C . GLN A 1 345 ? -14.098 6.586 6.581 1.00 95.56 345 GLN A C 1
ATOM 2692 O O . GLN A 1 345 ? -13.635 7.683 6.877 1.00 95.56 345 GLN A O 1
ATOM 2697 N N . THR A 1 346 ? -13.307 5.599 6.138 1.00 95.44 346 THR A N 1
ATOM 2698 C CA . THR A 1 346 ? -11.839 5.719 6.096 1.00 95.44 346 THR A CA 1
ATOM 2699 C C . THR A 1 346 ? -11.403 6.926 5.269 1.00 95.44 346 THR A C 1
ATOM 2701 O O . THR A 1 346 ? -10.569 7.714 5.714 1.00 95.44 346 THR A O 1
ATOM 2704 N N . ARG A 1 347 ? -11.987 7.097 4.079 1.00 94.06 347 ARG A N 1
ATOM 2705 C CA . ARG A 1 347 ? -11.656 8.200 3.168 1.00 94.06 347 ARG A CA 1
ATOM 2706 C C . ARG A 1 347 ? -11.932 9.554 3.807 1.00 94.06 347 ARG A C 1
ATOM 2708 O O . ARG A 1 347 ? -11.097 10.443 3.723 1.00 94.06 347 ARG A O 1
ATOM 2715 N N . GLU A 1 348 ? -13.072 9.696 4.467 1.00 95.88 348 GLU A N 1
ATOM 2716 C CA . GLU A 1 34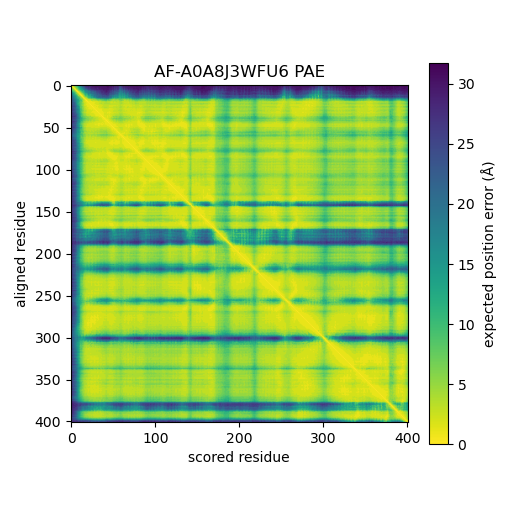8 ? -13.487 10.932 5.115 1.00 95.88 348 GLU A CA 1
ATOM 2717 C C . GLU A 1 348 ? -12.697 11.212 6.390 1.00 95.88 348 GLU A C 1
ATOM 2719 O O . GLU A 1 348 ? -12.417 12.369 6.665 1.00 95.88 348 GLU A O 1
ATOM 2724 N N . VAL A 1 349 ? -12.333 10.184 7.163 1.00 96.88 349 VAL A N 1
ATOM 2725 C CA . VAL A 1 349 ? -11.532 10.333 8.388 1.00 96.88 349 VAL A CA 1
ATOM 2726 C C . VAL A 1 349 ? -10.142 10.862 8.043 1.00 96.88 349 VAL A C 1
ATOM 2728 O O . VAL A 1 349 ? -9.718 11.873 8.602 1.00 96.88 349 VAL A O 1
ATOM 2731 N N . PHE A 1 350 ? -9.446 10.204 7.113 1.00 96.44 350 PHE A N 1
ATOM 2732 C CA . PHE A 1 350 ? -8.093 10.601 6.728 1.00 96.44 350 PHE A CA 1
ATOM 2733 C C . PHE A 1 350 ? -8.091 11.841 5.826 1.00 96.44 350 PHE A C 1
ATOM 2735 O O . PHE A 1 350 ? -7.338 12.774 6.088 1.00 96.44 350 PHE A O 1
ATOM 2742 N N . GLY A 1 351 ? -8.940 11.893 4.796 1.00 94.31 351 GLY A N 1
ATOM 2743 C CA . GLY A 1 351 ? -8.967 12.988 3.824 1.00 94.31 351 GLY A CA 1
ATOM 2744 C C . GLY A 1 351 ? -7.575 13.281 3.257 1.00 94.31 351 GLY A C 1
ATOM 2745 O O . GLY A 1 351 ? -6.863 12.373 2.833 1.00 94.31 351 GLY A O 1
ATOM 2746 N N . GLU A 1 352 ? -7.160 14.545 3.316 1.00 93.75 352 GLU A N 1
ATOM 2747 C CA . GLU A 1 352 ? -5.829 14.998 2.882 1.00 93.75 352 GLU A CA 1
ATOM 2748 C C . GLU A 1 352 ? -4.670 14.428 3.719 1.00 93.75 352 GLU A C 1
ATOM 2750 O O . GLU A 1 352 ? -3.531 14.414 3.265 1.00 93.75 352 GLU A O 1
ATOM 2755 N N . ALA A 1 353 ? -4.937 13.902 4.918 1.00 94.88 353 ALA A N 1
ATOM 2756 C CA . ALA A 1 353 ? -3.926 13.267 5.763 1.00 94.88 353 ALA A CA 1
ATOM 2757 C C . ALA A 1 353 ? -3.637 11.798 5.380 1.00 94.88 353 ALA A C 1
ATOM 2759 O O . ALA A 1 353 ? -2.873 11.112 6.071 1.00 94.88 353 ALA A O 1
ATOM 2760 N N . TYR A 1 354 ? -4.258 11.276 4.316 1.00 94.19 354 TYR A N 1
ATOM 2761 C CA . TYR A 1 354 ? -4.083 9.889 3.889 1.00 94.19 354 TYR A CA 1
ATOM 2762 C C . TYR A 1 354 ? -2.628 9.599 3.495 1.00 94.19 354 TYR A C 1
ATOM 2764 O O . TYR A 1 354 ? -2.052 10.256 2.634 1.00 94.19 354 TYR A O 1
ATOM 2772 N N . GLY A 1 355 ? -2.027 8.587 4.125 1.00 90.06 355 GLY A N 1
ATOM 2773 C CA . GLY A 1 355 ? -0.628 8.214 3.896 1.00 90.06 355 GLY A CA 1
ATOM 2774 C C . GLY A 1 355 ? 0.407 9.072 4.630 1.00 90.06 355 GLY A C 1
ATOM 2775 O O . GLY A 1 355 ? 1.601 8.816 4.493 1.00 90.06 355 GLY A O 1
ATOM 2776 N N . VAL A 1 356 ? -0.039 10.041 5.436 1.00 93.00 356 VAL A N 1
ATOM 2777 C CA . VAL A 1 356 ? 0.798 10.809 6.374 1.00 93.00 356 VAL A CA 1
ATOM 2778 C C . VAL A 1 356 ? 0.424 10.471 7.816 1.00 93.00 356 VAL A C 1
ATOM 2780 O O . VAL A 1 356 ? 1.296 10.210 8.639 1.00 93.00 356 VAL A O 1
ATOM 2783 N N . ALA A 1 357 ? -0.874 10.410 8.121 1.00 94.56 357 ALA A N 1
ATOM 2784 C CA . ALA A 1 357 ? -1.354 10.024 9.441 1.00 94.56 357 ALA A CA 1
ATOM 2785 C C . ALA A 1 357 ? -1.253 8.515 9.685 1.00 94.56 357 ALA A C 1
ATOM 2787 O O . ALA A 1 357 ? -1.624 7.694 8.842 1.00 94.56 357 ALA A O 1
ATOM 2788 N N . THR A 1 358 ? -0.854 8.150 10.901 1.00 95.88 358 THR A N 1
ATOM 2789 C CA . THR A 1 358 ? -0.886 6.763 11.376 1.00 95.88 358 THR A CA 1
ATOM 2790 C C . THR A 1 358 ? -2.203 6.450 12.099 1.00 95.88 358 THR A C 1
ATOM 2792 O O . THR A 1 358 ? -2.986 7.345 12.428 1.00 95.88 358 THR A O 1
ATOM 2795 N N . GLU A 1 359 ? -2.457 5.167 12.394 1.00 95.12 359 GLU A N 1
ATOM 2796 C CA . GLU A 1 359 ? -3.579 4.778 13.262 1.00 95.12 359 GLU A CA 1
ATOM 2797 C C . GLU A 1 359 ? -3.456 5.403 14.668 1.00 95.12 359 GLU A C 1
ATOM 2799 O O . GLU A 1 359 ? -4.474 5.735 15.281 1.00 95.12 359 GLU A O 1
ATOM 2804 N N . ASP A 1 360 ? -2.230 5.630 15.146 1.00 94.75 360 ASP A N 1
ATOM 2805 C CA . ASP A 1 360 ? -1.963 6.289 16.427 1.00 94.75 360 ASP A CA 1
ATOM 2806 C C . ASP A 1 360 ? -2.276 7.785 16.373 1.00 94.75 360 ASP A C 1
ATOM 2808 O O . ASP A 1 360 ? -2.880 8.311 17.307 1.00 94.75 360 ASP A O 1
ATOM 2812 N N . SER A 1 361 ? -1.982 8.454 15.254 1.00 95.75 361 SER A N 1
ATOM 2813 C CA . SER A 1 361 ? -2.373 9.851 15.035 1.00 95.75 361 SER A CA 1
ATOM 2814 C C . SER A 1 361 ? -3.898 10.007 15.105 1.00 95.75 361 SER A C 1
ATOM 2816 O O . SER A 1 361 ? -4.400 10.900 15.786 1.00 95.75 361 SER A O 1
ATOM 2818 N N . VAL A 1 362 ? -4.657 9.093 14.482 1.00 96.94 362 VAL A N 1
ATOM 2819 C CA . VAL A 1 362 ? -6.129 9.087 14.589 1.00 96.94 362 VAL A CA 1
ATOM 2820 C C . VAL A 1 362 ? -6.575 8.818 16.026 1.00 96.94 362 VAL A C 1
ATOM 2822 O O . VAL A 1 362 ? -7.480 9.486 16.526 1.00 96.94 362 VAL A O 1
ATOM 2825 N N . ARG A 1 363 ? -5.940 7.861 16.716 1.00 95.56 363 ARG A N 1
ATOM 2826 C CA . ARG A 1 363 ? -6.257 7.548 18.116 1.00 95.56 363 ARG A CA 1
ATOM 2827 C C . ARG A 1 363 ? -6.069 8.769 19.006 1.00 95.56 363 ARG A C 1
ATOM 2829 O O . ARG A 1 363 ? -6.937 9.046 19.827 1.00 95.56 363 ARG A O 1
ATOM 2836 N N . HIS A 1 364 ? -4.965 9.490 18.830 1.00 95.44 364 HIS A N 1
ATOM 2837 C CA . HIS A 1 364 ? -4.657 10.702 19.577 1.00 95.44 364 HIS A CA 1
ATOM 2838 C C . HIS A 1 364 ? -5.774 11.734 19.430 1.00 95.44 364 HIS A C 1
ATOM 2840 O O . HIS A 1 364 ? -6.350 12.158 20.427 1.00 95.44 364 HIS A O 1
ATOM 2846 N N . VAL A 1 365 ? -6.165 12.032 18.188 1.00 97.19 365 VAL A N 1
ATOM 2847 C CA . VAL A 1 365 ? -7.243 12.986 17.899 1.00 97.19 365 VAL A CA 1
ATOM 2848 C C . VAL A 1 365 ? -8.570 12.544 18.515 1.00 97.19 365 VAL A C 1
ATOM 2850 O O . VAL A 1 365 ? -9.282 13.354 19.105 1.00 97.19 365 VAL A O 1
ATOM 2853 N N . VAL A 1 366 ? -8.917 11.257 18.419 1.00 95.56 366 VAL A N 1
ATOM 2854 C CA . VAL A 1 366 ? -10.145 10.730 19.038 1.00 95.56 366 VAL A CA 1
ATOM 2855 C C . VAL A 1 366 ? -10.124 10.937 20.553 1.00 95.56 366 VAL A C 1
ATOM 2857 O O . VAL A 1 366 ? -11.136 11.344 21.121 1.00 95.56 366 VAL A O 1
ATOM 2860 N N . MET A 1 367 ? -8.987 10.686 21.207 1.00 94.00 367 MET A N 1
ATOM 2861 C CA . MET A 1 367 ? -8.841 10.878 22.652 1.00 94.00 367 MET A CA 1
ATOM 2862 C C . MET A 1 367 ? -8.899 12.357 23.051 1.00 94.00 367 MET A C 1
ATOM 2864 O O . MET A 1 367 ? -9.533 12.677 24.054 1.00 94.00 367 MET A O 1
ATOM 2868 N N . GLU A 1 368 ? -8.306 13.257 22.265 1.00 95.19 368 GLU A N 1
ATOM 2869 C CA . GLU A 1 368 ? -8.379 14.708 22.485 1.00 95.19 368 GLU A CA 1
ATOM 2870 C C . GLU A 1 368 ? -9.816 15.227 22.360 1.00 95.19 368 GLU A C 1
ATOM 2872 O O . GLU A 1 368 ? -10.315 15.903 23.260 1.00 95.19 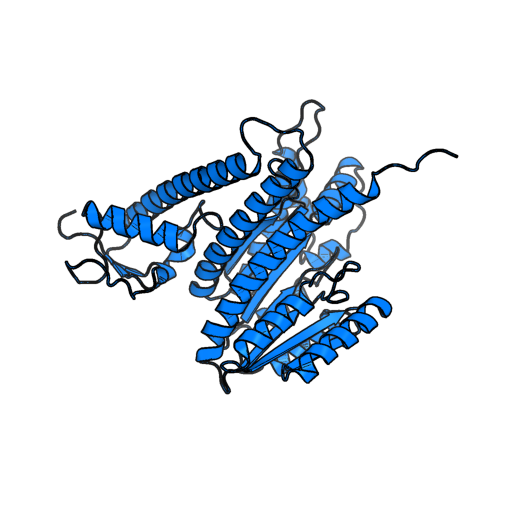368 GLU A O 1
ATOM 2877 N N . LEU A 1 369 ? -10.521 14.856 21.287 1.00 94.75 369 LEU A N 1
ATOM 2878 C CA . LEU A 1 369 ? -11.917 15.249 21.078 1.00 94.75 369 LEU A CA 1
ATOM 2879 C C . LEU A 1 369 ? -12.852 14.636 22.128 1.00 94.75 369 LEU A C 1
ATOM 2881 O O . LEU A 1 369 ? -13.821 15.275 22.541 1.00 94.75 369 LEU A O 1
ATOM 2885 N N . TYR A 1 370 ? -12.565 13.414 22.584 1.00 92.62 370 TYR A N 1
ATOM 2886 C CA . TYR A 1 370 ? -13.280 12.790 23.696 1.00 92.62 370 TYR A CA 1
ATOM 2887 C C . TYR A 1 370 ? -13.076 13.576 24.999 1.00 92.62 370 TYR A C 1
ATOM 2889 O O . TYR A 1 370 ? -14.048 13.892 25.682 1.00 92.62 370 TYR A O 1
ATOM 2897 N N . ALA A 1 371 ? -11.830 13.933 25.330 1.00 91.88 371 ALA A N 1
ATOM 2898 C CA . ALA A 1 371 ? -11.504 14.712 26.526 1.00 91.88 371 ALA A CA 1
ATOM 2899 C C . ALA A 1 371 ? -12.130 16.118 26.497 1.00 91.88 371 ALA A C 1
ATOM 2901 O O . ALA A 1 371 ? -12.568 16.617 27.531 1.00 91.88 371 ALA A O 1
ATOM 2902 N N . ALA A 1 372 ? -12.241 16.723 25.311 1.00 92.88 372 ALA A N 1
ATOM 2903 C CA . ALA A 1 372 ? -12.936 17.990 25.091 1.00 92.88 372 ALA A CA 1
ATOM 2904 C C . ALA A 1 372 ? -14.477 17.871 25.096 1.00 92.88 372 ALA A C 1
ATOM 2906 O O . ALA A 1 372 ? -15.178 18.878 24.973 1.00 92.88 372 ALA A O 1
ATOM 2907 N N . GLY A 1 373 ? -15.028 16.656 25.214 1.00 91.44 373 GLY A N 1
ATOM 2908 C CA . GLY A 1 373 ? -16.471 16.402 25.188 1.00 91.44 373 GLY A CA 1
ATOM 2909 C C . GLY A 1 373 ? -17.122 16.627 23.819 1.00 91.44 373 GLY A C 1
ATOM 2910 O O . GLY A 1 373 ? -18.340 16.772 23.729 1.00 91.44 373 GLY A O 1
ATOM 2911 N N . GLU A 1 374 ? -16.330 16.676 22.746 1.00 92.38 374 GLU A N 1
ATOM 2912 C CA . GLU A 1 374 ? -16.809 16.908 21.380 1.00 92.38 374 GLU A CA 1
ATOM 2913 C C . GLU A 1 374 ? -17.338 15.636 20.707 1.00 92.38 374 GLU A C 1
ATOM 2915 O O . GLU A 1 374 ? -18.128 15.716 19.766 1.00 92.38 374 GLU A O 1
ATOM 2920 N N . LEU A 1 375 ? -16.935 14.461 21.197 1.00 92.69 375 LEU A N 1
ATOM 2921 C CA . LEU A 1 375 ? -17.424 13.163 20.739 1.00 92.69 375 LEU A CA 1
ATOM 2922 C C . LEU A 1 375 ? -17.519 12.154 21.885 1.00 92.69 375 LEU A C 1
ATOM 2924 O O . LEU A 1 375 ? -16.943 12.346 22.955 1.00 92.69 375 LEU A O 1
ATOM 2928 N N . ARG A 1 376 ? -18.213 11.041 21.641 1.00 90.38 376 ARG A N 1
ATOM 2929 C CA . ARG A 1 376 ? -18.182 9.842 22.494 1.00 90.38 376 ARG A CA 1
ATOM 2930 C C . ARG A 1 376 ? -17.693 8.635 21.692 1.00 90.38 376 ARG A C 1
ATOM 2932 O O . ARG A 1 376 ? -17.849 8.597 20.471 1.00 90.38 376 ARG A O 1
ATOM 2939 N N . VAL A 1 377 ? -17.120 7.647 22.385 1.00 87.50 377 VAL A N 1
ATOM 2940 C CA . VAL A 1 377 ? -16.705 6.369 21.787 1.00 87.50 377 VAL A CA 1
ATOM 2941 C C . VAL A 1 377 ? -17.607 5.241 22.297 1.00 87.50 377 VAL A C 1
ATOM 2943 O O . VAL A 1 377 ? -17.587 4.871 23.469 1.00 87.50 377 VAL A O 1
ATOM 2946 N N . GLY A 1 378 ? -18.410 4.675 21.399 1.00 80.44 378 GLY A N 1
ATOM 2947 C CA . GLY A 1 378 ? -19.453 3.699 21.695 1.00 80.44 378 GLY A CA 1
ATOM 2948 C C . GLY A 1 378 ? -20.668 4.329 22.382 1.00 80.44 378 GLY A C 1
ATOM 2949 O O . GLY A 1 378 ? -20.910 5.525 22.288 1.00 80.44 378 GLY A O 1
ATOM 2950 N N . ARG A 1 379 ? -21.450 3.511 23.098 1.00 62.53 379 ARG A N 1
ATOM 2951 C CA . ARG A 1 379 ? -22.586 3.979 23.924 1.00 62.53 379 ARG A CA 1
ATOM 2952 C C . ARG A 1 379 ? -22.188 4.336 25.365 1.00 62.53 379 ARG A C 1
ATOM 2954 O O . ARG A 1 379 ? -23.055 4.566 26.198 1.00 62.53 379 ARG A O 1
ATOM 2961 N N . SER A 1 380 ? -20.896 4.304 25.679 1.00 55.78 380 SER A N 1
ATOM 2962 C CA . SER A 1 380 ? -20.373 4.412 27.042 1.00 55.78 380 SER A CA 1
ATOM 2963 C C . SER A 1 380 ? -19.902 5.835 27.344 1.00 55.78 380 SER A C 1
ATOM 2965 O O . SER A 1 380 ? -19.303 6.483 26.493 1.00 55.78 380 SER A O 1
ATOM 2967 N N . GLU A 1 381 ? -20.125 6.295 28.577 1.00 57.69 381 GLU A N 1
ATOM 2968 C CA . GLU A 1 381 ? -19.533 7.534 29.119 1.00 57.69 381 GLU A CA 1
ATOM 2969 C C . GLU A 1 381 ? -18.119 7.322 29.682 1.00 57.69 381 GLU A C 1
ATOM 2971 O O . GLU A 1 381 ? -17.490 8.247 30.188 1.00 57.69 381 GLU A O 1
ATOM 2976 N N . ARG A 1 382 ? -17.620 6.083 29.630 1.00 63.41 382 ARG A N 1
ATOM 2977 C CA . ARG A 1 382 ? -16.251 5.733 30.022 1.00 63.41 382 ARG A CA 1
ATOM 2978 C C . ARG A 1 382 ? -15.300 5.864 28.832 1.00 63.41 382 ARG A C 1
ATOM 2980 O O . ARG A 1 382 ? -15.713 5.538 27.716 1.00 63.41 382 ARG A O 1
ATOM 2987 N N . PRO A 1 383 ? -14.028 6.237 29.074 1.00 60.72 383 PRO A N 1
ATOM 2988 C CA . PRO A 1 383 ? -13.020 6.295 28.025 1.00 60.72 383 PRO A CA 1
ATOM 2989 C C . PRO A 1 383 ? -12.889 4.940 27.315 1.00 60.72 383 PRO A C 1
ATOM 2991 O O . PRO A 1 383 ? -13.105 3.889 27.937 1.00 60.72 383 PRO A O 1
ATOM 2994 N N . PRO A 1 384 ? -12.537 4.939 26.019 1.00 65.75 384 PRO A N 1
ATOM 2995 C CA . PRO A 1 384 ? -12.401 3.705 25.265 1.00 65.75 384 PRO A CA 1
ATOM 2996 C C . PRO A 1 384 ? -11.328 2.802 25.900 1.00 65.75 384 PRO A C 1
ATOM 2998 O O . PRO A 1 384 ? -10.245 3.283 26.247 1.00 65.75 384 PRO A O 1
ATOM 3001 N N . PRO A 1 385 ? -11.588 1.488 26.046 1.00 69.62 385 PRO A N 1
ATOM 3002 C CA . PRO A 1 385 ? -10.592 0.546 26.534 1.00 69.62 385 PRO A CA 1
ATOM 3003 C C . PRO A 1 385 ? -9.309 0.617 25.701 1.00 69.62 385 PRO A C 1
ATOM 3005 O O . PRO A 1 385 ? -9.359 0.706 24.470 1.00 69.62 385 PRO A O 1
ATOM 3008 N N . GLN A 1 386 ? -8.153 0.485 26.356 1.00 68.62 386 GLN A N 1
ATOM 3009 C CA . GLN A 1 386 ? -6.852 0.481 25.674 1.00 68.62 386 GLN A CA 1
ATOM 3010 C C . GLN A 1 386 ? -6.757 -0.609 24.589 1.00 68.62 386 GLN A C 1
ATOM 3012 O O . GLN A 1 386 ? -6.123 -0.396 23.563 1.00 68.62 386 GLN A O 1
ATOM 3017 N N . ASN A 1 387 ? -7.482 -1.720 24.756 1.00 72.81 387 ASN A N 1
ATOM 3018 C CA . ASN A 1 387 ? -7.430 -2.882 23.865 1.00 72.81 387 ASN A CA 1
ATOM 3019 C C . ASN A 1 387 ? -8.306 -2.773 22.601 1.00 72.81 387 ASN A C 1
ATOM 3021 O O . ASN A 1 387 ? -8.244 -3.660 21.747 1.00 72.81 387 ASN A O 1
ATOM 3025 N N . ILE A 1 388 ? -9.142 -1.735 22.460 1.00 80.31 388 ILE A N 1
ATOM 3026 C CA . ILE A 1 388 ? -9.915 -1.539 21.224 1.00 80.31 388 ILE A CA 1
ATOM 3027 C C . ILE A 1 388 ? -8.986 -0.970 20.149 1.00 80.31 388 ILE A C 1
ATOM 3029 O O . ILE A 1 388 ? -8.390 0.095 20.335 1.00 80.31 388 ILE A O 1
ATOM 3033 N N . ARG A 1 389 ? -8.902 -1.670 19.010 1.00 86.56 389 ARG A N 1
ATOM 3034 C CA . ARG A 1 389 ? -8.231 -1.169 17.801 1.00 86.56 389 ARG A CA 1
ATOM 3035 C C . ARG A 1 389 ? -8.909 0.116 17.350 1.00 86.56 389 ARG A C 1
ATOM 3037 O O . ARG A 1 389 ? -10.133 0.134 17.233 1.00 86.56 389 ARG A O 1
ATOM 3044 N N . THR A 1 390 ? -8.137 1.157 17.067 1.00 90.62 390 THR A N 1
ATOM 3045 C CA . THR A 1 390 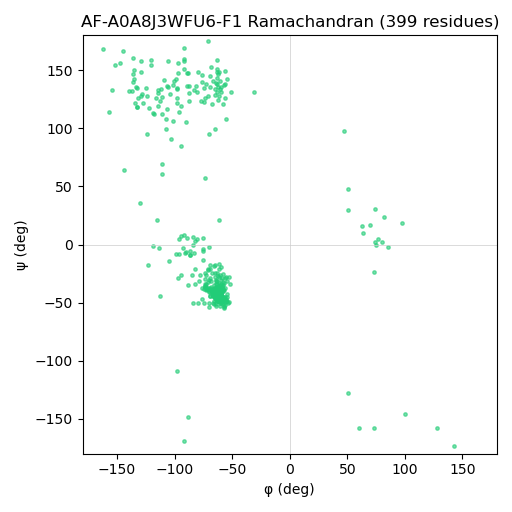? -8.667 2.495 16.774 1.00 90.62 390 THR A CA 1
ATOM 3046 C C . THR A 1 390 ? -9.681 2.442 15.638 1.00 90.62 390 THR A C 1
ATOM 3048 O O . THR A 1 390 ? -10.794 2.925 15.790 1.00 90.62 390 THR A O 1
ATOM 3051 N N . ARG A 1 391 ? -9.382 1.724 14.555 1.00 91.50 391 ARG A N 1
ATOM 3052 C CA . ARG A 1 391 ? -10.302 1.559 13.414 1.00 91.50 391 ARG A CA 1
ATOM 3053 C C . ARG A 1 391 ? -11.676 0.955 13.748 1.00 91.50 391 ARG A C 1
ATOM 3055 O O . ARG A 1 391 ? -12.647 1.204 13.036 1.00 91.50 391 ARG A O 1
ATOM 3062 N N . GLU A 1 392 ? -11.776 0.177 14.826 1.00 92.38 392 GLU A N 1
ATOM 3063 C CA . GLU A 1 392 ? -13.032 -0.437 15.289 1.00 92.38 392 GLU A CA 1
ATOM 3064 C C . GLU A 1 392 ? -13.845 0.474 16.216 1.00 92.38 392 GLU A C 1
ATOM 3066 O O . GLU A 1 392 ? -14.965 0.125 16.597 1.00 92.38 392 GLU A O 1
ATOM 3071 N N . MET A 1 393 ? -13.309 1.638 16.590 1.00 93.12 393 MET A N 1
ATOM 3072 C CA . MET A 1 393 ? -14.026 2.591 17.424 1.00 93.12 393 MET A CA 1
ATOM 3073 C C . MET A 1 393 ? -15.280 3.088 16.703 1.00 93.12 393 MET A C 1
ATOM 3075 O O . MET A 1 393 ? -15.255 3.487 15.535 1.00 93.12 393 MET A O 1
ATOM 3079 N N . VAL A 1 394 ? -16.392 3.056 17.432 1.00 93.56 394 VAL A N 1
ATOM 3080 C CA . VAL A 1 394 ? -17.660 3.649 17.015 1.00 93.56 394 VAL A CA 1
ATOM 3081 C C . VAL A 1 394 ? -17.720 5.038 17.621 1.00 93.56 394 VAL A C 1
ATOM 3083 O O . VAL A 1 394 ? -17.664 5.165 18.837 1.00 93.56 394 VAL A O 1
ATOM 3086 N N . ILE A 1 395 ? -17.805 6.065 16.792 1.00 94.19 395 ILE A N 1
ATOM 3087 C CA . ILE A 1 395 ? -17.883 7.460 17.208 1.00 94.19 395 ILE A CA 1
ATOM 3088 C C . ILE A 1 395 ? -19.346 7.887 17.193 1.00 94.19 395 ILE A C 1
ATOM 3090 O O . ILE A 1 395 ? -20.063 7.602 16.234 1.00 94.19 395 ILE A O 1
ATOM 3094 N N . THR A 1 396 ? -19.790 8.564 18.248 1.00 92.44 396 THR A N 1
ATOM 3095 C CA . THR A 1 396 ? -21.158 9.086 18.354 1.00 92.44 396 THR A CA 1
ATOM 3096 C C . THR A 1 396 ? -21.164 10.554 18.742 1.00 92.44 396 THR A C 1
ATOM 3098 O O . THR A 1 396 ? -20.303 11.002 19.509 1.00 92.44 396 THR A O 1
ATOM 3101 N N . ARG A 1 397 ? -22.173 11.289 18.267 1.00 88.81 397 ARG A N 1
ATOM 3102 C CA . ARG A 1 397 ? -22.398 12.679 18.670 1.00 88.81 397 ARG A CA 1
ATOM 3103 C C . ARG A 1 397 ? -22.724 12.758 20.173 1.00 88.81 397 ARG A C 1
ATOM 3105 O O . ARG A 1 397 ? -23.457 11.902 20.677 1.00 88.81 397 ARG A O 1
ATOM 3112 N N . PRO A 1 398 ? -22.197 13.749 20.914 1.00 84.25 398 PRO A N 1
ATOM 3113 C CA . PRO A 1 398 ? -22.606 13.985 22.294 1.00 84.25 398 PRO A CA 1
ATOM 3114 C C . PRO A 1 398 ? -24.097 14.363 22.370 1.00 84.25 398 PRO A C 1
ATOM 3116 O O . PRO A 1 398 ? -24.579 15.093 21.503 1.00 84.25 398 PRO A O 1
ATOM 3119 N N . PRO A 1 399 ? -24.840 13.925 23.400 1.00 72.44 399 PRO A N 1
ATOM 3120 C CA . PRO A 1 399 ? -26.206 14.391 23.615 1.00 72.44 399 PRO A CA 1
ATOM 3121 C C . PRO A 1 399 ? -26.214 15.896 23.935 1.00 72.44 399 PRO A C 1
ATOM 3123 O O . PRO A 1 399 ? -25.498 16.339 24.831 1.00 72.44 399 PRO A O 1
ATOM 3126 N N . GLY A 1 400 ? -27.034 16.674 23.217 1.00 66.75 400 GLY A N 1
ATOM 3127 C CA . GLY A 1 400 ? -27.257 18.102 23.494 1.00 66.75 400 GLY A CA 1
ATOM 3128 C C . GLY A 1 400 ? -26.448 19.106 22.658 1.00 66.75 400 GLY A C 1
ATOM 3129 O O . GLY A 1 400 ? -26.340 20.258 23.076 1.00 66.75 400 GLY A O 1
ATOM 3130 N N . ARG A 1 401 ? -25.892 18.705 21.505 1.00 55.28 401 ARG A N 1
ATOM 3131 C CA . ARG A 1 401 ? -25.278 19.607 20.510 1.00 55.28 401 ARG A CA 1
ATOM 3132 C C . ARG A 1 401 ? -25.797 19.385 19.095 1.00 55.28 401 ARG A C 1
ATOM 3134 O O . ARG A 1 401 ? -26.053 18.214 18.727 1.00 55.28 401 ARG A O 1
#

InterPro domains:
  IPR031009 Three-Cys-motif partner protein [TIGR04474] (18-282)

Organism: Planobispora rosea (NCBI:txid35762)

Secondary structure (DSSP, 8-state):
-----THHHHHHHHHHHHHHHHHHHHHHHHHHHHHHHHTTSGGGEEEEEETT-TTSB-TTS-B-HHHHHHHHHHHHTTT-EEEEEEEE-SHHHHHHHHHHHHHHHTTT-EEEEEES-HHHHHHHHHHHTTTS-EEEEE--SSS-S-HHHHHHHHTTTT-SSSS-EEEEEEEETHHHHHHHHHHHHT-----HHHHHHHTSSTHHHHHHHHHHTSPB-TTSPBPSHHHHHHHHHHHHHHHHHHHT-EEEEEEE-SSTTSPPSEEEEEEES-HHHHHHHHHHHHHHHHHHHHHHHHHHHTTS---SS-HHHHHHHHHHHHHHHHHHHHHHHHHHHHHH-SEEEGGGGHHHHHGGGTTTS-HHHHHHHHHHHHHTTS-EETT-SSPPPTTS-GGGPEEEPPTT-

Radius of gyration: 22.62 Å; Cα contacts (8 Å, |Δi|>4): 646; chains: 1; bounding box: 75×56×63 Å

Sequence (401 aa):
MATGTSGGLLVNLDENAQSLFKHELLSHYLETFTSMTGSTAPGRRVVVLDGFAGRGRYPDGRPASAERILQGMVKQRKFRNISAYFVEKDPSDYGVLTEVVAEYAAQGVNGVALRGKVEEHLDKVVTEARGVPLFLFLDPCGAGLRFERLVSVLAGPRAGRRPVTEALLNFSAELSRRVAGVMCAGERKEQRAMDATCGGTWWRQTAEEALEKAPRDLAGKPSFEPVAHAIVERYAHLLAEATDMHPATVPVHRRLGQQPVYHLIFFTRSEYGLWVFAHATALARQAWLRHLGKLDDERDVPALITHTAMKEDLIDQEEAIARSIIAGNLRNLLRRHDCFRLVTQTREVFGEAYGVATEDSVRHVVMELYAAGELRVGRSERPPPQNIRTREMVITRPPGR